Protein AF-A0A1D1VD36-F1 (afdb_monomer_lite)

Structure (mmCIF, N/CA/C/O backbone):
data_AF-A0A1D1VD36-F1
#
_entry.id   AF-A0A1D1VD36-F1
#
loop_
_atom_site.group_PDB
_atom_site.id
_atom_site.type_symbol
_atom_site.label_atom_id
_atom_site.label_alt_id
_atom_site.label_comp_id
_atom_site.label_asym_id
_atom_site.label_entity_id
_atom_site.label_seq_id
_atom_site.pdbx_PDB_ins_code
_atom_site.Cartn_x
_atom_site.Cartn_y
_atom_site.Cartn_z
_atom_site.occupancy
_atom_site.B_iso_or_equiv
_atom_site.auth_seq_id
_atom_site.auth_comp_id
_atom_site.auth_asym_id
_atom_site.auth_atom_id
_atom_site.pdbx_PDB_model_num
ATOM 1 N N . MET A 1 1 ? 6.769 -13.474 -35.229 1.00 83.12 1 MET A N 1
ATOM 2 C CA . MET A 1 1 ? 6.484 -13.041 -33.837 1.00 83.12 1 MET A CA 1
ATOM 3 C C . MET A 1 1 ? 5.792 -11.692 -33.784 1.00 83.12 1 MET A C 1
ATOM 5 O O . MET A 1 1 ? 4.719 -11.641 -33.208 1.00 83.12 1 MET A O 1
ATOM 9 N N . ALA A 1 2 ? 6.340 -10.635 -34.396 1.00 87.75 2 ALA A N 1
ATOM 10 C CA . ALA A 1 2 ? 5.747 -9.293 -34.339 1.00 87.75 2 ALA A CA 1
ATOM 11 C C . ALA A 1 2 ? 4.251 -9.256 -34.720 1.00 87.75 2 ALA A C 1
ATOM 13 O O . ALA A 1 2 ? 3.447 -8.731 -33.960 1.00 87.75 2 ALA A O 1
ATOM 14 N N . PHE A 1 3 ? 3.849 -9.911 -35.817 1.00 90.56 3 PHE A N 1
ATOM 15 C CA . PHE A 1 3 ? 2.436 -9.979 -36.217 1.00 90.56 3 PHE A CA 1
ATOM 16 C C . PHE A 1 3 ? 1.529 -10.724 -35.222 1.00 90.56 3 PHE A C 1
ATOM 18 O O . PHE A 1 3 ? 0.418 -10.272 -34.966 1.00 90.56 3 PHE A O 1
ATOM 25 N N . LEU A 1 4 ? 2.001 -11.809 -34.595 1.00 88.44 4 LEU A N 1
ATOM 26 C CA . LEU A 1 4 ? 1.269 -12.454 -33.492 1.00 88.44 4 LEU A CA 1
ATOM 27 C C . LEU A 1 4 ? 1.137 -11.510 -32.287 1.00 88.44 4 LEU A C 1
ATOM 29 O O . LEU A 1 4 ? 0.105 -11.507 -31.623 1.00 88.44 4 LEU A O 1
ATOM 33 N N . GLY A 1 5 ? 2.155 -10.681 -32.035 1.00 85.94 5 GLY A N 1
ATOM 34 C CA . GLY A 1 5 ? 2.108 -9.613 -31.036 1.00 85.94 5 GLY A CA 1
ATOM 35 C C . GLY A 1 5 ? 1.051 -8.553 -31.354 1.00 85.94 5 GLY A C 1
ATOM 36 O O . GLY A 1 5 ? 0.305 -8.162 -30.465 1.00 85.94 5 GLY A O 1
ATOM 37 N N . LEU A 1 6 ? 0.911 -8.144 -32.619 1.00 88.50 6 LEU A N 1
ATOM 38 C CA . LEU A 1 6 ? -0.148 -7.213 -33.036 1.00 88.50 6 LEU A CA 1
ATOM 39 C C . LEU A 1 6 ? -1.549 -7.803 -32.823 1.00 88.50 6 LEU A C 1
ATOM 41 O O . LEU A 1 6 ? -2.424 -7.125 -32.290 1.00 88.50 6 LEU A O 1
ATOM 45 N N . VAL A 1 7 ? -1.753 -9.076 -33.172 1.00 88.25 7 VAL A N 1
ATOM 46 C CA . VAL A 1 7 ? -3.014 -9.796 -32.906 1.00 88.25 7 VAL A CA 1
ATOM 47 C C . VAL A 1 7 ? -3.297 -9.868 -31.403 1.00 88.25 7 VAL A C 1
ATOM 49 O O . VAL A 1 7 ? -4.419 -9.613 -30.978 1.00 88.25 7 VAL A O 1
ATOM 52 N N . LYS A 1 8 ? -2.273 -10.150 -30.590 1.00 83.69 8 LYS A N 1
ATOM 53 C CA . LYS A 1 8 ? -2.369 -10.197 -29.126 1.00 83.69 8 LYS A CA 1
ATOM 54 C C . LYS A 1 8 ? -2.746 -8.848 -28.511 1.00 83.69 8 LYS A C 1
ATOM 56 O O . LYS A 1 8 ? -3.550 -8.805 -27.586 1.00 83.69 8 LYS A O 1
ATOM 61 N N . VAL A 1 9 ? -2.166 -7.758 -29.013 1.00 81.06 9 VAL A N 1
ATOM 62 C CA . VAL A 1 9 ? -2.482 -6.387 -28.578 1.00 81.06 9 VAL A CA 1
ATOM 63 C C . VAL A 1 9 ? -3.928 -6.025 -28.915 1.00 81.06 9 VAL A C 1
ATOM 65 O O . VAL A 1 9 ? -4.568 -5.312 -28.147 1.00 81.06 9 VAL A O 1
ATOM 68 N N . LEU A 1 10 ? -4.446 -6.523 -30.041 1.00 80.19 10 LEU A N 1
ATOM 69 C CA . LEU A 1 10 ? -5.838 -6.323 -30.440 1.00 80.19 10 LEU A CA 1
ATOM 70 C C . LEU A 1 10 ? -6.831 -7.171 -29.644 1.00 80.19 10 LEU A C 1
ATOM 72 O O . LEU A 1 10 ? -7.952 -6.722 -29.448 1.00 80.19 10 LEU A O 1
ATOM 76 N N . ASN A 1 11 ? -6.450 -8.380 -29.229 1.00 80.44 11 ASN A N 1
ATOM 77 C CA . ASN A 1 11 ? -7.215 -9.194 -28.290 1.00 80.44 11 ASN A CA 1
ATOM 78 C C . ASN A 1 11 ? -6.295 -10.221 -27.617 1.00 80.44 11 ASN A C 1
ATOM 80 O O . ASN A 1 11 ? -5.774 -11.142 -28.259 1.00 80.44 11 ASN A O 1
ATOM 84 N N . SER A 1 12 ? -6.147 -10.103 -26.296 1.00 76.75 12 SER A N 1
ATOM 85 C CA . SER A 1 12 ? -5.223 -10.944 -25.537 1.00 76.75 12 SER A CA 1
ATOM 86 C C . SER A 1 12 ? -5.651 -12.414 -25.472 1.00 76.75 12 SER A C 1
ATOM 88 O O . SER A 1 12 ? -4.808 -13.274 -25.263 1.00 76.75 12 SER A O 1
ATOM 90 N N . SER A 1 13 ? -6.928 -12.739 -25.679 1.00 76.06 13 SER A N 1
ATOM 91 C CA . SER A 1 13 ? -7.439 -14.112 -25.541 1.00 76.06 13 SER A CA 1
ATOM 92 C C . SER A 1 13 ? -7.162 -15.020 -26.747 1.00 76.06 13 SER A C 1
ATOM 94 O O . SER A 1 13 ? -7.275 -16.238 -26.633 1.00 76.06 13 SER A O 1
ATOM 96 N N . LEU A 1 14 ? -6.795 -14.450 -27.900 1.00 80.50 14 LEU A N 1
ATOM 97 C CA . LEU A 1 14 ? -6.684 -15.199 -29.159 1.00 80.50 14 LEU A CA 1
ATOM 98 C C . LEU A 1 14 ? -5.332 -15.885 -29.362 1.00 80.50 14 LEU A C 1
ATOM 100 O O . LEU A 1 14 ? -5.224 -16.812 -30.162 1.00 80.50 14 LEU A O 1
ATOM 104 N N . VAL A 1 15 ? -4.285 -15.411 -28.689 1.00 84.38 15 VAL A N 1
ATOM 105 C CA . VAL A 1 15 ? -2.913 -15.865 -28.934 1.00 84.38 15 VAL A CA 1
ATOM 106 C C . VAL A 1 15 ? -2.192 -16.061 -27.615 1.00 84.38 15 VAL A C 1
ATOM 108 O O . VAL A 1 15 ? -2.121 -15.145 -26.806 1.00 84.38 15 VAL A O 1
ATOM 111 N N . ASN A 1 16 ? -1.565 -17.218 -27.431 1.00 80.62 16 ASN A N 1
ATOM 112 C CA . ASN A 1 16 ? -0.569 -17.415 -26.386 1.00 80.62 16 ASN A CA 1
ATOM 113 C C . ASN A 1 16 ? 0.827 -17.431 -27.024 1.00 80.62 16 ASN A C 1
ATOM 115 O O . ASN A 1 16 ? 1.220 -18.420 -27.645 1.00 80.62 16 ASN A O 1
ATOM 119 N N . LEU A 1 17 ? 1.588 -16.341 -26.873 1.00 83.19 17 LEU A N 1
ATOM 120 C CA . LEU A 1 17 ? 2.895 -16.186 -27.525 1.00 83.19 17 LEU A CA 1
ATOM 121 C C . LEU A 1 17 ? 3.925 -17.236 -27.071 1.00 83.19 17 LEU A C 1
ATOM 123 O O . LEU A 1 17 ? 4.882 -17.494 -27.802 1.00 83.19 17 LEU A O 1
ATOM 127 N N . TYR A 1 18 ? 3.725 -17.877 -25.912 1.00 75.94 18 TYR A N 1
ATOM 128 C CA . TYR A 1 18 ? 4.602 -18.942 -25.419 1.00 75.94 18 TYR A CA 1
ATOM 129 C C . TYR A 1 18 ? 4.510 -20.208 -26.249 1.00 75.94 18 TYR A C 1
ATOM 131 O O . TYR A 1 18 ? 5.534 -20.829 -26.529 1.00 75.94 18 TYR A O 1
ATOM 139 N N . GLN A 1 19 ? 3.297 -20.580 -26.649 1.00 79.94 19 GLN A N 1
ATOM 140 C CA . GLN A 1 19 ? 3.062 -21.796 -27.423 1.00 79.94 19 GLN A CA 1
ATOM 141 C C . GLN A 1 19 ? 3.668 -21.674 -28.823 1.00 79.94 19 GLN A C 1
ATOM 143 O O . GLN A 1 19 ? 4.241 -22.624 -29.338 1.00 79.94 19 GLN A O 1
ATOM 148 N N . PHE A 1 20 ? 3.658 -20.467 -29.392 1.00 81.19 20 PHE A N 1
ATOM 149 C CA . PHE A 1 20 ? 4.226 -20.190 -30.711 1.00 81.19 20 PHE A CA 1
ATOM 150 C C . PHE A 1 20 ? 5.737 -19.925 -30.697 1.00 81.19 20 PHE A C 1
ATOM 152 O O . PHE A 1 20 ? 6.295 -19.503 -31.706 1.00 81.19 20 PHE A O 1
ATOM 159 N N . ARG A 1 21 ? 6.434 -20.130 -29.573 1.00 74.94 21 ARG A N 1
ATOM 160 C CA . ARG A 1 21 ? 7.874 -19.848 -29.482 1.00 74.94 21 ARG A CA 1
ATOM 161 C C . ARG A 1 21 ? 8.724 -20.846 -30.269 1.00 74.94 21 ARG A C 1
ATOM 163 O O . ARG A 1 21 ? 9.713 -20.435 -30.873 1.00 74.94 21 ARG A O 1
ATOM 170 N N . GLU A 1 22 ? 8.350 -22.121 -30.228 1.00 79.88 22 GLU A N 1
ATOM 171 C CA . GLU A 1 22 ? 9.073 -23.229 -30.876 1.00 79.88 22 GLU A CA 1
ATOM 172 C C . GLU A 1 22 ? 8.583 -23.496 -32.308 1.00 79.88 22 GLU A C 1
ATOM 174 O O . GLU A 1 22 ? 9.171 -24.294 -33.033 1.00 79.88 22 GLU A O 1
ATOM 179 N N . GLU A 1 23 ? 7.542 -22.780 -32.734 1.00 85.50 23 GLU A N 1
ATOM 180 C CA . GLU A 1 23 ? 6.944 -22.904 -34.058 1.00 85.50 23 GLU A CA 1
ATOM 181 C C . GLU A 1 23 ? 7.761 -22.193 -35.146 1.00 85.50 23 GLU A C 1
ATOM 183 O O . GLU A 1 23 ? 8.427 -21.172 -34.917 1.00 85.50 23 GLU A O 1
ATOM 188 N N . SER A 1 24 ? 7.667 -22.712 -36.373 1.00 87.50 24 SER A N 1
ATOM 189 C CA . SER A 1 24 ? 8.357 -22.148 -37.539 1.00 87.50 24 SER A CA 1
ATOM 190 C C . SER A 1 24 ? 7.870 -20.732 -37.887 1.00 87.50 24 SER A C 1
ATOM 192 O O . SER A 1 24 ? 6.770 -20.310 -37.524 1.00 87.50 24 SER A O 1
ATOM 194 N N . THR A 1 25 ? 8.696 -19.944 -38.582 1.00 84.00 25 THR A N 1
ATOM 195 C CA . THR A 1 25 ? 8.336 -18.570 -38.982 1.00 84.00 25 THR A CA 1
ATOM 196 C C . THR A 1 25 ? 7.085 -18.537 -39.862 1.00 84.00 25 THR A C 1
ATOM 198 O O . THR A 1 25 ? 6.172 -17.779 -39.533 1.00 84.00 25 THR A O 1
ATOM 201 N N . SER A 1 26 ? 6.991 -19.419 -40.857 1.00 86.00 26 SER A N 1
ATOM 202 C CA . SER A 1 26 ? 5.823 -19.595 -41.723 1.00 86.00 26 SER A CA 1
ATOM 203 C C . SER A 1 26 ? 4.546 -19.863 -40.921 1.00 86.00 26 SER A C 1
ATOM 205 O O . SER A 1 26 ? 3.595 -19.089 -41.019 1.00 86.00 26 SER A O 1
ATOM 207 N N . VAL A 1 27 ? 4.562 -20.843 -40.005 1.00 88.06 27 VAL A N 1
ATOM 208 C CA . VAL A 1 27 ? 3.401 -21.174 -39.152 1.00 88.06 27 VAL A CA 1
ATOM 209 C C . VAL A 1 27 ? 2.968 -19.980 -38.298 1.00 88.06 27 VAL A C 1
ATOM 211 O O . VAL A 1 27 ? 1.774 -19.716 -38.140 1.00 88.06 27 VAL A O 1
ATOM 214 N N . ARG A 1 28 ? 3.924 -19.213 -37.760 1.00 91.12 28 ARG A N 1
ATOM 215 C CA . ARG A 1 28 ? 3.630 -18.015 -36.958 1.00 91.12 28 ARG A CA 1
ATOM 216 C C . ARG A 1 28 ? 3.015 -16.891 -37.788 1.00 91.12 28 ARG A C 1
ATOM 218 O O . ARG A 1 28 ? 2.142 -16.191 -37.278 1.00 91.12 28 ARG A O 1
ATOM 225 N N . LEU A 1 29 ? 3.483 -16.689 -39.019 1.00 92.25 29 LEU A N 1
ATOM 226 C CA . LEU A 1 29 ? 2.956 -15.672 -39.932 1.00 92.25 29 LEU A CA 1
ATOM 227 C C . LEU A 1 29 ? 1.559 -16.047 -40.424 1.00 92.25 29 LEU A C 1
ATOM 229 O O . LEU A 1 29 ? 0.637 -15.248 -40.285 1.00 92.25 29 LEU A O 1
ATOM 233 N N . GLU A 1 30 ? 1.380 -17.282 -40.889 1.00 91.19 30 GLU A N 1
ATOM 234 C CA . GLU A 1 30 ? 0.093 -17.793 -41.360 1.00 91.19 30 GLU A CA 1
ATOM 235 C C . GLU A 1 30 ? -0.964 -17.734 -40.252 1.00 91.19 30 GLU A C 1
ATOM 237 O O . GLU A 1 30 ? -2.073 -17.239 -40.455 1.00 91.19 30 GLU A O 1
ATOM 242 N N . THR A 1 31 ? -0.594 -18.147 -39.035 1.00 90.19 31 THR A N 1
ATOM 243 C CA . THR A 1 31 ? -1.489 -18.070 -37.876 1.00 90.19 31 THR A CA 1
ATOM 244 C C . THR A 1 31 ? -1.847 -16.625 -37.535 1.00 90.19 31 THR A C 1
ATOM 246 O O . THR A 1 31 ? -3.015 -16.341 -37.273 1.00 90.19 31 THR A O 1
ATOM 249 N N . ALA A 1 32 ? -0.885 -15.696 -37.564 1.00 91.44 32 ALA A N 1
ATOM 250 C CA . ALA A 1 32 ? -1.162 -14.286 -37.296 1.00 91.44 32 ALA A CA 1
ATOM 251 C C . ALA A 1 32 ? -2.123 -13.684 -38.328 1.00 91.44 32 ALA A C 1
ATOM 253 O O . ALA A 1 32 ? -3.078 -13.008 -37.9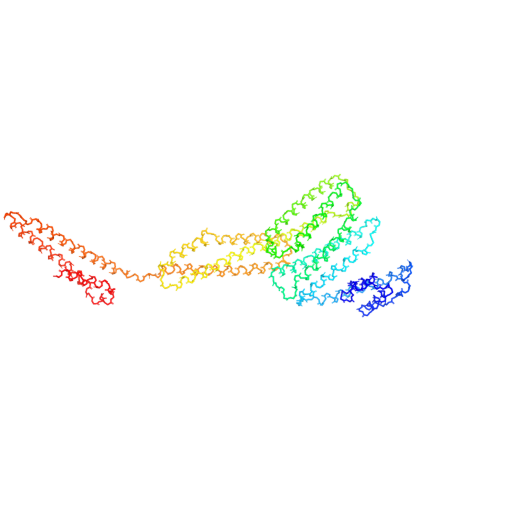53 1.00 91.44 32 ALA A O 1
ATOM 254 N N . PHE A 1 33 ? -1.892 -13.949 -39.614 1.00 93.94 33 PHE A N 1
ATOM 255 C CA . PHE A 1 33 ? -2.699 -13.401 -40.703 1.00 93.94 33 PHE A CA 1
ATOM 256 C C . PHE A 1 33 ? -4.107 -13.988 -40.720 1.00 93.94 33 PHE A C 1
ATOM 258 O O . PHE A 1 33 ? -5.078 -13.247 -40.874 1.00 93.94 33 PHE A O 1
ATOM 265 N N . ARG A 1 34 ? -4.236 -15.294 -40.462 1.00 92.88 34 ARG A N 1
ATOM 266 C CA . ARG A 1 34 ? -5.534 -15.953 -40.302 1.00 92.88 34 ARG A CA 1
ATOM 267 C C . ARG A 1 34 ? -6.323 -15.357 -39.138 1.00 92.88 34 ARG A C 1
ATOM 269 O O . ARG A 1 34 ? -7.462 -14.951 -39.322 1.00 92.88 34 ARG A O 1
ATOM 276 N N . LEU A 1 35 ? -5.711 -15.241 -37.957 1.00 90.75 35 LEU A N 1
ATOM 277 C CA . LEU A 1 35 ? -6.386 -14.673 -36.785 1.00 90.75 35 LEU A CA 1
ATOM 278 C C . LEU A 1 35 ? -6.790 -13.210 -37.005 1.00 90.75 35 LEU A C 1
ATOM 280 O O . LEU A 1 35 ? -7.879 -12.808 -36.597 1.00 90.75 35 LEU A O 1
ATOM 284 N N . ALA A 1 36 ? -5.943 -12.426 -37.677 1.00 90.12 36 ALA A N 1
ATOM 285 C CA . ALA A 1 36 ? -6.249 -11.041 -38.006 1.00 90.12 36 ALA A CA 1
ATOM 286 C C . ALA A 1 36 ? -7.447 -10.913 -38.960 1.00 90.12 36 ALA A C 1
ATOM 288 O O . ALA A 1 36 ? -8.312 -10.054 -38.767 1.00 90.12 36 ALA A O 1
ATOM 289 N N . ASN A 1 37 ? -7.536 -11.801 -39.946 1.00 90.94 37 ASN A N 1
ATOM 290 C CA . ASN A 1 37 ? -8.663 -11.860 -40.865 1.00 90.94 37 ASN A CA 1
ATOM 291 C C . ASN A 1 37 ? -9.953 -12.293 -40.161 1.00 90.94 37 ASN A C 1
ATOM 293 O O . ASN A 1 37 ? -10.968 -11.606 -40.256 1.00 90.94 37 ASN A O 1
ATOM 297 N N . ASP A 1 38 ? -9.898 -13.390 -39.409 1.00 89.06 38 ASP A N 1
ATOM 298 C CA . ASP A 1 38 ? -11.087 -14.042 -38.862 1.00 89.06 38 ASP A CA 1
ATOM 299 C C . ASP A 1 38 ? -11.719 -13.246 -37.712 1.00 89.06 38 ASP A C 1
ATOM 301 O O . ASP A 1 38 ? -12.944 -13.176 -37.603 1.00 89.06 38 ASP A O 1
ATOM 305 N N . HIS A 1 39 ? -10.901 -12.610 -36.866 1.00 84.88 39 HIS A N 1
ATOM 306 C CA . HIS A 1 39 ? -11.385 -11.922 -35.664 1.00 84.88 39 HIS A CA 1
ATOM 307 C C . HIS A 1 39 ? -11.452 -10.401 -35.796 1.00 84.88 39 HIS A C 1
ATOM 309 O O . HIS A 1 39 ? -12.266 -9.767 -35.123 1.00 84.88 39 HIS A O 1
ATOM 315 N N . PHE A 1 40 ? -10.624 -9.802 -36.652 1.00 84.44 40 PHE A N 1
ATOM 316 C CA . PHE A 1 40 ? -10.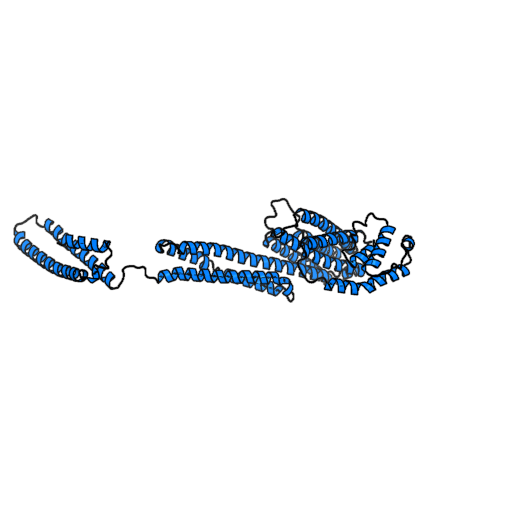545 -8.343 -36.791 1.00 84.44 40 PHE A CA 1
ATOM 317 C C . PHE A 1 40 ? -10.979 -7.849 -38.176 1.00 84.44 40 PHE A C 1
ATOM 319 O O . PHE A 1 40 ? -11.152 -6.641 -38.374 1.00 84.44 40 PHE A O 1
ATOM 326 N N . GLY A 1 41 ? -11.211 -8.766 -39.123 1.00 83.88 41 GLY A N 1
ATOM 327 C CA . GLY A 1 41 ? -11.558 -8.436 -40.502 1.00 83.88 41 GLY A CA 1
ATOM 328 C C . GLY A 1 41 ? -10.415 -7.753 -41.252 1.00 83.88 41 GLY A C 1
ATOM 329 O O . GLY A 1 41 ? -10.686 -6.949 -42.141 1.00 83.88 41 GLY A O 1
ATOM 330 N N . ILE A 1 42 ? -9.161 -8.006 -40.857 1.00 89.12 42 ILE A N 1
ATOM 331 C CA . ILE A 1 42 ? -7.967 -7.480 -41.528 1.00 89.12 42 ILE A CA 1
ATOM 332 C C . ILE A 1 42 ? -7.536 -8.512 -42.584 1.00 89.12 42 ILE A C 1
ATOM 334 O O . ILE A 1 42 ? -6.983 -9.550 -42.213 1.00 89.12 42 ILE A O 1
ATOM 338 N N . PRO A 1 43 ? -7.782 -8.272 -43.884 1.00 88.12 43 PRO A N 1
ATOM 339 C CA . PRO A 1 43 ? -7.502 -9.257 -44.925 1.00 88.12 43 PRO A CA 1
ATOM 340 C C . PRO A 1 43 ? -5.992 -9.493 -45.057 1.00 88.12 43 PRO A C 1
ATOM 342 O O . PRO A 1 43 ? -5.239 -8.528 -44.977 1.00 88.12 43 PRO A O 1
ATOM 345 N N . PRO A 1 44 ? -5.518 -10.728 -45.291 1.00 88.75 44 PRO A N 1
ATOM 346 C CA . PRO A 1 44 ? -4.094 -11.014 -45.447 1.00 88.75 44 PRO A CA 1
ATOM 347 C C . PRO A 1 44 ? -3.566 -10.394 -46.751 1.00 88.75 44 PRO A C 1
ATOM 349 O O . PRO A 1 44 ? -3.814 -10.914 -47.835 1.00 88.75 44 PRO A O 1
ATOM 352 N N . LEU A 1 45 ? -2.867 -9.257 -46.655 1.00 88.69 45 LEU A N 1
ATOM 353 C CA . LEU A 1 45 ? -2.301 -8.548 -47.817 1.00 88.69 45 LEU A CA 1
ATOM 354 C C . LEU A 1 45 ? -0.874 -8.994 -48.165 1.00 88.69 45 LEU A C 1
ATOM 356 O O . LEU A 1 45 ? -0.342 -8.575 -49.189 1.00 88.69 45 LEU A O 1
ATOM 360 N N . LEU A 1 46 ? -0.254 -9.799 -47.301 1.00 90.12 46 LEU A N 1
ATOM 361 C CA . LEU A 1 46 ? 1.115 -10.286 -47.443 1.00 90.12 46 LEU A CA 1
ATOM 362 C C . LEU A 1 46 ? 1.112 -11.807 -47.558 1.00 90.12 46 LEU A C 1
ATOM 364 O O . LEU A 1 46 ? 0.427 -12.477 -46.782 1.00 90.12 46 LEU A O 1
ATOM 368 N N . ASP A 1 47 ? 1.915 -12.341 -48.477 1.00 87.44 47 ASP A N 1
ATOM 369 C CA . ASP A 1 47 ? 2.243 -13.763 -48.483 1.00 87.44 47 ASP A CA 1
ATOM 370 C C . ASP A 1 47 ? 3.335 -14.043 -47.441 1.00 87.44 47 ASP A C 1
ATOM 372 O O . ASP A 1 47 ? 4.269 -13.264 -47.240 1.00 87.44 47 ASP A O 1
ATOM 376 N N . THR A 1 48 ? 3.221 -15.182 -46.765 1.00 87.00 48 THR A N 1
ATOM 377 C CA . THR A 1 48 ? 4.233 -15.675 -45.830 1.00 87.00 48 THR A CA 1
ATOM 378 C C . THR A 1 48 ? 5.585 -15.888 -46.512 1.00 87.00 48 THR A C 1
ATOM 380 O O . THR A 1 48 ? 6.609 -15.560 -45.917 1.00 87.00 48 THR A O 1
ATOM 383 N N . ALA A 1 49 ? 5.597 -16.348 -47.768 1.00 83.50 49 ALA A N 1
ATOM 384 C CA . ALA A 1 49 ? 6.827 -16.598 -48.520 1.00 83.50 49 ALA A CA 1
ATOM 385 C C . ALA A 1 49 ? 7.606 -15.305 -48.830 1.00 83.50 49 ALA A C 1
ATOM 387 O O . ALA A 1 49 ? 8.836 -15.299 -48.781 1.00 83.50 49 ALA A O 1
ATOM 388 N N . ASP A 1 50 ? 6.899 -14.193 -49.057 1.00 83.56 50 ASP A N 1
ATOM 389 C CA . ASP A 1 50 ? 7.489 -12.875 -49.338 1.00 83.56 50 ASP A CA 1
ATOM 390 C C . ASP A 1 50 ? 8.117 -12.222 -48.093 1.00 83.56 50 ASP A C 1
ATOM 392 O O . ASP A 1 50 ? 8.841 -11.228 -48.190 1.00 83.56 50 ASP A O 1
ATOM 396 N N . LEU A 1 51 ? 7.849 -12.781 -46.909 1.00 85.12 51 LEU A N 1
ATOM 397 C CA . LEU A 1 51 ? 8.369 -12.322 -45.621 1.00 85.12 51 LEU A CA 1
ATOM 398 C C . LEU A 1 51 ? 9.486 -13.210 -45.065 1.00 85.12 51 LEU A C 1
ATOM 400 O O . LEU A 1 51 ? 10.194 -12.791 -44.150 1.00 85.12 51 LEU A O 1
ATOM 404 N N . GLU A 1 52 ? 9.673 -14.410 -45.617 1.00 82.69 52 GLU A N 1
ATOM 405 C CA . GLU A 1 52 ? 10.753 -15.342 -45.261 1.00 82.69 52 GLU A CA 1
ATOM 406 C C . GLU A 1 52 ? 12.038 -15.111 -46.077 1.00 82.69 52 GLU A C 1
ATOM 408 O O . GLU A 1 52 ? 12.855 -16.011 -46.266 1.00 82.69 52 GLU A O 1
ATOM 413 N N . VAL A 1 53 ? 12.242 -13.882 -46.550 1.00 87.06 53 VAL A N 1
ATOM 414 C CA . VAL A 1 53 ? 13.460 -13.444 -47.240 1.00 87.06 53 VAL A CA 1
ATOM 415 C C . VAL A 1 53 ? 14.312 -12.565 -46.323 1.00 87.06 53 VAL A C 1
ATOM 417 O O . VAL A 1 53 ? 13.815 -11.952 -45.383 1.00 87.06 53 VAL A O 1
ATOM 420 N N . GLU A 1 54 ? 15.614 -12.467 -46.605 1.00 82.00 54 GLU A N 1
ATOM 421 C CA . GLU A 1 54 ? 16.567 -11.704 -45.779 1.00 82.00 54 GLU A CA 1
ATOM 422 C C . GLU A 1 54 ? 16.183 -10.219 -45.633 1.00 82.00 54 GLU A C 1
ATOM 424 O O . GLU A 1 54 ? 16.459 -9.594 -44.608 1.00 82.00 54 GLU A O 1
ATOM 429 N N . ARG A 1 55 ? 15.523 -9.654 -46.652 1.00 84.06 55 ARG A N 1
ATOM 430 C CA . ARG A 1 55 ? 15.014 -8.278 -46.663 1.00 84.06 55 ARG A CA 1
ATOM 431 C C . ARG A 1 55 ? 13.632 -8.209 -47.315 1.00 84.06 55 ARG A C 1
ATOM 433 O O . ARG A 1 55 ? 13.562 -8.091 -48.539 1.00 84.06 55 ARG A O 1
ATOM 440 N N . PRO A 1 56 ? 12.549 -8.298 -46.530 1.00 88.62 56 PRO A N 1
ATOM 441 C CA . PRO A 1 56 ? 11.198 -8.160 -47.059 1.00 88.62 56 PRO A CA 1
ATOM 442 C C . PRO A 1 56 ? 10.894 -6.708 -47.459 1.00 88.62 56 PRO A C 1
ATOM 444 O O . PRO A 1 56 ? 11.540 -5.774 -46.978 1.00 88.62 56 PRO A O 1
ATOM 447 N N . ASP A 1 57 ? 9.908 -6.511 -48.340 1.00 90.94 57 ASP A N 1
ATOM 448 C CA . ASP A 1 57 ? 9.541 -5.175 -48.824 1.00 90.94 57 ASP A CA 1
ATOM 449 C C . ASP A 1 57 ? 8.902 -4.321 -47.716 1.00 90.94 57 ASP A C 1
ATOM 451 O O . ASP A 1 57 ? 7.805 -4.594 -47.221 1.00 90.94 57 ASP A O 1
ATOM 455 N N . GLU A 1 58 ? 9.595 -3.244 -47.348 1.00 90.62 58 GLU A N 1
ATOM 456 C CA . GLU A 1 58 ? 9.205 -2.343 -46.263 1.00 90.62 58 GLU A CA 1
ATOM 457 C C . GLU A 1 58 ? 7.860 -1.658 -46.534 1.00 90.62 58 GLU A C 1
ATOM 459 O O . GLU A 1 58 ? 7.045 -1.504 -45.622 1.00 90.62 58 GLU A O 1
ATOM 464 N N . ARG A 1 59 ? 7.582 -1.288 -47.793 1.00 87.75 59 ARG A N 1
ATOM 465 C CA . ARG A 1 59 ? 6.319 -0.626 -48.158 1.00 87.75 59 ARG A CA 1
ATOM 466 C C . ARG A 1 59 ? 5.133 -1.561 -47.983 1.00 87.75 59 ARG A C 1
ATOM 468 O O . ARG A 1 59 ? 4.114 -1.140 -47.440 1.00 87.75 59 ARG A O 1
ATOM 475 N N . SER A 1 60 ? 5.272 -2.814 -48.400 1.00 89.38 60 SER A N 1
ATOM 476 C CA . SER A 1 60 ? 4.239 -3.836 -48.242 1.00 89.38 60 SER A CA 1
ATOM 477 C C . SER A 1 60 ? 3.959 -4.121 -46.762 1.00 89.38 60 SER A C 1
ATOM 479 O O . SER A 1 60 ? 2.798 -4.119 -46.348 1.00 89.38 60 SER A O 1
ATOM 481 N N . ILE A 1 61 ? 5.003 -4.253 -45.932 1.00 91.56 61 ILE A N 1
ATOM 482 C CA . ILE A 1 61 ? 4.850 -4.409 -44.474 1.00 91.56 61 ILE A CA 1
ATOM 483 C C . ILE A 1 61 ? 4.156 -3.189 -43.857 1.00 91.56 61 ILE A C 1
ATOM 485 O O . ILE A 1 61 ? 3.206 -3.348 -43.090 1.00 91.56 61 ILE A O 1
ATOM 489 N N . MET A 1 62 ? 4.589 -1.975 -44.205 1.00 89.31 62 MET A N 1
ATOM 490 C CA . MET A 1 62 ? 4.011 -0.728 -43.697 1.00 89.31 62 MET A CA 1
ATOM 491 C C . MET A 1 62 ? 2.519 -0.614 -44.029 1.00 89.31 62 MET A C 1
ATOM 493 O O . MET A 1 62 ? 1.719 -0.287 -43.152 1.00 89.31 62 MET A O 1
ATOM 497 N N . ILE A 1 63 ? 2.132 -0.912 -45.274 1.00 89.75 63 ILE A N 1
ATOM 498 C CA . ILE A 1 63 ? 0.726 -0.900 -45.702 1.00 89.75 63 ILE A CA 1
ATOM 499 C C . ILE A 1 63 ? -0.076 -1.894 -44.869 1.00 89.75 63 ILE A C 1
ATOM 501 O O . ILE A 1 63 ? -1.132 -1.544 -44.343 1.00 89.75 63 ILE A O 1
ATOM 505 N N . TYR A 1 64 ? 0.437 -3.106 -44.678 1.00 93.31 64 TYR A N 1
ATOM 506 C CA . TYR A 1 64 ? -0.288 -4.109 -43.915 1.00 93.31 64 TYR A CA 1
ATOM 507 C C . TYR A 1 64 ? -0.433 -3.738 -42.432 1.00 93.31 64 TYR A C 1
ATOM 509 O O . TYR A 1 64 ? -1.525 -3.835 -41.876 1.00 93.31 64 TYR A O 1
ATOM 517 N N . VAL A 1 65 ? 0.621 -3.217 -41.797 1.00 92.62 65 VAL A N 1
ATOM 518 C CA . VAL A 1 65 ? 0.560 -2.725 -40.408 1.00 92.62 65 VAL A CA 1
ATOM 519 C C . VAL A 1 65 ? -0.395 -1.532 -40.276 1.00 92.62 65 VAL A C 1
ATOM 521 O O . VAL A 1 65 ? -1.070 -1.394 -39.254 1.00 92.62 65 VAL A O 1
ATOM 524 N N . SER A 1 66 ? -0.530 -0.696 -41.309 1.00 88.50 66 SER A N 1
ATOM 525 C CA . SER A 1 66 ? -1.469 0.431 -41.281 1.00 88.50 66 SER A CA 1
ATOM 526 C C . SER A 1 66 ? -2.935 -0.006 -41.154 1.00 88.50 66 SER A C 1
ATOM 528 O O . SER A 1 66 ? -3.715 0.667 -40.477 1.00 88.50 66 SER A O 1
ATOM 530 N N . GLU A 1 67 ? -3.303 -1.171 -41.697 1.00 87.81 67 GLU A N 1
ATOM 531 C CA . GLU A 1 67 ? -4.650 -1.735 -41.540 1.00 87.81 67 GLU A CA 1
ATOM 532 C C . GLU A 1 67 ? -4.918 -2.198 -40.098 1.00 87.81 67 GLU A C 1
ATOM 534 O O . GLU A 1 67 ? -6.014 -1.978 -39.574 1.00 87.81 67 GLU A O 1
ATOM 539 N N . PHE A 1 68 ? -3.903 -2.725 -39.397 1.00 88.25 68 PHE A N 1
ATOM 540 C CA . PHE A 1 68 ? -4.002 -2.997 -37.954 1.00 88.25 68 PHE A CA 1
ATOM 541 C C . PHE A 1 68 ? -4.273 -1.714 -37.165 1.00 88.25 68 PHE A C 1
ATOM 543 O O . PHE A 1 68 ? -5.181 -1.676 -36.334 1.00 88.25 68 PHE A O 1
ATOM 550 N N . ILE A 1 69 ? -3.530 -0.643 -37.457 1.00 86.44 69 ILE A N 1
ATOM 551 C CA . ILE A 1 69 ? -3.684 0.655 -36.783 1.00 86.44 69 ILE A CA 1
ATOM 552 C C . ILE A 1 69 ? -5.068 1.250 -37.056 1.00 86.44 69 ILE A C 1
ATOM 554 O O . ILE A 1 69 ? -5.721 1.751 -36.143 1.00 86.44 69 ILE A O 1
ATOM 558 N N . ARG A 1 70 ? -5.553 1.161 -38.297 1.00 85.19 70 ARG A N 1
ATOM 559 C CA . ARG A 1 70 ? -6.872 1.669 -38.686 1.00 85.19 70 ARG A CA 1
ATOM 560 C C . ARG A 1 70 ? -8.004 0.974 -37.933 1.00 85.19 70 ARG A C 1
ATOM 562 O O . ARG A 1 70 ? -8.996 1.614 -37.583 1.00 85.19 70 ARG A O 1
ATOM 569 N N . ARG A 1 71 ? -7.877 -0.335 -37.698 1.00 81.62 71 ARG A N 1
ATOM 570 C CA . ARG A 1 71 ? -8.913 -1.137 -37.033 1.00 81.62 71 ARG A CA 1
ATOM 571 C C . ARG A 1 71 ? -8.853 -1.061 -35.505 1.00 81.62 71 ARG A C 1
ATOM 573 O O . ARG A 1 71 ? -9.878 -1.278 -34.856 1.00 81.62 71 ARG A O 1
ATOM 580 N N . TYR A 1 72 ? -7.698 -0.697 -34.948 1.00 79.44 72 TYR A N 1
ATOM 581 C CA . TYR A 1 72 ? -7.417 -0.655 -33.510 1.00 79.44 72 TYR A CA 1
ATOM 582 C C . TYR A 1 72 ? -8.442 0.132 -32.661 1.00 79.44 72 TYR A C 1
ATOM 584 O O . TYR A 1 72 ? -8.923 -0.429 -31.673 1.00 79.44 72 TYR A O 1
ATOM 592 N N . PRO A 1 73 ? -8.864 1.369 -33.012 1.00 75.25 73 PRO A N 1
ATOM 593 C CA . PRO A 1 73 ? -9.797 2.139 -32.179 1.00 75.25 73 PRO A CA 1
ATOM 594 C C . PRO A 1 73 ? -11.166 1.463 -32.037 1.00 75.25 73 PRO A C 1
ATOM 596 O O . PRO A 1 73 ? -11.690 1.339 -30.935 1.00 75.25 73 PRO A O 1
ATOM 599 N N . ALA A 1 74 ? -11.705 0.942 -33.143 1.00 70.94 74 ALA A N 1
ATOM 600 C CA . ALA A 1 74 ? -13.012 0.287 -33.166 1.00 70.94 74 ALA A CA 1
ATOM 601 C C . ALA A 1 74 ? -13.034 -1.023 -32.356 1.00 70.94 74 ALA A C 1
ATOM 603 O O . ALA A 1 74 ? -14.067 -1.386 -31.798 1.00 70.94 74 ALA A O 1
ATOM 604 N N . ILE A 1 75 ? -11.902 -1.729 -32.286 1.00 68.75 75 ILE A N 1
ATOM 605 C CA . ILE A 1 75 ? -11.760 -2.959 -31.496 1.00 68.75 75 ILE A CA 1
ATOM 606 C C . ILE A 1 75 ? -11.685 -2.618 -30.000 1.00 68.75 75 ILE A C 1
ATOM 608 O O . ILE A 1 75 ? -12.418 -3.201 -29.203 1.00 68.75 75 ILE A O 1
ATOM 612 N N . ARG A 1 76 ? -10.916 -1.590 -29.618 1.00 68.25 76 ARG A N 1
ATOM 613 C CA . ARG A 1 76 ? -10.834 -1.126 -28.219 1.00 68.25 76 ARG A CA 1
ATOM 614 C C . ARG A 1 76 ? -12.137 -0.539 -27.682 1.00 68.25 76 ARG A C 1
ATOM 616 O O . ARG A 1 76 ? -12.447 -0.691 -26.500 1.00 68.25 76 ARG A O 1
ATOM 623 N N . GLU A 1 77 ? -12.923 0.121 -28.525 1.00 59.81 77 GLU A N 1
ATOM 624 C CA . GLU A 1 77 ? -14.260 0.603 -28.157 1.00 59.81 77 GLU A CA 1
ATOM 625 C C . GLU A 1 77 ? -15.256 -0.549 -27.936 1.00 59.81 77 GLU A C 1
ATOM 627 O O . GLU A 1 77 ? -16.148 -0.444 -27.096 1.00 59.81 77 GLU A O 1
ATOM 632 N N . ALA A 1 78 ? -15.092 -1.673 -28.642 1.00 59.41 78 ALA A N 1
ATOM 633 C CA . ALA A 1 78 ? -15.901 -2.871 -28.431 1.00 59.41 78 ALA A CA 1
ATOM 634 C C . ALA A 1 78 ? -15.491 -3.623 -27.152 1.00 59.41 78 ALA A C 1
ATOM 636 O O . ALA A 1 78 ? -16.360 -4.043 -26.391 1.00 59.41 78 ALA A O 1
ATOM 637 N N . GLU A 1 79 ? -14.189 -3.733 -26.868 1.00 55.47 79 GLU A N 1
ATOM 638 C CA . GLU A 1 79 ? -13.683 -4.352 -25.634 1.00 55.47 79 GLU A CA 1
ATOM 639 C C . GLU A 1 79 ? -14.024 -3.534 -24.381 1.00 55.47 79 GLU A C 1
ATOM 641 O O . GLU A 1 79 ? -14.391 -4.103 -23.353 1.00 55.47 79 GLU A O 1
ATOM 646 N N . SER A 1 80 ? -13.978 -2.201 -24.466 1.00 49.09 80 SER A N 1
ATOM 647 C CA . SER A 1 80 ? -14.326 -1.324 -23.338 1.00 49.09 80 SER A CA 1
ATOM 648 C C . SER A 1 80 ? -15.822 -1.340 -22.995 1.00 49.09 80 SER A C 1
ATOM 650 O O . SER A 1 80 ? -16.173 -1.169 -21.832 1.00 49.09 80 SER A O 1
ATOM 652 N N . ARG A 1 81 ? -16.715 -1.639 -23.952 1.00 46.00 81 ARG A N 1
ATOM 653 C CA . ARG A 1 81 ? -18.166 -1.800 -23.705 1.00 46.00 81 ARG A CA 1
ATOM 654 C C . ARG A 1 81 ? -18.557 -3.131 -23.056 1.00 46.00 81 ARG A C 1
ATOM 656 O O . ARG A 1 81 ? -19.659 -3.234 -22.527 1.00 46.00 81 ARG A O 1
ATOM 663 N N . VAL A 1 82 ? -17.684 -4.138 -23.093 1.00 49.84 82 VAL A N 1
ATOM 664 C CA . VAL A 1 82 ? -17.897 -5.447 -22.441 1.00 49.84 82 VAL A CA 1
ATOM 665 C C . VAL A 1 82 ? -17.294 -5.471 -21.022 1.00 49.84 82 VAL A C 1
ATOM 667 O O . VAL A 1 82 ? -17.557 -6.387 -20.247 1.00 49.84 82 VAL A O 1
ATOM 670 N N . GLN A 1 83 ? -16.536 -4.438 -20.639 1.00 44.34 83 GLN A N 1
ATOM 671 C CA . GLN A 1 83 ? -15.877 -4.308 -19.337 1.00 44.34 83 GLN A CA 1
ATOM 672 C C . GLN A 1 83 ? -16.661 -3.391 -18.378 1.00 44.34 83 GLN A C 1
ATOM 674 O O . GLN A 1 83 ? -16.181 -2.337 -17.978 1.00 44.34 83 GLN A O 1
ATOM 679 N N . GLU A 1 84 ? -17.858 -3.815 -17.965 1.00 33.69 84 GLU A N 1
ATOM 680 C CA . GLU A 1 84 ? -18.509 -3.330 -16.734 1.00 33.69 84 GLU A CA 1
ATOM 681 C C . GLU A 1 84 ? -18.530 -4.472 -15.689 1.00 33.69 84 GLU A C 1
ATOM 683 O O . GLU A 1 84 ? -18.646 -5.652 -16.044 1.00 33.69 84 GLU A O 1
ATOM 688 N N . PRO A 1 85 ? -18.339 -4.163 -14.394 1.00 44.97 85 PRO A N 1
ATOM 689 C CA . PRO A 1 85 ? -17.728 -5.051 -13.413 1.00 44.97 85 PRO A CA 1
ATOM 690 C C . PRO A 1 85 ? -18.756 -5.995 -12.785 1.00 44.97 85 PRO A C 1
ATOM 692 O O . PRO A 1 85 ? -19.319 -5.728 -11.726 1.00 44.97 85 PRO A O 1
ATOM 695 N N . SER A 1 86 ? -18.965 -7.154 -13.400 1.00 36.94 86 SER A N 1
ATOM 696 C CA . SER A 1 86 ? -19.656 -8.269 -12.749 1.00 36.94 86 SER A CA 1
ATOM 697 C C . SER A 1 86 ? -18.671 -9.414 -12.528 1.00 36.94 86 SER A C 1
ATOM 699 O O . SER A 1 86 ? -18.310 -10.131 -13.449 1.00 36.94 86 SER A O 1
ATOM 701 N N . GLN A 1 87 ? -18.172 -9.506 -11.288 1.00 44.56 87 GLN A N 1
ATOM 702 C CA . GLN A 1 87 ? -17.406 -10.629 -10.729 1.00 44.56 87 GLN A CA 1
ATOM 703 C C . GLN A 1 87 ? -16.475 -11.337 -11.724 1.00 44.56 87 GLN A C 1
ATOM 705 O O . GLN A 1 87 ? -16.698 -12.481 -12.121 1.00 44.56 87 GLN A O 1
ATOM 710 N N . VAL A 1 88 ? -15.366 -10.688 -12.080 1.00 53.47 88 VAL A N 1
ATOM 711 C CA . VAL A 1 88 ? -14.226 -11.454 -12.579 1.00 53.47 88 VAL A CA 1
ATOM 712 C C . VAL A 1 88 ? -13.835 -12.425 -11.461 1.00 53.47 88 VAL A C 1
ATOM 714 O O . VAL A 1 88 ? -13.445 -11.985 -10.382 1.00 53.47 88 VAL A O 1
ATOM 717 N N . SER A 1 89 ? -13.942 -13.732 -11.712 1.00 69.69 89 SER A N 1
ATOM 718 C CA . SER A 1 89 ? -13.352 -14.748 -10.835 1.00 69.69 89 SER A CA 1
ATOM 719 C C . SER A 1 89 ? -11.897 -14.364 -10.554 1.00 69.69 89 SER A C 1
ATOM 721 O O . SER A 1 89 ? -11.148 -14.091 -11.489 1.00 69.69 89 SER A O 1
ATOM 723 N N . GLU A 1 90 ? -11.489 -14.320 -9.287 1.00 72.06 90 GLU A N 1
ATOM 724 C CA . GLU A 1 90 ? -10.127 -13.955 -8.862 1.00 72.06 90 GLU A CA 1
ATOM 725 C C . GLU A 1 90 ? -9.049 -14.740 -9.630 1.00 72.06 90 GLU A C 1
ATOM 727 O O . GLU A 1 90 ? -7.993 -14.200 -9.954 1.00 72.06 90 GLU A O 1
ATOM 732 N N . MET A 1 91 ? -9.371 -15.982 -10.013 1.00 76.06 91 MET A N 1
ATOM 733 C CA . MET A 1 91 ? -8.559 -16.824 -10.890 1.00 76.06 91 MET A CA 1
ATOM 734 C C . MET A 1 91 ? -8.322 -16.180 -12.262 1.00 76.06 91 MET A C 1
ATOM 736 O O . MET A 1 91 ? -7.188 -16.072 -12.700 1.00 76.06 91 MET A O 1
ATOM 740 N N . ALA A 1 92 ? -9.359 -15.654 -12.915 1.00 79.75 92 ALA A N 1
ATOM 741 C CA . ALA A 1 92 ? -9.216 -15.001 -14.213 1.00 79.75 92 ALA A CA 1
ATOM 742 C C . ALA A 1 92 ? -8.431 -13.679 -14.124 1.00 79.75 92 ALA A C 1
ATOM 744 O O . ALA A 1 92 ? -7.775 -13.289 -15.087 1.00 79.75 92 ALA A O 1
ATOM 745 N N . ALA A 1 93 ? -8.486 -12.970 -12.989 1.00 81.12 93 ALA A N 1
ATOM 746 C CA . ALA A 1 93 ? -7.619 -11.812 -12.758 1.00 81.12 93 ALA A CA 1
ATOM 747 C C . ALA A 1 93 ? -6.149 -12.235 -12.609 1.00 81.12 93 ALA A C 1
ATOM 749 O O . ALA A 1 93 ? -5.272 -11.629 -13.224 1.00 81.12 93 ALA A O 1
ATOM 750 N N . PHE A 1 94 ? -5.898 -13.301 -11.845 1.00 85.19 94 PHE A N 1
ATOM 751 C CA . PHE A 1 94 ? -4.572 -13.887 -11.684 1.00 85.19 94 PHE A CA 1
ATOM 752 C C . PHE A 1 94 ? -4.006 -14.410 -13.013 1.00 85.19 94 PHE A C 1
ATOM 754 O O . PHE A 1 94 ? -2.870 -14.090 -13.352 1.00 85.19 94 PHE A O 1
ATOM 761 N N . ASP A 1 95 ? -4.800 -15.135 -13.801 1.00 84.31 95 ASP A N 1
ATOM 762 C CA . ASP A 1 95 ? -4.383 -15.693 -15.089 1.00 84.31 95 ASP A CA 1
ATOM 763 C C . ASP A 1 95 ? -4.011 -14.597 -16.088 1.00 84.31 95 ASP A C 1
ATOM 765 O O . ASP A 1 95 ? -2.961 -14.678 -16.722 1.00 84.31 95 ASP A O 1
ATOM 769 N N . ARG A 1 96 ? -4.805 -13.519 -16.171 1.00 86.12 96 ARG A N 1
ATOM 770 C CA . ARG A 1 96 ? -4.471 -12.358 -17.016 1.00 86.12 96 ARG A CA 1
ATOM 771 C C . ARG A 1 96 ? -3.163 -11.698 -16.602 1.00 86.12 96 ARG A C 1
ATOM 773 O O . ARG A 1 96 ? -2.379 -11.295 -17.457 1.00 86.12 96 ARG A O 1
ATOM 780 N N . LEU A 1 97 ? -2.929 -11.568 -15.298 1.00 87.69 97 LEU A N 1
ATOM 781 C CA . LEU A 1 97 ? -1.689 -10.999 -14.786 1.00 87.69 97 LEU A CA 1
ATOM 782 C C . LEU A 1 97 ? -0.499 -11.919 -15.096 1.00 87.69 97 LEU A C 1
ATOM 784 O O . LEU A 1 97 ? 0.545 -11.442 -15.538 1.00 87.69 97 LEU A O 1
ATOM 788 N N . LYS A 1 98 ? -0.664 -13.233 -14.904 1.00 86.69 98 LYS A N 1
ATOM 789 C CA . LYS A 1 98 ? 0.351 -14.250 -15.209 1.00 86.69 98 LYS A CA 1
ATOM 790 C C . LYS A 1 98 ? 0.722 -14.222 -16.684 1.00 86.69 98 LYS A C 1
ATOM 792 O O . LYS A 1 98 ? 1.908 -14.182 -16.997 1.00 86.69 98 LYS A O 1
ATOM 797 N N . GLU A 1 99 ? -0.280 -14.194 -17.556 1.00 87.44 99 GLU A N 1
ATOM 798 C CA . GLU A 1 99 ? -0.129 -14.098 -19.005 1.00 87.44 99 GLU A CA 1
ATOM 799 C C . GLU A 1 99 ? 0.581 -12.801 -19.415 1.00 87.44 99 GLU A C 1
ATOM 801 O O . GLU A 1 99 ? 1.529 -12.837 -20.195 1.00 87.44 99 GLU A O 1
ATOM 806 N N . TRP A 1 100 ? 0.221 -11.666 -18.812 1.00 89.38 100 TRP A N 1
ATOM 807 C CA . TRP A 1 100 ? 0.910 -10.399 -19.054 1.00 89.38 100 TRP A CA 1
ATOM 808 C C . TRP A 1 100 ? 2.392 -10.447 -18.647 1.00 89.38 100 TRP A C 1
ATOM 810 O O . TRP A 1 100 ? 3.262 -10.092 -19.445 1.00 89.38 100 TRP A O 1
ATOM 820 N N . CYS A 1 101 ? 2.711 -10.923 -17.434 1.00 87.75 101 CYS A N 1
ATOM 821 C CA . CYS A 1 101 ? 4.101 -11.065 -16.980 1.00 87.75 101 CYS A CA 1
ATOM 822 C C . CYS A 1 101 ? 4.896 -11.952 -17.933 1.00 87.75 101 CYS A C 1
ATOM 824 O O . CYS A 1 101 ? 6.046 -11.671 -18.273 1.00 87.75 101 CYS A O 1
ATOM 826 N N . GLN A 1 102 ? 4.255 -13.032 -18.357 1.00 87.69 102 GLN A N 1
ATOM 827 C CA . GLN A 1 102 ? 4.777 -13.952 -19.329 1.00 87.69 102 GLN A CA 1
ATOM 828 C C . GLN A 1 102 ? 5.099 -13.216 -20.646 1.00 87.69 102 GLN A C 1
ATOM 830 O O . GLN A 1 102 ? 6.262 -13.190 -21.067 1.00 87.69 102 GLN A O 1
ATOM 835 N N . ASP A 1 103 ? 4.127 -12.601 -21.302 1.00 85.12 103 ASP A N 1
ATOM 836 C CA . ASP A 1 103 ? 4.331 -11.989 -22.618 1.00 85.12 103 ASP A CA 1
ATOM 837 C C . ASP A 1 103 ? 5.398 -10.893 -22.589 1.00 85.12 103 ASP A C 1
ATOM 839 O O . ASP A 1 103 ? 6.271 -10.839 -23.462 1.00 85.12 103 ASP A O 1
ATOM 843 N N . ILE A 1 104 ? 5.407 -10.075 -21.535 1.00 86.06 104 ILE A N 1
ATOM 844 C CA . ILE A 1 104 ? 6.402 -9.017 -21.380 1.00 86.06 104 ILE A CA 1
ATOM 845 C C . ILE A 1 104 ? 7.806 -9.585 -21.182 1.00 86.06 104 ILE A C 1
ATOM 847 O O . ILE A 1 104 ? 8.731 -9.108 -21.830 1.00 86.06 104 ILE A O 1
ATOM 851 N N . VAL A 1 105 ? 8.003 -10.626 -20.365 1.00 87.06 105 VAL A N 1
ATOM 852 C CA . VAL A 1 105 ? 9.331 -11.255 -20.214 1.00 87.06 105 VAL A CA 1
ATOM 853 C C . VAL A 1 105 ? 9.893 -11.705 -21.565 1.00 87.06 105 VAL A C 1
ATOM 855 O O . VAL A 1 105 ? 11.097 -11.585 -21.797 1.00 87.06 105 VAL A O 1
ATOM 858 N N . VAL A 1 106 ? 9.046 -12.219 -22.461 1.00 85.56 106 VAL A N 1
ATOM 859 C CA . VAL A 1 106 ? 9.462 -12.602 -23.818 1.00 85.56 106 VAL A CA 1
ATOM 860 C C . VAL A 1 106 ? 9.755 -11.366 -24.658 1.00 85.56 106 VAL A C 1
ATOM 862 O O . VAL A 1 106 ? 10.820 -11.302 -25.267 1.00 85.56 106 VAL A O 1
ATOM 865 N N . SER A 1 107 ? 8.866 -10.371 -24.644 1.00 83.69 107 SER A N 1
ATOM 866 C CA . SER A 1 107 ? 9.046 -9.113 -25.374 1.00 83.69 107 SER A CA 1
ATOM 867 C C . SER A 1 107 ? 10.366 -8.431 -25.009 1.00 83.69 107 SER A C 1
ATOM 869 O O . SER A 1 107 ? 11.176 -8.152 -25.888 1.00 83.69 107 SER A O 1
ATOM 871 N N . LEU A 1 108 ? 10.648 -8.269 -23.710 1.00 83.44 108 LEU A N 1
ATOM 872 C CA . LEU A 1 108 ? 11.888 -7.673 -23.202 1.00 83.44 108 LEU A CA 1
ATOM 873 C C . LEU A 1 108 ? 13.141 -8.431 -23.651 1.00 83.44 108 LEU A C 1
ATOM 875 O O . LEU A 1 108 ? 14.170 -7.820 -23.909 1.00 83.44 108 LEU A O 1
ATOM 879 N N . ARG A 1 109 ? 13.068 -9.761 -23.762 1.00 80.00 109 ARG A N 1
ATOM 880 C CA . ARG A 1 109 ? 14.194 -10.590 -24.224 1.00 80.00 109 ARG A CA 1
ATOM 881 C C . ARG A 1 109 ? 14.389 -10.560 -25.734 1.00 80.00 109 ARG A C 1
ATOM 883 O O . ARG A 1 109 ? 15.489 -10.834 -26.200 1.00 80.00 109 ARG A O 1
ATOM 890 N N . CYS A 1 110 ? 13.320 -10.321 -26.485 1.00 77.75 110 CYS A N 1
ATOM 891 C CA . CYS A 1 110 ? 13.344 -10.280 -27.942 1.00 77.75 110 CYS A CA 1
ATOM 892 C C . CYS A 1 110 ? 13.600 -8.876 -28.495 1.00 77.75 110 CYS A C 1
ATOM 894 O O . CYS A 1 110 ? 13.879 -8.755 -29.686 1.00 77.75 110 CYS A O 1
ATOM 896 N N . MET A 1 111 ? 13.511 -7.833 -27.667 1.00 77.00 111 MET A N 1
ATOM 897 C CA . MET A 1 111 ? 13.867 -6.482 -28.077 1.00 77.00 111 MET A CA 1
ATOM 898 C C . MET A 1 111 ? 15.359 -6.390 -28.393 1.00 77.00 111 MET A C 1
ATOM 900 O O . MET A 1 111 ? 16.220 -6.718 -27.578 1.00 77.00 111 MET A O 1
ATOM 904 N N . THR A 1 112 ? 15.659 -5.926 -29.602 1.00 74.44 112 THR A N 1
ATOM 905 C CA . THR A 1 112 ? 17.011 -5.566 -30.015 1.00 74.44 112 THR A CA 1
ATOM 906 C C . THR A 1 112 ? 17.314 -4.165 -29.513 1.00 74.44 112 THR A C 1
ATOM 908 O O . THR A 1 112 ? 16.675 -3.205 -29.948 1.00 74.44 112 THR A O 1
ATOM 911 N N . ALA A 1 113 ? 18.282 -4.050 -28.607 1.00 75.19 113 ALA A N 1
ATOM 912 C CA . ALA A 1 113 ? 18.738 -2.755 -28.131 1.00 75.19 113 ALA A CA 1
ATOM 913 C C . ALA A 1 113 ? 19.342 -1.952 -29.304 1.00 75.19 113 ALA A C 1
ATOM 915 O O . ALA A 1 113 ? 20.155 -2.506 -30.054 1.00 75.19 113 ALA A O 1
ATOM 916 N N . PRO A 1 114 ? 18.951 -0.679 -29.495 1.00 78.94 114 PRO A N 1
ATOM 917 C CA . PRO A 1 114 ? 19.586 0.184 -30.489 1.00 78.94 114 PRO A CA 1
ATOM 918 C C . PRO A 1 114 ? 21.058 0.433 -30.122 1.00 78.94 114 PRO A C 1
ATOM 920 O O . PRO A 1 114 ? 21.445 0.247 -28.976 1.00 78.94 114 PRO A O 1
ATOM 923 N N . GLU A 1 115 ? 21.894 0.901 -31.053 1.00 74.69 115 GLU A N 1
ATOM 924 C CA . GLU A 1 115 ? 23.301 1.235 -30.737 1.00 74.69 115 GLU A CA 1
ATOM 925 C C . GLU A 1 115 ? 23.425 2.353 -29.687 1.00 74.69 115 GLU A C 1
ATOM 927 O O . GLU A 1 115 ? 24.396 2.399 -28.930 1.00 74.69 115 GLU A O 1
ATOM 932 N N . ARG A 1 116 ? 22.433 3.252 -29.630 1.00 74.50 116 ARG A N 1
ATOM 933 C CA . ARG A 1 116 ? 22.277 4.274 -28.590 1.00 74.50 116 ARG A CA 1
ATOM 934 C C . ARG A 1 116 ? 20.805 4.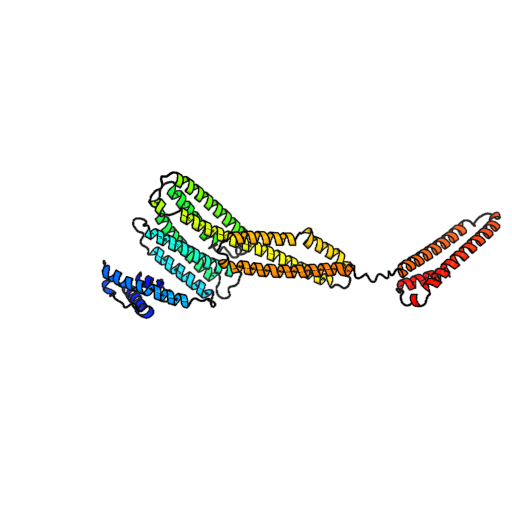421 -28.189 1.00 74.50 116 ARG A C 1
ATOM 936 O O . ARG A 1 116 ? 19.944 4.308 -29.064 1.00 74.50 116 ARG A O 1
ATOM 943 N N . PRO A 1 117 ? 20.500 4.711 -26.911 1.00 76.44 117 PRO A N 1
ATOM 944 C CA . PRO A 1 117 ? 19.146 5.016 -26.463 1.00 76.44 117 PRO A CA 1
ATOM 945 C C . PRO A 1 117 ? 18.581 6.217 -27.227 1.00 76.44 117 PRO A C 1
ATOM 947 O O . PRO A 1 117 ? 19.167 7.296 -27.230 1.00 76.44 117 PRO A O 1
ATOM 950 N N . THR A 1 118 ? 17.442 6.028 -27.887 1.00 79.50 118 THR A N 1
ATOM 951 C CA . THR A 1 118 ? 16.696 7.109 -28.544 1.00 79.50 118 THR A CA 1
ATOM 952 C C . THR A 1 118 ? 15.578 7.609 -27.629 1.00 79.50 118 THR A C 1
ATOM 954 O O . THR A 1 118 ? 15.172 6.914 -26.698 1.00 79.50 118 THR A O 1
ATOM 957 N N . LEU A 1 119 ? 15.026 8.795 -27.916 1.00 77.56 119 LEU A N 1
ATOM 958 C CA . LEU A 1 119 ? 13.867 9.321 -27.183 1.00 77.56 119 LEU A CA 1
ATOM 959 C C . LEU A 1 119 ? 12.678 8.341 -27.206 1.00 77.56 119 LEU A C 1
ATOM 961 O O . LEU A 1 119 ? 12.070 8.103 -26.170 1.00 77.56 119 LEU A O 1
ATOM 965 N N . ALA A 1 120 ? 12.402 7.718 -28.358 1.00 79.12 120 ALA A N 1
ATOM 966 C CA . ALA A 1 120 ? 11.334 6.725 -28.495 1.00 79.12 120 ALA A CA 1
ATOM 967 C C . ALA A 1 120 ? 11.567 5.499 -27.596 1.00 79.12 120 ALA A C 1
ATOM 969 O O . ALA A 1 120 ? 10.659 5.059 -26.896 1.00 79.12 120 ALA A O 1
ATOM 970 N N . TYR A 1 121 ? 12.806 5.001 -27.538 1.00 81.62 121 TYR A N 1
ATOM 971 C CA . TYR A 1 121 ? 13.170 3.875 -26.675 1.00 81.62 121 TYR A CA 1
ATOM 972 C C . TYR A 1 121 ? 12.994 4.202 -25.180 1.00 81.62 121 TYR A C 1
ATOM 974 O O . TYR A 1 121 ? 12.665 3.335 -24.371 1.00 81.62 121 TYR A O 1
ATOM 982 N N . PHE A 1 122 ? 13.176 5.471 -24.806 1.00 76.88 122 PHE A N 1
ATOM 983 C CA . PHE A 1 122 ? 12.918 5.953 -23.453 1.00 76.88 122 PHE A CA 1
ATOM 984 C C . PHE A 1 122 ? 11.415 6.096 -23.149 1.00 76.88 122 PHE A C 1
ATOM 986 O O . PHE A 1 122 ? 10.967 5.681 -22.082 1.00 76.88 122 PHE A O 1
ATOM 993 N N . GLU A 1 123 ? 10.616 6.623 -24.079 1.00 80.25 123 GLU A N 1
ATOM 994 C CA . GLU A 1 123 ? 9.152 6.718 -23.933 1.00 80.25 123 GLU A CA 1
ATOM 995 C C . GLU A 1 123 ? 8.489 5.334 -23.816 1.00 80.25 123 GLU A C 1
ATOM 997 O O . GLU A 1 123 ? 7.569 5.142 -23.012 1.00 80.25 123 GLU A O 1
ATOM 1002 N N . GLU A 1 124 ? 9.002 4.341 -24.547 1.00 83.44 124 GLU A N 1
ATOM 1003 C CA . GLU A 1 124 ? 8.612 2.935 -24.405 1.00 83.44 124 GLU A CA 1
ATOM 1004 C C . GLU A 1 124 ? 8.921 2.402 -23.000 1.00 83.44 124 GLU A C 1
ATOM 1006 O O . GLU A 1 124 ? 8.057 1.786 -22.367 1.00 83.44 124 GLU A O 1
ATOM 1011 N N . TYR A 1 125 ? 10.114 2.691 -22.470 1.00 83.38 125 TYR A N 1
ATOM 1012 C CA . TYR A 1 125 ? 10.486 2.305 -21.109 1.00 83.38 125 TYR A CA 1
ATOM 1013 C C . TYR A 1 125 ? 9.598 2.976 -20.051 1.00 83.38 125 TYR A C 1
ATOM 1015 O O . TYR A 1 125 ? 9.152 2.313 -19.114 1.00 83.38 125 TYR A O 1
ATOM 1023 N N . GLN A 1 126 ? 9.290 4.268 -20.200 1.00 78.12 126 GLN A N 1
ATOM 1024 C CA . GLN A 1 126 ? 8.395 4.982 -19.281 1.00 78.12 126 GLN A CA 1
ATOM 1025 C C . GLN A 1 126 ? 6.980 4.395 -19.293 1.00 78.12 126 GLN A C 1
ATOM 1027 O O . GLN A 1 126 ? 6.396 4.162 -18.232 1.00 78.12 126 GLN A O 1
ATOM 1032 N N . SER A 1 127 ? 6.451 4.103 -20.482 1.00 83.56 127 SER A N 1
ATOM 1033 C CA . SER A 1 127 ? 5.146 3.456 -20.646 1.00 83.56 127 SER A CA 1
ATOM 1034 C C . SER A 1 127 ? 5.132 2.073 -19.989 1.00 83.56 127 SER A C 1
ATOM 1036 O O . SER A 1 127 ? 4.199 1.728 -19.261 1.00 83.56 127 SER A O 1
ATOM 1038 N N . PHE A 1 128 ? 6.208 1.303 -20.168 1.00 86.12 128 PHE A N 1
ATOM 1039 C CA . PHE A 1 128 ? 6.395 0.023 -19.496 1.00 86.12 128 PHE A CA 1
ATOM 1040 C C . PHE A 1 128 ? 6.468 0.164 -17.967 1.00 86.12 128 PHE A C 1
ATOM 1042 O O . PHE A 1 128 ? 5.827 -0.618 -17.269 1.00 86.12 128 PHE A O 1
ATOM 1049 N N . GLN A 1 129 ? 7.182 1.156 -17.422 1.00 80.44 129 GLN A N 1
ATOM 1050 C CA . GLN A 1 129 ? 7.241 1.392 -15.971 1.00 80.44 129 GLN A CA 1
ATOM 1051 C C . GLN A 1 129 ? 5.862 1.701 -15.381 1.00 80.44 129 GLN A C 1
ATOM 1053 O O . GLN A 1 129 ? 5.505 1.154 -14.337 1.00 80.44 129 GLN A O 1
ATOM 1058 N N . GLN A 1 130 ? 5.067 2.547 -16.040 1.00 79.69 130 GLN A N 1
ATOM 1059 C CA . GLN A 1 130 ? 3.704 2.848 -15.592 1.00 79.69 130 GLN A CA 1
ATOM 1060 C C . GLN A 1 130 ? 2.831 1.588 -15.581 1.00 79.69 130 GLN A C 1
ATOM 1062 O O . GLN A 1 130 ? 2.127 1.322 -14.602 1.00 79.69 130 GLN A O 1
ATOM 1067 N N . GLU A 1 131 ? 2.931 0.773 -16.632 1.00 83.75 131 GLU A N 1
ATOM 1068 C CA . GLU A 1 131 ? 2.213 -0.494 -16.716 1.00 83.75 131 GLU A CA 1
ATOM 1069 C C . GLU A 1 131 ? 2.666 -1.482 -15.635 1.00 83.75 131 GLU A C 1
ATOM 1071 O O . GLU A 1 131 ? 1.832 -2.078 -14.952 1.00 83.75 131 GLU A O 1
ATOM 1076 N N . LEU A 1 132 ? 3.976 -1.614 -15.417 1.00 84.06 132 LEU A N 1
ATOM 1077 C CA . LEU A 1 132 ? 4.553 -2.462 -14.378 1.00 84.06 132 LEU A CA 1
ATOM 1078 C C . LEU A 1 132 ? 4.042 -2.065 -12.991 1.00 84.06 132 LEU A C 1
ATOM 1080 O O . LEU A 1 132 ? 3.638 -2.938 -12.226 1.00 84.06 132 LEU A O 1
ATOM 1084 N N . ARG A 1 133 ? 3.998 -0.764 -12.679 1.00 78.81 133 ARG A N 1
ATOM 1085 C CA . ARG A 1 133 ? 3.451 -0.252 -11.411 1.00 78.81 133 ARG A CA 1
ATOM 1086 C C . ARG A 1 133 ? 1.978 -0.613 -11.257 1.00 78.81 133 ARG A C 1
ATOM 1088 O O . ARG A 1 133 ? 1.589 -1.136 -10.214 1.00 78.81 133 ARG A O 1
ATOM 1095 N N . ARG A 1 134 ? 1.169 -0.413 -12.302 1.00 80.69 134 ARG A N 1
ATOM 1096 C CA . ARG A 1 134 ? -0.257 -0.780 -12.304 1.00 80.69 134 ARG A CA 1
ATOM 1097 C C . ARG A 1 134 ? -0.458 -2.271 -12.025 1.00 80.69 134 ARG A C 1
ATOM 1099 O O . ARG A 1 134 ? -1.241 -2.638 -11.151 1.00 80.69 134 ARG A O 1
ATOM 1106 N N . ARG A 1 135 ? 0.285 -3.130 -12.721 1.00 84.88 135 ARG A N 1
ATOM 1107 C CA . ARG A 1 135 ? 0.214 -4.590 -12.566 1.00 84.88 135 ARG A CA 1
ATOM 1108 C C . ARG A 1 135 ? 0.757 -5.067 -11.225 1.00 84.88 135 ARG A C 1
ATOM 1110 O O . ARG A 1 135 ? 0.209 -5.999 -10.644 1.00 84.88 135 ARG A O 1
ATOM 1117 N N . ALA A 1 136 ? 1.774 -4.403 -10.684 1.00 81.44 136 ALA A N 1
ATOM 1118 C CA . ALA A 1 136 ? 2.289 -4.713 -9.357 1.00 81.44 136 ALA A CA 1
ATOM 1119 C C . ALA A 1 136 ? 1.252 -4.420 -8.262 1.00 81.44 136 ALA A C 1
ATOM 1121 O O . ALA A 1 136 ? 1.157 -5.171 -7.294 1.00 81.44 136 ALA A O 1
ATOM 1122 N N . LEU A 1 137 ? 0.431 -3.373 -8.426 1.00 78.56 137 LEU A N 1
ATOM 1123 C CA . LEU A 1 137 ? -0.690 -3.091 -7.523 1.00 78.56 137 LEU A CA 1
ATOM 1124 C C . LEU A 1 137 ? -1.783 -4.162 -7.608 1.00 78.56 137 LEU A C 1
ATOM 1126 O O . LEU A 1 137 ? -2.306 -4.577 -6.575 1.00 78.56 137 LEU A O 1
ATOM 1130 N N . GLU A 1 138 ? -2.114 -4.633 -8.813 1.00 80.50 138 GLU A N 1
ATOM 1131 C CA . GLU A 1 138 ? -3.027 -5.771 -8.992 1.00 80.50 138 GLU A CA 1
ATOM 1132 C C . GLU A 1 138 ? -2.485 -7.020 -8.288 1.00 80.50 138 GLU A C 1
ATOM 1134 O O . GLU A 1 138 ? -3.214 -7.673 -7.540 1.00 80.50 138 GLU A O 1
ATOM 1139 N N . TYR A 1 139 ? -1.190 -7.308 -8.452 1.00 83.00 139 TYR A N 1
ATOM 1140 C CA . TYR A 1 139 ? -0.555 -8.447 -7.800 1.00 83.00 139 TYR A CA 1
ATOM 1141 C C . TYR A 1 139 ? -0.545 -8.330 -6.275 1.00 83.00 139 TYR A C 1
ATOM 1143 O O . TYR A 1 139 ? -0.893 -9.283 -5.579 1.00 83.00 139 TYR A O 1
ATOM 1151 N N . LYS A 1 140 ? -0.208 -7.146 -5.750 1.00 77.75 140 LYS A N 1
ATOM 1152 C CA . LYS A 1 140 ? -0.232 -6.861 -4.312 1.00 77.75 140 LYS A CA 1
ATOM 1153 C C . LYS A 1 140 ? -1.629 -7.079 -3.736 1.00 77.75 140 LYS A C 1
ATOM 1155 O O . LYS A 1 140 ? -1.754 -7.760 -2.730 1.00 77.75 140 LYS A O 1
ATOM 1160 N N . ARG A 1 141 ? -2.680 -6.572 -4.392 1.00 78.19 141 ARG A N 1
ATOM 1161 C CA . ARG A 1 141 ? -4.072 -6.790 -3.957 1.00 78.19 141 ARG A CA 1
ATOM 1162 C C . ARG A 1 141 ? -4.412 -8.276 -3.876 1.00 78.19 141 ARG A C 1
ATOM 1164 O O . ARG A 1 141 ? -5.031 -8.701 -2.908 1.00 78.19 141 ARG A O 1
ATOM 1171 N N . LEU A 1 142 ? -3.991 -9.066 -4.867 1.00 79.31 142 LEU A N 1
ATOM 1172 C CA . LEU A 1 142 ? -4.154 -10.519 -4.822 1.00 79.31 142 LEU A CA 1
ATOM 1173 C C . LEU A 1 142 ? -3.382 -11.116 -3.632 1.00 79.31 142 LEU A C 1
ATOM 1175 O O . LEU A 1 142 ? -3.952 -11.903 -2.890 1.00 79.31 142 LEU A O 1
ATOM 1179 N N . LYS A 1 143 ? -2.133 -10.708 -3.379 1.00 76.81 143 LYS A N 1
ATOM 1180 C CA . LYS A 1 143 ? -1.374 -11.162 -2.199 1.00 76.81 143 LYS A CA 1
ATOM 1181 C C . LYS A 1 143 ? -2.024 -10.765 -0.867 1.00 76.81 143 LYS A C 1
ATOM 1183 O O . LYS A 1 143 ? -2.117 -11.608 0.017 1.00 76.81 143 LYS A O 1
ATOM 1188 N N . ASP A 1 144 ? -2.528 -9.543 -0.727 1.00 74.00 144 ASP A N 1
ATOM 1189 C CA . ASP A 1 144 ? -3.217 -9.089 0.488 1.00 74.00 144 ASP A CA 1
ATOM 1190 C C . ASP A 1 144 ? -4.482 -9.942 0.747 1.00 74.00 144 ASP A C 1
ATOM 1192 O O . ASP A 1 144 ? -4.749 -10.349 1.877 1.00 74.00 144 ASP A O 1
ATOM 1196 N N . MET A 1 145 ? -5.221 -10.322 -0.305 1.00 71.69 145 MET A N 1
ATOM 1197 C CA . MET A 1 145 ? -6.352 -11.259 -0.189 1.00 71.69 145 MET A CA 1
ATOM 1198 C C . MET A 1 145 ? -5.929 -12.671 0.244 1.00 71.69 145 MET A C 1
ATOM 1200 O O . MET A 1 145 ? -6.680 -13.334 0.968 1.00 71.69 145 MET A O 1
ATOM 1204 N N . LEU A 1 146 ? -4.733 -13.126 -0.152 1.00 73.19 146 LEU A N 1
ATOM 1205 C CA . LEU A 1 146 ? -4.151 -14.383 0.330 1.00 73.19 146 LEU A CA 1
ATOM 1206 C C . LEU A 1 146 ? -3.824 -14.291 1.821 1.00 73.19 146 LEU A C 1
ATOM 1208 O O . LEU A 1 146 ? -4.193 -15.190 2.573 1.00 73.19 146 LEU A O 1
ATOM 1212 N N . GLU A 1 147 ? -3.175 -13.204 2.249 1.00 69.88 147 GLU A N 1
ATOM 1213 C CA . GLU A 1 147 ? -2.830 -12.961 3.658 1.00 69.88 147 GLU A CA 1
ATOM 1214 C C . GLU A 1 147 ? -4.077 -12.923 4.554 1.00 69.88 147 GLU A C 1
ATOM 1216 O O . GLU A 1 147 ? -4.057 -13.389 5.695 1.00 69.88 147 GLU A O 1
ATOM 1221 N N . GLU A 1 148 ? -5.180 -12.394 4.032 1.00 67.88 148 GLU A N 1
ATOM 1222 C CA . GLU A 1 148 ? -6.472 -12.342 4.715 1.00 67.88 148 GLU A CA 1
ATOM 1223 C C . GLU A 1 148 ? -7.252 -13.667 4.655 1.00 67.88 148 GLU A C 1
ATOM 1225 O O . GLU A 1 148 ? -8.297 -13.791 5.297 1.00 67.88 148 GLU A O 1
ATOM 1230 N N . GLY A 1 149 ? -6.754 -14.665 3.917 1.00 66.31 149 GLY A N 1
ATOM 1231 C CA . GLY A 1 149 ? -7.381 -15.979 3.774 1.00 66.31 149 GLY A CA 1
ATOM 1232 C C . GLY A 1 149 ? -8.693 -15.951 2.989 1.00 66.31 149 GLY A C 1
ATOM 1233 O O . GLY A 1 149 ? -9.561 -16.791 3.224 1.00 66.31 149 GLY A O 1
ATOM 1234 N N . ARG A 1 150 ? -8.869 -14.975 2.087 1.00 66.62 150 ARG A N 1
ATOM 1235 C CA . ARG A 1 150 ? -10.116 -14.782 1.328 1.00 66.62 150 ARG A CA 1
ATOM 1236 C C . ARG A 1 150 ? -10.254 -15.698 0.109 1.00 66.62 150 ARG A C 1
ATOM 1238 O O . ARG A 1 150 ? -11.362 -15.846 -0.398 1.00 66.62 150 ARG A O 1
ATOM 1245 N N . PHE A 1 151 ? -9.174 -16.342 -0.337 1.00 68.38 151 PHE A N 1
ATOM 1246 C CA . PHE A 1 151 ? -9.220 -17.222 -1.504 1.00 68.38 151 PHE A CA 1
ATOM 1247 C C . PHE A 1 151 ? -9.836 -18.587 -1.212 1.00 68.38 151 PHE A C 1
ATOM 1249 O O . PHE A 1 151 ? -9.463 -19.278 -0.266 1.00 68.38 151 PHE A O 1
ATOM 1256 N N . VAL A 1 152 ? -10.717 -19.014 -2.116 1.00 60.56 152 VAL A N 1
ATOM 1257 C CA . VAL A 1 152 ? -11.274 -20.376 -2.141 1.00 60.56 152 VAL A CA 1
ATOM 1258 C C . VAL A 1 152 ? -10.579 -21.248 -3.199 1.00 60.56 152 VAL A C 1
ATOM 1260 O O . VAL A 1 152 ? -10.525 -22.468 -3.054 1.00 60.56 152 VAL A O 1
ATOM 1263 N N . THR A 1 153 ? -10.022 -20.644 -4.257 1.00 65.44 153 THR A N 1
ATOM 1264 C CA . THR A 1 153 ? -9.489 -21.352 -5.441 1.00 65.44 153 THR A CA 1
ATOM 1265 C C . THR A 1 153 ? -7.976 -21.214 -5.626 1.00 65.44 153 THR A C 1
ATOM 1267 O O . THR A 1 153 ? -7.310 -22.203 -5.932 1.00 65.44 153 THR A O 1
ATOM 1270 N N . LEU A 1 154 ? -7.419 -20.014 -5.439 1.00 73.31 154 LEU A N 1
ATOM 1271 C CA . LEU A 1 154 ? -5.983 -19.761 -5.567 1.00 73.31 154 LEU A CA 1
ATOM 1272 C C . LEU A 1 154 ? -5.232 -20.285 -4.337 1.00 73.31 154 LEU A C 1
ATOM 1274 O O . LEU A 1 154 ? -5.553 -19.950 -3.199 1.00 73.31 154 LEU A O 1
ATOM 1278 N N . LYS A 1 155 ? -4.213 -21.109 -4.585 1.00 75.00 155 LYS A N 1
ATOM 1279 C CA . LYS A 1 155 ? -3.326 -21.680 -3.557 1.00 75.00 155 LYS A CA 1
ATOM 1280 C C . LYS A 1 155 ? -1.964 -20.997 -3.565 1.00 75.00 155 LYS A C 1
ATOM 1282 O O . LYS A 1 155 ? -1.563 -20.461 -4.594 1.00 75.00 155 LYS A O 1
ATOM 1287 N N . GLU A 1 156 ? -1.218 -21.133 -2.470 1.00 74.69 156 GLU A N 1
ATOM 1288 C CA . GLU A 1 156 ? 0.163 -20.637 -2.326 1.00 74.69 156 GLU A CA 1
ATOM 1289 C C . GLU A 1 156 ? 1.084 -21.032 -3.495 1.00 74.69 156 GLU A C 1
ATOM 1291 O O . GLU A 1 156 ? 1.910 -20.232 -3.921 1.00 74.69 156 GLU A O 1
ATOM 1296 N N . GLU A 1 157 ? 0.899 -22.224 -4.070 1.00 77.50 157 GLU A N 1
ATOM 1297 C CA . GLU A 1 157 ? 1.653 -22.718 -5.235 1.00 77.50 157 GLU A CA 1
ATOM 1298 C C . GLU A 1 157 ? 1.552 -21.779 -6.452 1.00 77.50 157 GLU A C 1
ATOM 1300 O O . GLU A 1 157 ? 2.546 -21.515 -7.124 1.00 77.50 157 GLU A O 1
ATOM 1305 N N . HIS A 1 158 ? 0.375 -21.194 -6.694 1.00 80.12 158 HIS A N 1
ATOM 1306 C CA . HIS A 1 158 ? 0.170 -20.260 -7.804 1.00 80.12 158 HIS A CA 1
ATOM 1307 C C . HIS A 1 158 ? 0.982 -18.977 -7.584 1.00 80.12 158 HIS A C 1
ATOM 1309 O O . HIS A 1 158 ? 1.616 -18.466 -8.507 1.00 80.12 158 HIS A O 1
ATOM 1315 N N . PHE A 1 159 ? 1.021 -18.482 -6.346 1.00 80.69 159 PHE A N 1
ATOM 1316 C CA . PHE A 1 159 ? 1.793 -17.293 -5.985 1.00 80.69 159 PHE A CA 1
ATOM 1317 C C . PHE A 1 159 ? 3.304 -17.551 -6.007 1.00 80.69 159 PHE A C 1
ATOM 1319 O O . PHE A 1 159 ? 4.051 -16.669 -6.412 1.00 80.69 159 PHE A O 1
ATOM 1326 N N . GLN A 1 160 ? 3.762 -18.764 -5.678 1.00 80.88 160 GLN A N 1
ATOM 1327 C CA . GLN A 1 160 ? 5.167 -19.159 -5.852 1.00 80.88 160 GLN A CA 1
ATOM 1328 C C . GLN A 1 160 ? 5.591 -19.120 -7.325 1.00 80.88 160 GLN A C 1
ATOM 1330 O O . GLN A 1 160 ? 6.630 -18.549 -7.661 1.00 80.88 160 GLN A O 1
ATOM 1335 N N . GLU A 1 161 ? 4.783 -19.696 -8.221 1.00 82.00 161 GLU A N 1
ATOM 1336 C CA . GLU A 1 161 ? 5.046 -19.631 -9.663 1.00 82.00 161 GLU A CA 1
ATOM 1337 C C . GLU A 1 161 ? 5.083 -18.187 -10.165 1.00 82.00 161 GLU A C 1
ATOM 1339 O O . GLU A 1 161 ? 5.953 -17.816 -10.961 1.00 82.00 161 GLU A O 1
ATOM 1344 N N . MET A 1 162 ? 4.145 -17.372 -9.689 1.00 85.00 162 MET A N 1
ATOM 1345 C CA . MET A 1 162 ? 4.051 -15.973 -10.066 1.00 85.00 162 MET A CA 1
ATOM 1346 C C . MET A 1 162 ? 5.232 -15.154 -9.547 1.00 85.00 162 MET A C 1
ATOM 1348 O O . MET A 1 162 ? 5.784 -14.363 -10.303 1.00 85.00 162 MET A O 1
ATOM 1352 N N . ASP A 1 163 ? 5.692 -15.398 -8.321 1.00 82.62 163 ASP A N 1
ATOM 1353 C CA . ASP A 1 163 ? 6.885 -14.757 -7.764 1.00 82.62 163 ASP A CA 1
ATOM 1354 C C . ASP A 1 163 ? 8.123 -15.068 -8.611 1.00 82.62 163 ASP A C 1
ATOM 1356 O O . ASP A 1 163 ? 8.872 -14.158 -8.963 1.00 82.62 163 ASP A O 1
ATOM 1360 N N . ILE A 1 164 ? 8.295 -16.323 -9.044 1.00 83.38 164 ILE A N 1
ATOM 1361 C CA . ILE A 1 164 ? 9.392 -16.712 -9.944 1.00 83.38 164 ILE A CA 1
ATOM 1362 C C . ILE A 1 164 ? 9.296 -15.974 -11.288 1.00 83.38 164 ILE A C 1
ATOM 1364 O O . ILE A 1 164 ? 10.315 -15.520 -11.824 1.00 83.38 164 ILE A O 1
ATOM 1368 N N . LEU A 1 165 ? 8.095 -15.884 -11.871 1.00 85.31 165 LEU A N 1
ATOM 1369 C CA . LEU A 1 165 ? 7.865 -15.152 -13.120 1.00 85.31 165 LEU A CA 1
ATOM 1370 C C . LEU A 1 165 ? 8.142 -13.659 -12.949 1.00 85.31 165 LEU A C 1
ATOM 1372 O O . LEU A 1 165 ? 8.816 -13.060 -13.788 1.00 85.31 165 LEU A O 1
ATOM 1376 N N . TRP A 1 166 ? 7.707 -13.081 -11.838 1.00 87.31 166 TRP A N 1
ATOM 1377 C CA . TRP A 1 166 ? 7.918 -11.681 -11.533 1.00 87.31 166 TRP A CA 1
ATOM 1378 C C . TRP A 1 166 ? 9.399 -11.367 -11.303 1.00 87.31 166 TRP A C 1
ATOM 1380 O O . TRP A 1 166 ? 9.908 -10.386 -11.838 1.00 87.31 166 TRP A O 1
ATOM 1390 N N . THR A 1 167 ? 10.156 -12.233 -10.620 1.00 84.62 167 THR A N 1
ATOM 1391 C CA . THR A 1 167 ? 11.614 -12.058 -10.506 1.00 84.62 167 THR A CA 1
ATOM 1392 C C . THR A 1 167 ? 12.290 -12.092 -11.881 1.00 84.62 167 THR A C 1
ATOM 1394 O O . THR A 1 167 ? 13.223 -11.333 -12.138 1.00 84.62 167 THR A O 1
ATOM 1397 N N . LYS A 1 168 ? 11.834 -12.953 -12.804 1.00 86.19 168 LYS A N 1
ATOM 1398 C CA . LYS A 1 168 ? 12.355 -12.970 -14.185 1.00 86.19 168 LYS A CA 1
ATOM 1399 C C . LYS A 1 168 ? 12.038 -11.666 -14.925 1.00 86.19 168 LYS A C 1
ATOM 1401 O O . LYS A 1 168 ? 12.897 -11.196 -15.669 1.00 86.19 168 LYS A O 1
ATOM 1406 N N . LEU A 1 169 ? 10.846 -11.104 -14.716 1.00 88.25 169 LEU A N 1
ATOM 1407 C CA . LEU A 1 169 ? 10.431 -9.810 -15.261 1.00 88.25 169 LEU A CA 1
ATOM 1408 C C . LEU A 1 169 ? 11.310 -8.674 -14.735 1.00 88.25 169 LEU A C 1
ATOM 1410 O O . LEU A 1 169 ? 11.832 -7.906 -15.537 1.00 88.25 169 LEU A O 1
ATOM 1414 N N . LEU A 1 170 ? 11.545 -8.613 -13.422 1.00 85.69 170 LEU A N 1
ATOM 1415 C CA . LEU A 1 170 ? 12.410 -7.595 -12.821 1.00 85.69 170 LEU A CA 1
ATOM 1416 C C . LEU A 1 170 ? 13.853 -7.694 -13.312 1.00 85.69 170 LEU A C 1
ATOM 1418 O O . LEU A 1 170 ? 14.442 -6.678 -13.652 1.00 85.69 170 LEU A O 1
ATOM 1422 N N . ARG A 1 171 ? 14.406 -8.902 -13.469 1.00 84.50 171 ARG A N 1
ATOM 1423 C CA . ARG A 1 171 ? 15.744 -9.058 -14.072 1.00 84.50 171 ARG A CA 1
ATOM 1424 C C . ARG A 1 171 ? 15.798 -8.558 -15.515 1.00 84.50 171 ARG A C 1
ATOM 1426 O O . ARG A 1 171 ? 16.787 -7.955 -15.918 1.00 84.50 171 ARG A O 1
ATOM 1433 N N . ALA A 1 172 ? 14.755 -8.822 -16.303 1.00 85.25 172 ALA A N 1
ATOM 1434 C CA . ALA A 1 172 ? 14.674 -8.328 -17.675 1.00 85.25 172 ALA A CA 1
ATOM 1435 C C . ALA A 1 172 ? 14.535 -6.794 -17.712 1.00 85.25 172 ALA A C 1
ATOM 1437 O O . ALA A 1 172 ? 15.219 -6.150 -18.505 1.00 85.25 172 ALA A O 1
ATOM 1438 N N . LYS A 1 173 ? 13.737 -6.206 -16.805 1.00 86.25 173 LYS A N 1
ATOM 1439 C CA . LYS A 1 173 ? 13.684 -4.753 -16.576 1.00 86.25 173 LYS A CA 1
ATOM 1440 C C . LYS A 1 173 ? 15.076 -4.210 -16.248 1.00 86.25 173 LYS A C 1
ATOM 1442 O O . LYS A 1 173 ? 15.510 -3.281 -16.916 1.00 86.25 173 LYS A O 1
ATOM 1447 N N . ALA A 1 174 ? 15.760 -4.771 -15.251 1.00 83.00 174 ALA A N 1
ATOM 1448 C CA . ALA A 1 174 ? 17.065 -4.293 -14.796 1.00 83.00 174 ALA A CA 1
ATOM 1449 C C . ALA A 1 174 ? 18.097 -4.303 -15.934 1.00 83.00 174 ALA A C 1
ATOM 1451 O O . ALA A 1 174 ? 18.881 -3.371 -16.079 1.00 83.00 174 ALA A O 1
ATOM 1452 N N . SER A 1 175 ? 18.043 -5.304 -16.820 1.00 84.56 175 SER A N 1
ATOM 1453 C CA . SER A 1 175 ? 18.874 -5.325 -18.028 1.00 84.56 175 SER A CA 1
ATOM 1454 C C . SER A 1 175 ? 18.556 -4.174 -18.992 1.00 84.56 175 SER A C 1
ATOM 1456 O O . SER A 1 175 ? 19.482 -3.581 -19.542 1.00 84.56 175 SER A O 1
ATOM 1458 N N . TRP A 1 176 ? 17.275 -3.854 -19.213 1.00 85.88 176 TRP A N 1
ATOM 1459 C CA . TRP A 1 176 ? 16.872 -2.713 -20.045 1.00 85.88 176 TRP A CA 1
ATOM 1460 C C . TRP A 1 176 ? 17.316 -1.393 -19.403 1.00 85.88 176 TRP A C 1
ATOM 1462 O O . TRP A 1 176 ? 17.928 -0.553 -20.058 1.00 85.88 176 TRP A O 1
ATOM 1472 N N . HIS A 1 177 ? 17.089 -1.240 -18.103 1.00 82.81 177 HIS A N 1
ATOM 1473 C CA . HIS A 1 177 ? 17.443 -0.039 -17.359 1.00 82.81 177 HIS A CA 1
ATOM 1474 C C . HIS A 1 177 ? 18.960 0.192 -17.306 1.00 82.81 177 HIS A C 1
ATOM 1476 O O . HIS A 1 177 ? 19.434 1.288 -17.598 1.00 82.81 177 HIS A O 1
ATOM 1482 N N . SER A 1 178 ? 19.743 -0.863 -17.064 1.00 81.75 178 SER A N 1
ATOM 1483 C CA . SER A 1 178 ? 21.207 -0.807 -17.106 1.00 81.75 178 SER A CA 1
ATOM 1484 C C . SER A 1 178 ? 21.734 -0.396 -18.483 1.00 81.75 178 SER A C 1
ATOM 1486 O O . SER A 1 178 ? 22.696 0.369 -18.558 1.00 81.75 178 SER A O 1
ATOM 1488 N N . PHE A 1 179 ? 21.096 -0.859 -19.563 1.00 83.38 179 PHE A N 1
ATOM 1489 C CA . PHE A 1 179 ? 21.431 -0.434 -20.920 1.00 83.38 179 PHE A CA 1
ATOM 1490 C C . PHE A 1 179 ? 21.088 1.041 -21.165 1.00 83.38 179 PHE A C 1
ATOM 1492 O O . PHE A 1 179 ? 21.886 1.757 -21.759 1.00 83.38 179 PHE A O 1
ATOM 1499 N N . LEU A 1 180 ? 19.943 1.529 -20.675 1.00 80.50 180 LEU A N 1
ATOM 1500 C CA . LEU A 1 180 ? 19.589 2.947 -20.791 1.00 80.50 180 LEU A CA 1
ATOM 1501 C C . LEU A 1 180 ? 20.677 3.839 -20.171 1.00 80.50 180 LEU A C 1
ATOM 1503 O O . LEU A 1 180 ? 21.065 4.827 -20.784 1.00 80.50 180 LEU A O 1
ATOM 1507 N N . PHE A 1 181 ? 21.229 3.458 -19.018 1.00 77.31 181 PHE A N 1
ATOM 1508 C CA . PHE A 1 181 ? 22.250 4.253 -18.328 1.00 77.31 181 PHE A CA 1
ATOM 1509 C C . PHE A 1 181 ? 23.699 3.942 -18.714 1.00 77.31 181 PHE A C 1
ATOM 1511 O O . PHE A 1 181 ? 24.614 4.538 -18.140 1.00 77.31 181 PHE A O 1
ATOM 1518 N N . SER A 1 182 ? 23.956 3.028 -19.657 1.00 77.75 182 SER A N 1
ATOM 1519 C CA . SER A 1 182 ? 25.330 2.615 -19.988 1.00 77.75 182 SER A CA 1
ATOM 1520 C C . SER A 1 182 ? 26.188 3.751 -20.544 1.00 77.75 182 SER A C 1
ATOM 1522 O O . SER A 1 182 ? 27.415 3.681 -20.476 1.00 77.75 182 SER A O 1
ATOM 1524 N N . ASN A 1 183 ? 25.546 4.788 -21.084 1.00 77.19 183 ASN A N 1
ATOM 1525 C CA . ASN A 1 183 ? 26.207 5.929 -21.711 1.00 77.19 183 ASN A CA 1
ATOM 1526 C C . ASN A 1 183 ? 26.593 7.029 -20.712 1.00 77.19 183 ASN A C 1
ATOM 1528 O O . ASN A 1 183 ? 27.396 7.898 -21.046 1.00 77.19 183 ASN A O 1
ATOM 1532 N N . LEU A 1 184 ? 26.071 6.977 -19.483 1.00 80.44 184 LEU A N 1
ATOM 1533 C CA . LEU A 1 184 ? 26.329 7.983 -18.456 1.00 80.44 184 LEU A CA 1
ATOM 1534 C C . LEU A 1 184 ? 27.675 7.756 -17.759 1.00 80.44 184 LEU A C 1
ATOM 1536 O O . LEU A 1 184 ? 28.111 6.620 -17.536 1.00 80.44 184 LEU A O 1
ATOM 1540 N N . GLN A 1 185 ? 28.325 8.848 -17.353 1.00 79.00 185 GLN A N 1
ATOM 1541 C CA . GLN A 1 185 ? 29.628 8.821 -16.682 1.00 79.00 185 GLN A CA 1
ATOM 1542 C C . GLN A 1 185 ? 29.628 9.670 -15.403 1.00 79.00 185 GLN A C 1
ATOM 1544 O O . GLN A 1 185 ? 28.775 10.525 -15.198 1.00 79.00 185 GLN A O 1
ATOM 1549 N N . GLY A 1 186 ? 30.589 9.417 -14.508 1.00 82.88 186 GLY A N 1
ATOM 1550 C CA . GLY A 1 186 ? 30.786 10.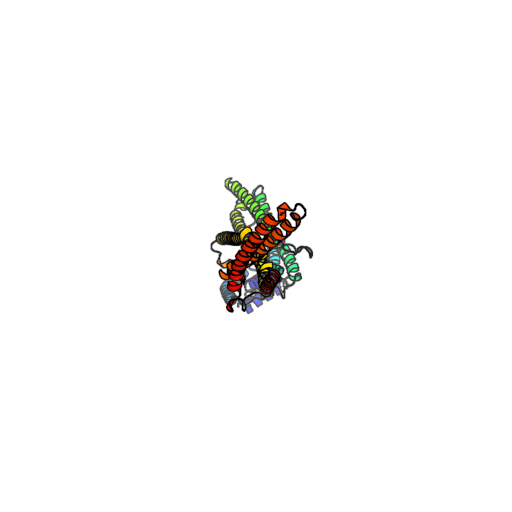230 -13.304 1.00 82.88 186 GLY A CA 1
ATOM 1551 C C . GLY A 1 186 ? 29.572 10.269 -12.361 1.00 82.88 186 GLY A C 1
ATOM 1552 O O . GLY A 1 186 ? 29.032 9.226 -11.987 1.00 82.88 186 GLY A O 1
ATOM 1553 N N . GLN A 1 187 ? 29.180 11.482 -11.958 1.00 80.88 187 GLN A N 1
ATOM 1554 C CA . GLN A 1 187 ? 28.074 11.757 -11.027 1.00 80.88 187 GLN A CA 1
ATOM 1555 C C . GLN A 1 187 ? 26.706 11.335 -11.593 1.00 80.88 187 GLN A C 1
ATOM 1557 O O . GLN A 1 187 ? 25.895 10.766 -10.865 1.00 80.88 187 GLN A O 1
ATOM 1562 N N . GLU A 1 188 ? 26.478 11.500 -12.900 1.00 81.31 188 GLU A N 1
ATOM 1563 C CA . GLU A 1 188 ? 25.227 11.116 -13.576 1.00 81.31 188 GLU A CA 1
ATOM 1564 C C . GLU A 1 188 ? 24.925 9.624 -13.408 1.00 81.31 188 GLU A C 1
ATOM 1566 O O . GLU A 1 188 ? 23.814 9.224 -13.048 1.00 81.31 188 GLU A O 1
ATOM 1571 N N . ARG A 1 189 ? 25.949 8.782 -13.597 1.00 82.56 189 ARG A N 1
ATOM 1572 C CA . ARG A 1 189 ? 25.834 7.333 -13.405 1.00 82.56 189 ARG A CA 1
ATOM 1573 C C . ARG A 1 189 ? 25.563 6.973 -11.941 1.00 82.56 189 ARG A C 1
ATOM 1575 O O . ARG A 1 189 ? 24.803 6.041 -11.672 1.00 82.56 189 ARG A O 1
ATOM 1582 N N . LEU A 1 190 ? 26.169 7.694 -10.994 1.00 84.50 190 LEU A N 1
ATOM 1583 C CA . LEU A 1 190 ? 25.950 7.474 -9.562 1.00 84.50 190 LEU A CA 1
ATOM 1584 C C . LEU A 1 190 ? 24.493 7.757 -9.170 1.00 84.50 190 LEU A C 1
ATOM 1586 O O . LEU A 1 190 ? 23.871 6.913 -8.528 1.00 84.50 190 LEU A O 1
ATOM 1590 N N . ILE A 1 191 ? 23.931 8.889 -9.602 1.00 83.50 191 ILE A N 1
ATOM 1591 C CA . ILE A 1 191 ? 22.525 9.240 -9.349 1.00 83.50 191 ILE A CA 1
ATOM 1592 C C . ILE A 1 191 ? 21.590 8.173 -9.938 1.00 83.50 191 ILE A C 1
ATOM 1594 O O . ILE A 1 191 ? 20.724 7.658 -9.230 1.00 83.50 191 ILE A O 1
ATOM 1598 N N . CYS A 1 192 ? 21.808 7.770 -11.195 1.00 81.44 192 CYS A N 1
ATOM 1599 C CA . CYS A 1 192 ? 20.968 6.771 -11.865 1.00 81.44 192 CYS A CA 1
ATOM 1600 C C . CYS A 1 192 ? 21.038 5.395 -11.198 1.00 81.44 192 CYS A C 1
ATOM 1602 O O . CYS A 1 192 ? 20.009 4.777 -10.959 1.00 81.44 192 CYS A O 1
ATOM 1604 N N . SER A 1 193 ? 22.239 4.926 -10.851 1.00 83.38 193 SER A N 1
ATOM 1605 C CA . SER A 1 193 ? 22.416 3.638 -10.163 1.00 83.38 193 SER A CA 1
ATOM 1606 C C . SER A 1 193 ? 21.770 3.600 -8.778 1.00 83.38 193 SER A C 1
ATOM 1608 O O . SER A 1 193 ? 21.212 2.575 -8.395 1.00 83.38 193 SER A O 1
ATOM 1610 N N . ARG A 1 194 ? 21.801 4.710 -8.027 1.00 86.44 194 ARG A N 1
ATOM 1611 C CA . ARG A 1 194 ? 21.092 4.792 -6.744 1.00 86.44 194 ARG A CA 1
ATOM 1612 C C . ARG A 1 194 ? 19.583 4.815 -6.931 1.00 86.44 194 ARG A C 1
ATOM 1614 O O . ARG A 1 194 ? 18.879 4.191 -6.143 1.00 86.44 194 ARG A O 1
ATOM 1621 N N . PHE A 1 195 ? 19.096 5.502 -7.960 1.00 84.50 195 PHE A N 1
ATOM 1622 C CA . PHE A 1 195 ? 17.676 5.484 -8.293 1.00 84.50 195 PHE A CA 1
ATOM 1623 C C . PHE A 1 195 ? 17.208 4.090 -8.720 1.00 84.50 195 PHE A C 1
ATOM 1625 O O . PHE A 1 195 ? 16.167 3.636 -8.258 1.00 84.50 195 PHE A O 1
ATOM 1632 N N . ASP A 1 196 ? 18.002 3.386 -9.526 1.00 80.75 196 ASP A N 1
ATOM 1633 C CA . ASP A 1 196 ? 17.738 2.006 -9.939 1.00 80.75 196 ASP A CA 1
ATOM 1634 C C . ASP A 1 196 ? 17.665 1.062 -8.734 1.00 80.75 196 ASP A C 1
ATOM 1636 O O . ASP A 1 196 ? 16.665 0.379 -8.532 1.00 80.75 196 ASP A O 1
ATOM 1640 N N . ALA A 1 197 ? 18.661 1.125 -7.845 1.00 83.50 197 ALA A N 1
ATOM 1641 C CA . ALA A 1 197 ? 18.664 0.347 -6.609 1.00 83.50 197 ALA A CA 1
ATOM 1642 C C . ALA A 1 197 ? 17.450 0.655 -5.714 1.00 83.50 197 ALA A C 1
ATOM 1644 O O . ALA A 1 197 ? 16.901 -0.244 -5.075 1.00 83.50 197 ALA A O 1
ATOM 1645 N N . LEU A 1 198 ? 17.017 1.920 -5.668 1.00 85.31 198 LEU A N 1
ATOM 1646 C CA . LEU A 1 198 ? 15.809 2.313 -4.953 1.00 85.31 198 LEU A CA 1
ATOM 1647 C C . LEU A 1 198 ? 14.568 1.705 -5.607 1.00 85.31 198 LEU A C 1
ATOM 1649 O O . LEU A 1 198 ? 13.745 1.133 -4.897 1.00 85.31 198 LEU A O 1
ATOM 1653 N N . GLU A 1 199 ? 14.422 1.797 -6.930 1.00 79.31 199 GLU A N 1
ATOM 1654 C CA . GLU A 1 199 ? 13.289 1.196 -7.634 1.00 79.31 199 GLU A CA 1
ATOM 1655 C C . GLU A 1 199 ? 13.239 -0.322 -7.435 1.00 79.31 199 GLU A C 1
ATOM 1657 O O . GLU A 1 199 ? 12.173 -0.852 -7.124 1.00 79.31 199 GLU A O 1
ATOM 1662 N N . ASP A 1 200 ? 14.367 -1.020 -7.545 1.00 78.38 200 ASP A N 1
ATOM 1663 C CA . ASP A 1 200 ? 14.451 -2.459 -7.283 1.00 78.38 200 ASP A CA 1
ATOM 1664 C C . ASP A 1 200 ? 14.024 -2.792 -5.848 1.00 78.38 200 ASP A C 1
ATOM 1666 O O . ASP A 1 200 ? 13.197 -3.684 -5.633 1.00 78.38 200 ASP A O 1
ATOM 1670 N N . ALA A 1 201 ? 14.472 -2.003 -4.867 1.00 79.69 201 ALA A N 1
ATOM 1671 C CA . ALA A 1 201 ? 14.069 -2.161 -3.474 1.00 79.69 201 ALA A CA 1
ATOM 1672 C C . ALA A 1 201 ? 12.555 -1.966 -3.256 1.00 79.69 201 ALA A C 1
ATOM 1674 O O . ALA A 1 201 ? 11.974 -2.628 -2.389 1.00 79.69 201 ALA A O 1
ATOM 1675 N N . ILE A 1 202 ? 11.894 -1.098 -4.034 1.00 77.31 202 ILE A N 1
ATOM 1676 C CA . ILE A 1 202 ? 10.431 -0.946 -3.998 1.00 77.31 202 ILE A CA 1
ATOM 1677 C C . ILE A 1 202 ? 9.758 -2.251 -4.431 1.00 77.31 202 ILE A C 1
ATOM 1679 O O . ILE A 1 202 ? 8.852 -2.738 -3.750 1.00 77.31 202 ILE A O 1
ATOM 1683 N N . TYR A 1 203 ? 10.185 -2.836 -5.549 1.00 73.12 203 TYR A N 1
ATOM 1684 C CA . TYR A 1 203 ? 9.539 -4.037 -6.071 1.00 73.12 203 TYR A CA 1
ATOM 1685 C C . TYR A 1 203 ? 9.843 -5.274 -5.218 1.00 73.12 203 TYR A C 1
ATOM 1687 O O . TYR A 1 203 ? 8.912 -5.997 -4.861 1.00 73.12 203 TYR A O 1
ATOM 1695 N N . GLU A 1 204 ? 11.102 -5.495 -4.839 1.00 69.81 204 GLU A N 1
ATOM 1696 C CA . GLU A 1 204 ? 11.524 -6.687 -4.093 1.00 69.81 204 GLU A CA 1
ATOM 1697 C C . GLU A 1 204 ? 11.012 -6.709 -2.649 1.00 69.81 204 GLU A C 1
ATOM 1699 O O . GLU A 1 204 ? 10.594 -7.754 -2.155 1.00 69.81 204 GLU A O 1
ATOM 1704 N N . HIS A 1 205 ? 11.007 -5.571 -1.950 1.00 65.06 205 HIS A N 1
ATOM 1705 C CA . HIS A 1 205 ? 10.704 -5.568 -0.515 1.00 65.06 205 HIS A CA 1
ATOM 1706 C C . HIS A 1 205 ? 9.265 -5.183 -0.174 1.00 65.06 205 HIS A C 1
ATOM 1708 O O . HIS A 1 205 ? 8.776 -5.581 0.884 1.00 65.06 205 HIS A O 1
ATOM 1714 N N . LEU A 1 206 ? 8.584 -4.407 -1.024 1.00 63.31 206 LEU A N 1
ATOM 1715 C CA . LEU A 1 206 ? 7.238 -3.906 -0.718 1.00 63.31 206 LEU A CA 1
ATOM 1716 C C . LEU A 1 206 ? 6.136 -4.590 -1.525 1.00 63.31 206 LEU A C 1
ATOM 1718 O O . LEU A 1 206 ? 5.037 -4.777 -1.003 1.00 63.31 206 LEU A O 1
ATOM 1722 N N . LEU A 1 207 ? 6.407 -4.942 -2.784 1.00 64.31 207 LEU A N 1
ATOM 1723 C CA . LEU A 1 207 ? 5.403 -5.500 -3.698 1.00 64.31 207 LEU A CA 1
ATOM 1724 C C . LEU A 1 207 ? 5.526 -7.023 -3.837 1.00 64.31 207 LEU A C 1
ATOM 1726 O O . LEU A 1 207 ? 4.531 -7.704 -4.083 1.00 64.31 207 LEU A O 1
ATOM 1730 N N . LEU A 1 208 ? 6.726 -7.568 -3.628 1.00 61.62 208 LEU A N 1
ATOM 1731 C CA . LEU A 1 208 ? 7.036 -8.986 -3.804 1.00 61.62 208 LEU A CA 1
ATOM 1732 C C . LEU A 1 208 ? 7.836 -9.552 -2.630 1.00 61.62 208 LEU A C 1
ATOM 1734 O O . LEU A 1 208 ? 8.912 -10.103 -2.860 1.00 61.62 208 LEU A O 1
ATOM 1738 N N . PRO A 1 209 ? 7.351 -9.464 -1.381 1.00 57.41 209 PRO A N 1
ATOM 1739 C CA . PRO A 1 209 ? 8.049 -10.132 -0.295 1.00 57.41 209 PRO A CA 1
ATOM 1740 C C . PRO A 1 209 ? 8.262 -11.602 -0.684 1.00 57.41 209 PRO A C 1
ATOM 1742 O O . PRO A 1 209 ? 7.293 -12.330 -0.929 1.00 57.41 209 PRO A O 1
ATOM 1745 N N . SER A 1 210 ? 9.533 -11.995 -0.834 1.00 47.47 210 SER A N 1
ATOM 1746 C CA . SER A 1 210 ? 9.944 -13.366 -1.127 1.00 47.47 210 SER A CA 1
ATOM 1747 C C . SER A 1 210 ? 9.314 -14.244 -0.071 1.00 47.47 210 SER A C 1
ATOM 1749 O O . SER A 1 210 ? 9.527 -13.944 1.095 1.00 47.47 210 SER A O 1
ATOM 1751 N N . LEU A 1 211 ? 8.568 -15.285 -0.442 1.00 46.66 211 LEU A N 1
ATOM 1752 C CA . LEU A 1 211 ? 7.981 -16.240 0.501 1.00 46.66 211 LEU A CA 1
ATOM 1753 C C . LEU A 1 211 ? 9.106 -16.912 1.313 1.00 46.66 211 LEU A C 1
ATOM 1755 O O . LEU A 1 211 ? 9.773 -17.796 0.768 1.00 46.66 211 LEU A O 1
ATOM 1759 N N . PRO A 1 212 ? 9.369 -16.555 2.586 1.00 42.22 212 PRO A N 1
ATOM 1760 C CA . PRO A 1 212 ? 10.266 -17.330 3.415 1.00 42.22 212 PRO A CA 1
ATOM 1761 C C . PRO A 1 212 ? 9.436 -18.368 4.171 1.00 42.22 212 PRO A C 1
ATOM 1763 O O . PRO A 1 212 ? 8.235 -18.211 4.385 1.00 42.22 212 PRO A O 1
ATOM 1766 N N . ASP A 1 213 ? 10.129 -19.423 4.571 1.00 38.12 213 ASP A N 1
ATOM 1767 C CA . ASP A 1 213 ? 9.668 -20.615 5.272 1.00 38.12 213 ASP A CA 1
ATOM 1768 C C . ASP A 1 213 ? 8.470 -20.411 6.224 1.00 38.12 213 ASP A C 1
ATOM 1770 O O . ASP A 1 213 ? 8.370 -19.370 6.878 1.00 38.12 213 ASP A O 1
ATOM 1774 N N . ARG A 1 214 ? 7.615 -21.447 6.328 1.00 37.34 214 ARG A N 1
ATOM 1775 C CA . ARG A 1 214 ? 6.259 -21.581 6.944 1.00 37.34 214 ARG A CA 1
ATOM 1776 C C . ARG A 1 214 ? 5.943 -20.837 8.264 1.00 37.34 214 ARG A C 1
ATOM 1778 O O . ARG A 1 214 ? 4.831 -20.939 8.776 1.00 37.34 214 ARG A O 1
ATOM 1785 N N . GLN A 1 215 ? 6.887 -20.120 8.858 1.00 38.12 215 GLN A N 1
ATOM 1786 C CA . GLN A 1 215 ? 6.784 -19.405 10.125 1.00 38.12 215 GLN A CA 1
ATOM 1787 C C . GLN A 1 215 ? 6.767 -17.869 9.997 1.00 38.12 215 GLN A C 1
ATOM 1789 O O . GLN A 1 215 ? 6.313 -17.218 10.940 1.00 38.12 215 GLN A O 1
ATOM 1794 N N . SER A 1 216 ? 7.199 -17.276 8.872 1.00 37.81 216 SER A N 1
ATOM 1795 C CA . SER A 1 216 ? 7.286 -15.807 8.714 1.00 37.81 216 SER A CA 1
ATOM 1796 C C . SER A 1 216 ? 6.021 -15.144 8.149 1.00 37.81 216 SER A C 1
ATOM 1798 O O . SER A 1 216 ? 5.842 -13.940 8.319 1.00 37.81 216 SER A O 1
ATOM 1800 N N . PHE A 1 217 ? 5.073 -15.919 7.608 1.00 41.09 217 PHE A N 1
ATOM 1801 C CA . PHE A 1 217 ? 3.730 -15.427 7.250 1.00 41.09 217 PHE A CA 1
ATOM 1802 C C . PHE A 1 217 ? 2.871 -15.011 8.452 1.00 41.09 217 PHE A C 1
ATOM 1804 O O . PHE A 1 217 ? 1.710 -14.621 8.311 1.00 41.09 217 PHE A O 1
ATOM 1811 N N . ARG A 1 218 ? 3.430 -15.013 9.666 1.00 44.88 218 ARG A N 1
ATOM 1812 C CA . ARG A 1 218 ? 2.846 -14.247 10.761 1.00 44.88 218 ARG A CA 1
ATOM 1813 C C . ARG A 1 218 ? 3.119 -12.766 10.536 1.00 44.88 218 ARG A C 1
ATOM 1815 O O . ARG A 1 218 ? 4.080 -12.247 11.080 1.00 44.88 218 ARG A O 1
ATOM 1822 N N . ARG A 1 219 ? 2.215 -12.101 9.807 1.00 47.25 219 ARG A N 1
ATOM 1823 C CA . ARG A 1 219 ? 2.051 -10.638 9.773 1.00 47.25 219 ARG A CA 1
ATOM 1824 C C . ARG A 1 219 ? 3.389 -9.899 9.627 1.00 47.25 219 ARG A C 1
ATOM 1826 O O . ARG A 1 219 ? 3.982 -9.502 10.628 1.00 47.25 219 ARG A O 1
ATOM 1833 N N . GLY A 1 220 ? 3.796 -9.582 8.400 1.00 53.34 220 GLY A N 1
ATOM 1834 C CA . GLY A 1 220 ? 4.641 -8.403 8.206 1.00 53.34 220 GLY A CA 1
ATOM 1835 C C . GLY A 1 220 ? 3.862 -7.205 8.747 1.00 53.34 220 GLY A C 1
ATOM 1836 O O . GLY A 1 220 ? 2.940 -6.733 8.085 1.00 53.34 220 GLY A O 1
ATOM 1837 N N . GLY A 1 221 ? 4.113 -6.822 10.005 1.00 69.06 221 GLY A N 1
ATOM 1838 C CA . GLY A 1 221 ? 3.318 -5.825 10.713 1.00 69.06 221 GLY A CA 1
ATOM 1839 C C . GLY A 1 221 ? 3.206 -4.585 9.842 1.00 69.06 221 GLY A C 1
ATOM 1840 O O . GLY A 1 221 ? 4.201 -4.160 9.264 1.00 69.06 221 GLY A O 1
ATOM 1841 N N . ILE A 1 222 ? 2.007 -4.018 9.708 1.00 71.88 222 ILE A N 1
ATOM 1842 C CA . ILE A 1 222 ? 1.792 -2.819 8.880 1.00 71.88 222 ILE A CA 1
ATOM 1843 C C . ILE A 1 222 ? 2.795 -1.715 9.279 1.00 71.88 222 ILE A C 1
ATOM 1845 O O . ILE A 1 222 ? 3.281 -0.972 8.441 1.00 71.88 222 ILE A O 1
ATOM 1849 N N . GLU A 1 223 ? 3.209 -1.698 10.546 1.00 76.38 223 GLU A N 1
ATOM 1850 C CA . GLU A 1 223 ? 4.293 -0.880 11.101 1.00 76.38 223 GLU A CA 1
ATOM 1851 C C . GLU A 1 223 ? 5.666 -1.118 10.445 1.00 76.38 223 GLU A C 1
ATOM 1853 O O . GLU A 1 223 ? 6.357 -0.156 10.132 1.00 76.38 223 GLU A O 1
ATOM 1858 N N . VAL A 1 224 ? 6.049 -2.371 10.178 1.00 77.50 224 VAL A N 1
ATOM 1859 C CA . VAL A 1 224 ? 7.279 -2.721 9.440 1.00 77.50 224 VAL A CA 1
ATOM 1860 C C . VAL A 1 224 ? 7.188 -2.231 7.997 1.00 77.50 224 VAL A C 1
ATOM 1862 O O . VAL A 1 224 ? 8.144 -1.648 7.489 1.00 77.50 224 VAL A O 1
ATOM 1865 N N . LYS A 1 225 ? 6.026 -2.414 7.348 1.00 76.50 225 LYS A N 1
ATOM 1866 C CA . LYS A 1 225 ? 5.787 -1.894 5.991 1.00 76.50 225 LYS A CA 1
ATOM 1867 C C . LYS A 1 225 ? 5.943 -0.364 5.982 1.00 76.50 225 LYS A C 1
ATOM 1869 O O . LYS A 1 225 ? 6.686 0.163 5.160 1.00 76.50 225 LYS A O 1
ATOM 1874 N N . ILE A 1 226 ? 5.318 0.341 6.930 1.00 79.25 226 ILE A N 1
ATOM 1875 C CA . ILE A 1 226 ? 5.414 1.803 7.095 1.00 79.25 226 ILE A CA 1
ATOM 1876 C C . ILE A 1 226 ? 6.860 2.256 7.314 1.00 79.25 226 ILE A C 1
ATOM 1878 O O . ILE A 1 226 ? 7.309 3.158 6.610 1.00 79.25 226 ILE A O 1
ATOM 1882 N N . ALA A 1 227 ? 7.597 1.619 8.228 1.00 79.38 227 ALA A N 1
ATOM 1883 C CA . ALA A 1 227 ? 8.997 1.951 8.489 1.00 79.38 227 ALA A CA 1
ATOM 1884 C C . ALA A 1 227 ? 9.852 1.814 7.219 1.00 79.38 227 ALA A C 1
ATOM 1886 O O . ALA A 1 227 ? 10.667 2.684 6.919 1.00 79.38 227 ALA A O 1
ATOM 1887 N N . ARG A 1 228 ? 9.605 0.772 6.415 1.00 81.31 228 ARG A N 1
ATOM 1888 C CA . ARG A 1 228 ? 10.307 0.577 5.143 1.00 81.31 228 ARG A CA 1
ATOM 1889 C C . ARG A 1 228 ? 9.969 1.654 4.110 1.00 81.31 228 ARG A C 1
ATOM 1891 O O . ARG A 1 228 ? 10.860 2.127 3.413 1.00 81.31 228 ARG A O 1
ATOM 1898 N N . TYR A 1 229 ? 8.708 2.078 4.014 1.00 82.00 229 TYR A N 1
ATOM 1899 C CA . TYR A 1 229 ? 8.335 3.216 3.165 1.00 82.00 229 TYR A CA 1
ATOM 1900 C C . TYR A 1 229 ? 9.014 4.520 3.610 1.00 82.00 229 TYR A C 1
ATOM 1902 O O . TYR A 1 229 ? 9.381 5.327 2.761 1.00 82.00 229 TYR A O 1
ATOM 1910 N N . GLU A 1 230 ? 9.175 4.751 4.916 1.00 83.00 230 GLU A N 1
ATOM 1911 C CA . GLU A 1 230 ? 9.865 5.940 5.436 1.00 83.00 230 GLU A CA 1
ATOM 1912 C C . GLU A 1 230 ? 11.357 5.931 5.103 1.00 83.00 230 GLU A C 1
ATOM 1914 O O . GLU A 1 230 ? 11.882 6.950 4.654 1.00 83.00 230 GLU A O 1
ATOM 1919 N N . GLU A 1 231 ? 12.011 4.776 5.229 1.00 86.19 231 GLU A N 1
ATOM 1920 C CA . GLU A 1 231 ? 13.398 4.576 4.800 1.00 86.19 231 GLU A CA 1
ATOM 1921 C C . GLU A 1 231 ? 13.560 4.882 3.302 1.00 86.19 231 GLU A C 1
ATOM 1923 O O . GLU A 1 231 ? 14.382 5.715 2.924 1.00 86.19 231 GLU A O 1
ATOM 1928 N N . LEU A 1 232 ? 12.707 4.314 2.445 1.00 85.56 232 LEU A N 1
ATOM 1929 C CA . LEU A 1 232 ? 12.764 4.560 0.999 1.00 85.56 232 LEU A CA 1
ATOM 1930 C C . LEU A 1 232 ? 12.451 6.015 0.632 1.00 85.56 232 LEU A C 1
ATOM 1932 O O . LEU A 1 232 ? 13.076 6.566 -0.269 1.00 85.56 232 LEU A O 1
ATOM 1936 N N . LYS A 1 233 ? 11.529 6.678 1.342 1.00 85.56 233 LYS A N 1
ATOM 1937 C CA . LYS A 1 233 ? 11.290 8.122 1.179 1.00 85.56 233 LYS A CA 1
ATOM 1938 C C . LYS A 1 233 ? 12.517 8.944 1.562 1.00 85.56 233 LYS A C 1
ATOM 1940 O O . LYS A 1 233 ? 12.780 9.956 0.920 1.00 85.56 233 LYS A O 1
ATOM 1945 N N . SER A 1 234 ? 13.243 8.546 2.606 1.00 87.12 234 SER A N 1
ATOM 1946 C CA . SER A 1 234 ? 14.463 9.242 3.022 1.00 87.12 234 SER A CA 1
ATOM 1947 C C . SER A 1 234 ? 15.571 9.114 1.974 1.00 87.12 234 SER A C 1
ATOM 1949 O O . SER A 1 234 ? 16.171 10.121 1.605 1.00 87.12 234 SER A O 1
ATOM 1951 N N . GLU A 1 235 ? 15.741 7.922 1.399 1.00 87.50 235 GLU A N 1
ATOM 1952 C CA . GLU A 1 235 ? 16.653 7.690 0.278 1.00 87.50 235 GLU A CA 1
ATOM 1953 C C . GLU A 1 235 ? 16.236 8.490 -0.960 1.00 87.50 235 GLU A C 1
ATOM 1955 O O . GLU A 1 235 ? 17.068 9.131 -1.596 1.00 87.50 235 GLU A O 1
ATOM 1960 N N . LEU A 1 236 ? 14.937 8.537 -1.273 1.00 87.31 236 LEU A N 1
ATOM 1961 C CA . LEU A 1 236 ? 14.436 9.297 -2.416 1.00 87.31 236 LEU A CA 1
ATOM 1962 C C . LEU A 1 236 ? 14.671 10.807 -2.261 1.00 87.31 236 LEU A C 1
ATOM 1964 O O . LEU A 1 236 ? 15.036 11.460 -3.235 1.00 87.31 236 LEU A O 1
ATOM 1968 N N . ARG A 1 237 ? 14.521 11.352 -1.043 1.00 88.00 237 ARG A N 1
ATOM 1969 C CA . ARG A 1 237 ? 14.894 12.746 -0.737 1.00 88.00 237 ARG A CA 1
ATOM 1970 C C . ARG A 1 237 ? 16.381 12.974 -0.942 1.00 88.00 237 ARG A C 1
ATOM 1972 O O . ARG A 1 237 ? 16.744 13.910 -1.635 1.00 88.00 237 ARG A O 1
ATOM 1979 N N . PHE A 1 238 ? 17.221 12.087 -0.413 1.00 88.00 238 PHE A N 1
ATOM 1980 C CA . PHE A 1 238 ? 18.667 12.206 -0.569 1.00 88.00 238 PHE A CA 1
ATOM 1981 C C . PHE A 1 238 ? 19.081 12.238 -2.048 1.00 88.00 238 PHE A C 1
ATOM 1983 O O . PHE A 1 238 ? 19.905 13.057 -2.448 1.00 88.00 238 PHE A O 1
ATOM 1990 N N . ILE A 1 239 ? 18.501 11.369 -2.881 1.00 86.31 239 ILE A N 1
ATOM 1991 C CA . ILE A 1 239 ? 18.801 11.365 -4.316 1.00 86.31 239 ILE A CA 1
ATOM 1992 C C . ILE A 1 239 ? 18.235 12.619 -5.006 1.00 86.31 239 ILE A C 1
ATOM 1994 O O . ILE A 1 239 ? 18.895 13.167 -5.885 1.00 86.31 239 ILE A O 1
ATOM 1998 N N . SER A 1 240 ? 17.059 13.101 -4.591 1.00 87.38 240 SER A N 1
ATOM 1999 C CA . SER A 1 240 ? 16.483 14.358 -5.085 1.00 87.38 240 SER A CA 1
ATOM 2000 C C . SER A 1 240 ? 17.371 15.565 -4.773 1.00 87.38 240 SER A C 1
ATOM 2002 O O . SER A 1 240 ? 17.545 16.416 -5.640 1.00 87.38 240 SER A O 1
ATOM 2004 N N . ASP A 1 241 ? 17.942 15.633 -3.570 1.00 87.06 241 ASP A N 1
ATOM 2005 C CA . ASP A 1 241 ? 18.847 16.713 -3.165 1.00 87.06 241 ASP A CA 1
ATOM 2006 C C . ASP A 1 241 ? 20.130 16.678 -4.010 1.00 87.06 241 ASP A C 1
ATOM 2008 O O . ASP A 1 241 ? 20.523 17.692 -4.582 1.00 87.06 241 ASP A O 1
ATOM 2012 N N . MET A 1 242 ? 20.718 15.488 -4.206 1.00 84.75 242 MET A N 1
ATOM 2013 C CA . MET A 1 242 ? 21.862 15.320 -5.115 1.00 84.75 242 MET A CA 1
ATOM 2014 C C . MET A 1 242 ? 21.544 15.754 -6.550 1.00 84.75 242 MET A C 1
ATOM 2016 O O . MET A 1 242 ? 22.387 16.365 -7.203 1.00 84.75 242 MET A O 1
ATOM 2020 N N . LEU A 1 243 ? 20.356 15.412 -7.061 1.00 83.25 243 LEU A N 1
ATOM 2021 C CA . LEU A 1 243 ? 19.937 15.799 -8.406 1.00 83.25 243 LEU A CA 1
ATOM 2022 C C . LEU A 1 243 ? 19.792 17.319 -8.515 1.00 83.25 243 LEU A C 1
ATOM 2024 O O . LEU A 1 243 ? 20.262 17.898 -9.488 1.00 83.25 243 LEU A O 1
ATOM 2028 N N . HIS A 1 244 ? 19.192 17.961 -7.511 1.00 83.75 244 HIS A N 1
ATOM 2029 C CA . HIS A 1 244 ? 19.018 19.409 -7.479 1.00 83.75 244 HIS A CA 1
ATOM 2030 C C . HIS A 1 244 ? 20.361 20.151 -7.464 1.00 83.75 244 HIS A C 1
ATOM 2032 O O . HIS A 1 244 ? 20.570 21.063 -8.267 1.00 83.75 244 HIS A O 1
ATOM 2038 N N . ASP A 1 245 ? 21.289 19.716 -6.609 1.00 81.12 245 ASP A N 1
ATOM 2039 C CA . ASP A 1 245 ? 22.640 20.279 -6.524 1.00 81.12 245 ASP A CA 1
ATOM 2040 C C . ASP A 1 245 ? 23.410 20.112 -7.844 1.00 81.12 245 ASP A C 1
ATOM 2042 O O . ASP A 1 245 ? 24.182 20.987 -8.240 1.00 81.12 245 ASP A O 1
ATOM 2046 N N . TYR A 1 246 ? 23.184 18.998 -8.546 1.00 77.56 246 TYR A N 1
ATOM 2047 C CA . TYR A 1 246 ? 23.836 18.695 -9.817 1.00 77.56 246 TYR A CA 1
ATOM 2048 C C . TYR A 1 246 ? 23.234 19.468 -11.003 1.00 77.56 246 TYR A C 1
ATOM 2050 O O . TYR A 1 246 ? 23.971 19.966 -11.851 1.00 77.56 246 TYR A O 1
ATOM 2058 N N . GLU A 1 247 ? 21.909 19.633 -11.054 1.00 74.50 247 GLU A N 1
ATOM 2059 C CA . GLU A 1 247 ? 21.220 20.419 -12.089 1.00 74.50 247 GLU A CA 1
ATOM 2060 C C . GLU A 1 247 ? 21.570 21.917 -12.014 1.00 74.50 247 GLU A C 1
ATOM 2062 O O . GLU A 1 247 ? 21.672 22.580 -13.048 1.00 74.50 247 GLU A O 1
ATOM 2067 N N . LEU A 1 248 ? 21.821 22.447 -10.810 1.00 76.00 248 LEU A N 1
ATOM 2068 C CA . LEU A 1 248 ? 22.277 23.827 -10.593 1.00 76.00 248 LEU A CA 1
ATOM 2069 C C . LEU A 1 248 ? 23.702 24.097 -11.107 1.00 76.00 248 LEU A C 1
ATOM 2071 O O . LEU A 1 248 ? 24.066 25.256 -11.297 1.00 76.00 248 LEU A O 1
ATOM 2075 N N . ALA A 1 249 ? 24.506 23.056 -11.338 1.00 72.31 249 ALA A N 1
ATOM 2076 C CA . ALA A 1 249 ? 25.893 23.178 -11.787 1.00 72.31 249 ALA A CA 1
ATOM 2077 C C . ALA A 1 249 ? 26.052 23.343 -13.320 1.00 72.31 249 ALA A C 1
ATOM 2079 O O . ALA A 1 249 ? 27.179 23.385 -13.802 1.00 72.31 249 ALA A O 1
ATOM 2080 N N . GLU A 1 250 ? 24.950 23.444 -14.080 1.00 61.75 250 GLU A N 1
ATOM 2081 C CA . GLU A 1 250 ? 24.844 23.668 -15.545 1.00 61.75 250 GLU A CA 1
ATOM 2082 C C . GLU A 1 250 ? 25.532 22.649 -16.491 1.00 61.75 250 GLU A C 1
ATOM 2084 O O . GLU A 1 250 ? 25.193 22.598 -17.676 1.00 61.75 250 GLU A O 1
ATOM 2089 N N . GLU A 1 251 ? 26.412 21.766 -16.014 1.00 66.69 251 GLU A N 1
ATOM 2090 C CA . GLU A 1 251 ? 27.113 20.756 -16.826 1.00 66.69 251 GLU A CA 1
ATOM 2091 C C . GLU A 1 251 ? 26.399 19.387 -16.830 1.00 66.69 251 GLU A C 1
ATOM 2093 O O . GLU A 1 251 ? 26.926 18.397 -16.325 1.00 66.69 251 GLU A O 1
ATOM 2098 N N . THR A 1 252 ? 25.193 19.306 -17.409 1.00 74.00 252 THR A N 1
ATOM 2099 C CA . THR A 1 252 ? 24.500 18.015 -17.627 1.00 74.00 252 THR A CA 1
ATOM 2100 C C . THR A 1 252 ? 24.576 17.564 -19.084 1.00 74.00 252 THR A C 1
ATOM 2102 O O . THR A 1 252 ? 24.302 18.340 -20.009 1.00 74.00 252 THR A O 1
ATOM 2105 N N . SER A 1 253 ? 24.922 16.293 -19.293 1.00 77.38 253 SER A N 1
ATOM 2106 C CA . SER A 1 253 ? 24.957 15.658 -20.611 1.00 77.38 253 SER A CA 1
ATOM 2107 C C . SER A 1 253 ? 23.566 15.637 -21.254 1.00 77.38 253 SER A C 1
ATOM 2109 O O . SER A 1 253 ? 22.548 15.469 -20.579 1.00 77.38 253 SER A O 1
ATOM 2111 N N . ASP A 1 254 ? 23.495 15.752 -22.581 1.00 74.75 254 ASP A N 1
ATOM 2112 C CA . ASP A 1 254 ? 22.224 15.597 -23.300 1.00 74.75 254 ASP A CA 1
ATOM 2113 C C . ASP A 1 254 ? 21.659 14.174 -23.149 1.00 74.75 254 ASP A C 1
ATOM 2115 O O . ASP A 1 254 ? 20.442 14.008 -23.047 1.00 74.75 254 ASP A O 1
ATOM 2119 N N . ASP A 1 255 ? 22.532 13.168 -23.007 1.00 72.06 255 ASP A N 1
ATOM 2120 C CA . ASP A 1 255 ? 22.139 11.795 -22.667 1.00 72.06 255 ASP A CA 1
ATOM 2121 C C . ASP A 1 255 ? 21.464 11.745 -21.283 1.00 72.06 255 ASP A C 1
ATOM 2123 O O . ASP A 1 255 ? 20.451 11.071 -21.109 1.00 72.06 255 ASP A O 1
ATOM 2127 N N . PHE A 1 256 ? 21.947 12.528 -20.311 1.00 75.25 256 PHE A N 1
ATOM 2128 C CA . PHE A 1 256 ? 21.348 12.630 -18.976 1.00 75.25 256 PHE A CA 1
ATOM 2129 C C . PHE A 1 256 ? 19.969 13.299 -19.002 1.00 75.25 256 PHE A C 1
ATOM 2131 O O . PHE A 1 256 ? 19.023 12.815 -18.378 1.00 75.25 256 PHE A O 1
ATOM 2138 N N . LYS A 1 257 ? 19.811 14.372 -19.785 1.00 76.06 257 LYS A N 1
ATOM 2139 C CA . LYS A 1 257 ? 18.526 15.077 -19.943 1.00 76.06 257 LYS A CA 1
ATOM 2140 C C . LYS A 1 257 ? 17.454 14.198 -20.587 1.00 76.06 257 LYS A C 1
ATOM 2142 O O . LYS A 1 257 ? 16.280 14.298 -20.216 1.00 76.06 257 LYS A O 1
ATOM 2147 N N . LEU A 1 258 ? 17.837 13.312 -21.511 1.00 73.62 258 LEU A N 1
ATOM 2148 C CA . LEU A 1 258 ? 16.918 12.351 -22.132 1.00 73.62 258 LEU A CA 1
ATOM 2149 C C . LEU A 1 258 ? 16.281 11.403 -21.108 1.00 73.62 258 LEU A C 1
ATOM 2151 O O . LEU A 1 258 ? 15.135 11.003 -21.301 1.00 73.62 258 LEU A O 1
ATOM 2155 N N . HIS A 1 259 ? 16.957 11.119 -19.990 1.00 71.06 259 HIS A N 1
ATOM 2156 C CA . HIS A 1 259 ? 16.409 10.282 -18.921 1.00 71.06 259 HIS A CA 1
ATOM 2157 C C . HIS A 1 259 ? 15.313 10.952 -18.089 1.00 71.06 259 HIS A C 1
ATOM 2159 O O . HIS A 1 259 ? 14.695 10.274 -17.269 1.00 71.06 259 HIS A O 1
ATOM 2165 N N . ARG A 1 260 ? 15.069 12.265 -18.256 1.00 74.38 260 ARG A N 1
ATOM 2166 C CA . ARG A 1 260 ? 14.029 13.038 -17.546 1.00 74.38 260 ARG A CA 1
ATOM 2167 C C . ARG A 1 260 ? 13.896 12.649 -16.068 1.00 74.38 260 ARG A C 1
ATOM 2169 O O . ARG A 1 260 ? 12.779 12.499 -15.562 1.00 74.38 260 ARG A O 1
ATOM 2176 N N . LEU A 1 261 ? 15.026 12.454 -15.388 1.00 76.56 261 LEU A N 1
ATOM 2177 C CA . LEU A 1 261 ? 15.067 11.833 -14.065 1.00 76.56 261 LEU A CA 1
ATOM 2178 C C . LEU A 1 261 ? 14.168 12.555 -13.073 1.00 76.56 261 LEU A C 1
ATOM 2180 O O . LEU A 1 261 ? 13.415 11.894 -12.375 1.00 76.56 261 LEU A O 1
ATOM 2184 N N . SER A 1 262 ? 14.149 13.887 -13.086 1.00 76.81 262 SER A N 1
ATOM 2185 C CA . SER A 1 262 ? 13.252 14.698 -12.252 1.00 76.81 262 SER A CA 1
ATOM 2186 C C . SER A 1 262 ? 11.775 14.260 -12.346 1.00 76.81 262 SER A C 1
ATOM 2188 O O . SER A 1 262 ? 11.104 14.075 -11.330 1.00 76.81 262 SER A O 1
ATOM 2190 N N . SER A 1 263 ? 11.280 13.956 -13.554 1.00 78.81 263 SER A N 1
ATOM 2191 C CA . SER A 1 263 ? 9.917 13.432 -13.748 1.00 78.81 263 SER A CA 1
ATOM 2192 C C . SER A 1 263 ? 9.743 12.003 -13.217 1.00 78.81 263 SER A C 1
ATOM 2194 O O . SER A 1 263 ? 8.707 11.677 -12.634 1.00 78.81 263 SER A O 1
ATOM 2196 N N . ALA A 1 264 ? 10.764 11.154 -13.368 1.00 78.00 264 ALA A N 1
ATOM 2197 C CA . ALA A 1 264 ? 10.760 9.800 -12.825 1.00 78.00 264 ALA A CA 1
ATOM 2198 C C . ALA A 1 264 ? 10.779 9.817 -11.286 1.00 78.00 264 ALA A C 1
ATOM 2200 O O . ALA A 1 264 ? 10.009 9.085 -10.666 1.00 78.00 264 ALA A O 1
ATOM 2201 N N . PHE A 1 265 ? 11.572 10.705 -10.675 1.00 81.75 265 PHE A N 1
ATOM 2202 C CA . PHE A 1 265 ? 11.612 10.950 -9.233 1.00 81.75 265 PHE A CA 1
ATOM 2203 C C . PHE A 1 265 ? 10.257 11.385 -8.699 1.00 81.75 265 PHE A C 1
ATOM 2205 O O . PHE A 1 265 ? 9.765 10.768 -7.757 1.00 81.75 265 PHE A O 1
ATOM 2212 N N . ALA A 1 266 ? 9.634 12.393 -9.317 1.00 81.00 266 ALA A N 1
ATOM 2213 C CA . ALA A 1 266 ? 8.310 12.862 -8.920 1.00 81.00 266 ALA A CA 1
ATOM 2214 C C . ALA A 1 266 ? 7.279 11.724 -8.969 1.00 81.00 266 ALA A C 1
ATOM 2216 O O . ALA A 1 266 ? 6.569 11.480 -7.997 1.00 81.00 266 ALA A O 1
ATOM 2217 N N . SER A 1 267 ? 7.276 10.944 -10.052 1.00 82.44 267 SER A N 1
ATOM 2218 C CA . SER A 1 267 ? 6.358 9.815 -10.201 1.00 82.44 267 SER A CA 1
ATOM 2219 C C . SER A 1 267 ? 6.606 8.698 -9.172 1.00 82.44 267 SER A C 1
ATOM 2221 O O . SER A 1 267 ? 5.660 8.136 -8.617 1.00 82.44 267 SER A O 1
ATOM 2223 N N . THR A 1 268 ? 7.867 8.359 -8.885 1.00 82.38 268 THR A N 1
ATOM 2224 C CA . THR A 1 268 ? 8.218 7.366 -7.852 1.00 82.38 268 THR A CA 1
ATOM 2225 C C . THR A 1 268 ? 7.897 7.878 -6.446 1.00 82.38 268 THR A C 1
ATOM 2227 O O . THR A 1 268 ? 7.453 7.106 -5.593 1.00 82.38 268 THR A O 1
ATOM 2230 N N . TRP A 1 269 ? 8.071 9.180 -6.208 1.00 85.06 269 TRP A N 1
ATOM 2231 C CA . TRP A 1 269 ? 7.717 9.847 -4.959 1.00 85.06 269 TRP A CA 1
ATOM 2232 C C . TRP A 1 269 ? 6.220 9.769 -4.700 1.00 85.06 269 TRP A C 1
ATOM 2234 O O . TRP A 1 269 ? 5.817 9.306 -3.635 1.00 85.06 269 TRP A O 1
ATOM 2244 N N . GLU A 1 270 ? 5.406 10.175 -5.673 1.00 84.62 270 GLU A N 1
ATOM 2245 C CA . GLU A 1 270 ? 3.946 10.107 -5.598 1.00 84.62 270 GLU A CA 1
ATOM 2246 C C . GLU A 1 270 ? 3.485 8.680 -5.305 1.00 84.62 270 GLU A C 1
ATOM 2248 O O . GLU A 1 270 ? 2.748 8.460 -4.344 1.00 84.62 270 GLU A O 1
ATOM 2253 N N . PHE A 1 271 ? 4.018 7.700 -6.042 1.00 83.12 271 PHE A N 1
ATOM 2254 C CA . PHE A 1 271 ? 3.719 6.288 -5.821 1.00 83.12 271 PHE A CA 1
ATOM 2255 C C . PHE A 1 271 ? 4.027 5.842 -4.381 1.00 83.12 271 PHE A C 1
ATOM 2257 O O . PHE A 1 271 ? 3.158 5.305 -3.691 1.00 83.12 271 PHE A O 1
ATOM 2264 N N . LEU A 1 272 ? 5.249 6.077 -3.889 1.00 82.69 272 LEU A N 1
ATOM 2265 C CA . LEU A 1 272 ? 5.638 5.710 -2.522 1.00 82.69 272 LEU A CA 1
ATOM 2266 C C . LEU A 1 272 ? 4.833 6.461 -1.465 1.00 82.69 272 LEU A C 1
ATOM 2268 O O . LEU A 1 272 ? 4.519 5.913 -0.404 1.00 82.69 272 LEU A O 1
ATOM 2272 N N . HIS A 1 273 ? 4.528 7.728 -1.727 1.00 84.50 273 HIS A N 1
ATOM 2273 C CA . HIS A 1 273 ? 3.774 8.569 -0.821 1.00 84.50 273 HIS A CA 1
ATOM 2274 C C . HIS A 1 273 ? 2.347 8.062 -0.650 1.00 84.50 273 HIS A C 1
ATOM 2276 O O . HIS A 1 273 ? 1.928 7.830 0.486 1.00 84.50 273 HIS A O 1
ATOM 2282 N N . GLU A 1 274 ? 1.661 7.806 -1.759 1.00 83.69 274 GLU A N 1
ATOM 2283 C CA . GLU A 1 274 ? 0.309 7.262 -1.788 1.00 83.69 274 GLU A CA 1
ATOM 2284 C C . GLU A 1 274 ? 0.242 5.894 -1.092 1.00 83.69 274 GLU A C 1
ATOM 2286 O O . GLU A 1 274 ? -0.635 5.655 -0.260 1.00 83.69 274 GLU A O 1
ATOM 2291 N N . ARG A 1 275 ? 1.214 5.003 -1.344 1.00 81.56 275 ARG A N 1
ATOM 2292 C CA . ARG A 1 275 ? 1.251 3.677 -0.701 1.00 81.56 275 ARG A CA 1
ATOM 2293 C C . ARG A 1 275 ? 1.527 3.741 0.797 1.00 81.56 275 ARG A C 1
ATOM 2295 O O . ARG A 1 275 ? 0.905 3.009 1.565 1.00 81.56 275 ARG A O 1
ATOM 2302 N N . TRP A 1 276 ? 2.427 4.619 1.232 1.00 86.00 276 TRP A N 1
ATOM 2303 C CA . TRP A 1 276 ? 2.658 4.844 2.659 1.00 86.00 276 TRP A CA 1
ATOM 2304 C C . TRP A 1 276 ? 1.398 5.363 3.354 1.00 86.00 276 TRP A C 1
ATOM 2306 O O . TRP A 1 276 ? 1.065 4.880 4.435 1.00 86.00 276 TRP A O 1
ATOM 2316 N N . LEU A 1 277 ? 0.686 6.317 2.738 1.00 85.62 277 LEU A N 1
ATOM 2317 C CA . LEU A 1 277 ? -0.573 6.830 3.279 1.00 85.62 277 LEU A CA 1
ATOM 2318 C C . LEU A 1 277 ? -1.615 5.713 3.397 1.00 85.62 277 LEU A C 1
ATOM 2320 O O . LEU A 1 277 ? -2.288 5.610 4.420 1.00 85.62 277 LEU A O 1
ATOM 2324 N N . GLU A 1 278 ? -1.714 4.844 2.389 1.00 84.25 278 GLU A N 1
ATOM 2325 C CA . GLU A 1 278 ? -2.663 3.728 2.370 1.00 84.25 278 GLU A CA 1
ATOM 2326 C C . GLU A 1 278 ? -2.396 2.746 3.520 1.00 84.25 278 GLU A C 1
ATOM 2328 O O . GLU A 1 278 ? -3.305 2.430 4.292 1.00 84.25 278 GLU A O 1
ATOM 2333 N N . GLU A 1 279 ? -1.145 2.311 3.695 1.00 83.75 279 GLU A N 1
ATOM 2334 C CA . GLU A 1 279 ? -0.764 1.426 4.804 1.00 83.75 279 GLU A CA 1
ATOM 2335 C C . GLU A 1 279 ? -0.935 2.102 6.169 1.00 83.75 279 GLU A C 1
ATOM 2337 O O . GLU A 1 279 ? -1.401 1.477 7.124 1.00 83.75 279 GLU A O 1
ATOM 2342 N N . LYS A 1 280 ? -0.626 3.398 6.277 1.00 86.19 280 LYS A N 1
ATOM 2343 C CA . LYS A 1 280 ? -0.835 4.163 7.510 1.00 86.19 280 LYS A CA 1
ATOM 2344 C C . LYS A 1 280 ? -2.316 4.249 7.877 1.00 86.19 280 LYS A C 1
ATOM 2346 O O . LYS A 1 280 ? -2.665 4.004 9.032 1.00 86.19 280 LYS A O 1
ATOM 2351 N N . CYS A 1 281 ? -3.188 4.514 6.907 1.00 89.31 281 CYS A N 1
ATOM 2352 C CA . CYS A 1 281 ? -4.636 4.473 7.094 1.00 89.31 281 CYS A CA 1
ATOM 2353 C C . CYS A 1 281 ? -5.098 3.090 7.570 1.00 89.31 281 CYS A C 1
ATOM 2355 O O . CYS A 1 281 ? -5.781 3.003 8.590 1.00 89.31 281 CYS A O 1
ATOM 2357 N N . ARG A 1 282 ? -4.661 2.006 6.913 1.00 85.44 282 ARG A N 1
ATOM 2358 C CA . ARG A 1 282 ? -4.974 0.630 7.345 1.00 85.44 282 ARG A CA 1
ATOM 2359 C C . ARG A 1 282 ? -4.524 0.348 8.778 1.00 85.44 282 ARG A C 1
ATOM 2361 O O . ARG A 1 282 ? -5.272 -0.258 9.542 1.00 85.44 282 ARG A O 1
ATOM 2368 N N . LEU A 1 283 ? -3.328 0.794 9.177 1.00 85.25 283 LEU A N 1
ATOM 2369 C CA . LEU A 1 283 ? -2.845 0.632 10.553 1.00 85.25 283 LEU A CA 1
ATOM 2370 C C . LEU A 1 283 ? -3.751 1.352 11.559 1.00 85.25 283 LEU A C 1
ATOM 2372 O O . LEU A 1 283 ? -4.081 0.782 12.599 1.00 85.25 283 LEU A O 1
ATOM 2376 N N . LEU A 1 284 ? -4.146 2.591 11.260 1.00 87.50 284 LEU A N 1
ATOM 2377 C CA . LEU A 1 284 ? -5.020 3.381 12.128 1.00 87.50 284 LEU A CA 1
ATOM 2378 C C . LEU A 1 284 ? -6.387 2.709 12.297 1.00 87.50 284 LEU A C 1
ATOM 2380 O O . LEU A 1 284 ? -6.822 2.510 13.433 1.00 87.50 284 LEU A O 1
ATOM 2384 N N . LEU A 1 285 ? -7.009 2.271 11.197 1.00 88.75 285 LEU A N 1
ATOM 2385 C CA . LEU A 1 285 ? -8.277 1.533 11.227 1.00 88.75 285 LEU A CA 1
ATOM 2386 C C . LEU A 1 285 ? -8.148 0.210 11.996 1.00 88.75 285 LEU A C 1
ATOM 2388 O O . LEU A 1 285 ? -9.000 -0.124 12.824 1.00 88.75 285 LEU A O 1
ATOM 2392 N N . ARG A 1 286 ? -7.041 -0.523 11.812 1.00 87.56 286 ARG A N 1
ATOM 2393 C CA . ARG A 1 286 ? -6.766 -1.759 12.558 1.00 87.56 286 ARG A CA 1
ATOM 2394 C C . ARG A 1 286 ? -6.671 -1.506 14.060 1.00 87.56 286 ARG A C 1
ATOM 2396 O O . ARG A 1 286 ? -7.298 -2.233 14.828 1.00 87.56 286 ARG A O 1
ATOM 2403 N N . ARG A 1 287 ? -5.945 -0.465 14.480 1.00 86.56 287 ARG A N 1
ATOM 2404 C CA . ARG A 1 287 ? -5.817 -0.072 15.895 1.00 86.56 287 ARG A CA 1
ATOM 2405 C C . ARG A 1 287 ? -7.163 0.338 16.494 1.00 86.56 287 ARG A C 1
ATOM 2407 O O . ARG A 1 287 ? -7.486 -0.086 17.603 1.00 86.56 287 ARG A O 1
ATOM 2414 N N . GLN A 1 288 ? -7.976 1.097 15.755 1.00 89.31 288 GLN A N 1
ATOM 2415 C CA . GLN A 1 288 ? -9.347 1.422 16.166 1.00 89.31 288 GLN A CA 1
ATOM 2416 C C . GLN A 1 288 ? -10.183 0.153 16.374 1.00 89.31 288 GLN A C 1
ATOM 2418 O O . GLN A 1 288 ? -10.842 0.002 17.401 1.00 89.31 288 GLN A O 1
ATOM 2423 N N . MET A 1 289 ? -10.116 -0.795 15.438 1.00 87.88 289 MET A N 1
ATOM 2424 C CA . MET A 1 289 ? -10.854 -2.056 15.521 1.00 87.88 289 MET A CA 1
ATOM 2425 C C . MET A 1 289 ? -10.393 -2.974 16.645 1.00 87.88 289 MET A C 1
ATOM 2427 O O . MET A 1 289 ? -11.225 -3.631 17.270 1.00 87.88 289 MET A O 1
ATOM 2431 N N . GLU A 1 290 ? -9.092 -3.053 16.907 1.00 87.06 290 GLU A N 1
ATOM 2432 C CA . GLU A 1 290 ? -8.550 -3.810 18.038 1.00 87.06 290 GLU A CA 1
ATOM 2433 C C . GLU A 1 290 ? -9.037 -3.232 19.367 1.00 87.06 290 GLU A C 1
ATOM 2435 O O . GLU A 1 290 ? -9.503 -3.985 20.223 1.00 87.06 290 GLU A O 1
ATOM 2440 N N . MET A 1 291 ? -9.040 -1.904 19.499 1.00 88.12 291 MET A N 1
ATOM 2441 C CA . MET A 1 291 ? -9.576 -1.230 20.678 1.00 88.12 291 MET A CA 1
ATOM 2442 C C . MET A 1 291 ? -11.081 -1.478 20.855 1.00 88.12 291 MET A C 1
ATOM 2444 O O . MET A 1 291 ? -11.514 -1.822 21.954 1.00 88.12 291 MET A O 1
ATOM 2448 N N . ILE A 1 292 ? -11.877 -1.371 19.782 1.00 89.75 292 ILE A N 1
ATOM 2449 C CA . ILE A 1 292 ? -13.314 -1.687 19.821 1.00 89.75 292 ILE A CA 1
ATOM 2450 C C . ILE A 1 292 ? -13.536 -3.134 20.270 1.00 89.75 292 ILE A C 1
ATOM 2452 O O . ILE A 1 292 ? -14.354 -3.380 21.152 1.00 89.75 292 ILE A O 1
ATOM 2456 N N . LYS A 1 293 ? -12.807 -4.096 19.690 1.00 89.44 293 LYS A N 1
ATOM 2457 C CA . LYS A 1 293 ? -12.931 -5.516 20.047 1.00 89.44 293 LYS A CA 1
ATOM 2458 C C . LYS A 1 293 ? -12.598 -5.760 21.520 1.00 89.44 293 LYS A C 1
ATOM 2460 O O . LYS A 1 293 ? -13.355 -6.460 22.188 1.00 89.44 293 LYS A O 1
ATOM 2465 N N . ASP A 1 294 ? -11.509 -5.185 22.035 1.00 88.44 294 ASP A N 1
ATOM 2466 C CA . ASP A 1 294 ? -11.145 -5.323 23.452 1.00 88.44 294 ASP A CA 1
ATOM 2467 C C . ASP A 1 294 ? -12.272 -4.801 24.357 1.00 88.44 294 ASP A C 1
ATOM 2469 O O . ASP A 1 294 ? -12.747 -5.505 25.251 1.00 88.44 294 ASP A O 1
ATOM 2473 N N . LEU A 1 295 ? -12.799 -3.614 24.063 1.00 88.50 295 LEU A N 1
ATOM 2474 C CA . LEU A 1 295 ? -13.877 -3.013 24.848 1.00 88.50 295 LEU A CA 1
ATOM 2475 C C . LEU A 1 295 ? -15.203 -3.754 24.735 1.00 88.50 295 LEU A C 1
ATOM 2477 O O . LEU A 1 295 ? -15.893 -3.891 25.738 1.00 88.50 295 LEU A O 1
ATOM 2481 N N . GLU A 1 296 ? -15.564 -4.269 23.563 1.00 90.19 296 GLU A N 1
ATOM 2482 C CA . GLU A 1 296 ? -16.764 -5.090 23.407 1.00 90.19 296 GLU A CA 1
ATOM 2483 C C . GLU A 1 296 ? -16.680 -6.367 24.245 1.00 90.19 296 GLU A C 1
ATOM 2485 O O . GLU A 1 296 ? -17.656 -6.738 24.902 1.00 90.19 296 GLU A O 1
ATOM 2490 N N . THR A 1 297 ? -15.514 -7.025 24.281 1.00 89.94 297 THR A N 1
ATOM 2491 C CA . THR A 1 297 ? -15.334 -8.215 25.126 1.00 89.94 297 THR A CA 1
ATOM 2492 C C . THR A 1 297 ? -15.469 -7.882 26.612 1.00 89.94 297 THR A C 1
ATOM 2494 O O . THR A 1 297 ? -16.095 -8.643 27.355 1.00 89.94 297 THR A O 1
ATOM 2497 N N . ARG A 1 298 ? -14.956 -6.726 27.051 1.00 88.25 298 ARG A N 1
ATOM 2498 C CA . ARG A 1 298 ? -15.125 -6.226 28.425 1.00 88.25 298 ARG A CA 1
ATOM 2499 C C . ARG A 1 298 ? -16.577 -5.861 28.720 1.00 88.25 298 ARG A C 1
ATOM 2501 O O . ARG A 1 298 ? -17.121 -6.327 29.714 1.00 88.25 298 ARG A O 1
ATOM 2508 N N . ALA A 1 299 ? -17.235 -5.118 27.834 1.00 87.38 299 ALA A N 1
ATOM 2509 C CA . ALA A 1 299 ? -18.632 -4.719 27.979 1.00 87.38 299 ALA A CA 1
ATOM 2510 C C . ALA A 1 299 ? -19.569 -5.936 28.052 1.00 87.38 299 ALA A C 1
ATOM 2512 O O . ALA A 1 299 ? -20.483 -5.962 28.877 1.00 87.38 299 ALA A O 1
ATOM 2513 N N . ALA A 1 300 ? -19.316 -6.984 27.262 1.00 88.56 300 ALA A N 1
ATOM 2514 C CA . ALA A 1 300 ? -20.057 -8.243 27.339 1.00 88.56 300 ALA A CA 1
ATOM 2515 C C . ALA A 1 300 ? -19.874 -8.949 28.697 1.00 88.56 300 ALA A C 1
ATOM 2517 O O . ALA A 1 300 ? -20.848 -9.434 29.288 1.00 88.56 300 ALA A O 1
ATOM 2518 N N . ARG A 1 301 ? -18.645 -8.964 29.234 1.00 88.06 301 ARG A N 1
ATOM 2519 C CA . ARG A 1 301 ? -18.363 -9.486 30.584 1.00 88.06 301 ARG A CA 1
ATOM 2520 C C . ARG A 1 301 ? -19.081 -8.670 31.655 1.00 88.06 301 ARG A C 1
ATOM 2522 O O . ARG A 1 301 ? -19.774 -9.250 32.486 1.00 88.06 301 ARG A O 1
ATOM 2529 N N . TRP A 1 302 ? -18.989 -7.343 31.601 1.00 88.12 302 TRP A N 1
ATOM 2530 C CA . TRP A 1 302 ? -19.663 -6.452 32.546 1.00 88.12 302 TRP A CA 1
ATOM 2531 C C . TRP A 1 302 ? -21.180 -6.613 32.512 1.00 88.12 302 TRP A C 1
ATOM 2533 O O . TRP A 1 302 ? -21.814 -6.702 33.562 1.00 88.12 302 TRP A O 1
ATOM 2543 N N . LYS A 1 303 ? -21.766 -6.760 31.321 1.00 86.06 303 LYS A N 1
ATOM 2544 C CA . LYS A 1 303 ? -23.194 -7.046 31.169 1.00 86.06 303 LYS A CA 1
ATOM 2545 C C . LYS A 1 303 ? -23.583 -8.355 31.855 1.00 86.06 303 LYS A C 1
ATOM 2547 O O . LYS A 1 303 ? -24.572 -8.387 32.578 1.00 86.06 303 LYS A O 1
ATOM 2552 N N . THR A 1 304 ? -22.777 -9.403 31.700 1.00 86.06 304 THR A N 1
ATOM 2553 C CA . THR A 1 304 ? -23.008 -10.699 32.360 1.00 86.06 304 THR A CA 1
ATOM 2554 C C . THR A 1 304 ? -22.944 -10.583 33.885 1.00 86.06 304 THR A C 1
ATOM 2556 O O . THR A 1 304 ? -23.792 -11.133 34.582 1.00 86.06 304 THR A O 1
ATOM 2559 N N . ILE A 1 305 ? -21.981 -9.821 34.408 1.00 83.75 305 ILE A N 1
ATOM 2560 C CA . ILE A 1 305 ? -21.833 -9.576 35.849 1.00 83.75 305 ILE A CA 1
ATOM 2561 C C . ILE A 1 305 ? -23.022 -8.766 36.394 1.00 83.75 305 ILE A C 1
ATOM 2563 O O . ILE A 1 305 ? -23.563 -9.104 37.442 1.00 83.75 305 ILE A O 1
ATOM 2567 N N . SER A 1 306 ? -23.490 -7.755 35.656 1.00 79.62 306 SER A N 1
ATOM 2568 C CA . SER A 1 306 ? -24.612 -6.895 36.068 1.00 79.62 306 SER A CA 1
ATOM 2569 C C . SER A 1 306 ? -25.969 -7.611 36.163 1.00 79.62 306 SER A C 1
ATOM 2571 O O . SER A 1 306 ? -26.895 -7.092 36.785 1.00 79.62 306 SER A O 1
ATOM 2573 N N . LEU A 1 307 ? -26.093 -8.802 35.564 1.00 80.19 307 LEU A N 1
ATOM 2574 C CA . LEU A 1 307 ? -27.290 -9.649 35.633 1.00 80.19 307 LEU A CA 1
ATOM 2575 C C . LEU A 1 307 ? -27.343 -10.514 36.905 1.00 80.19 307 LEU A C 1
ATOM 2577 O O . LEU A 1 307 ? -28.343 -11.194 37.133 1.00 80.19 307 LEU A O 1
ATOM 2581 N N . GLN A 1 308 ? -26.292 -10.520 37.731 1.00 78.31 308 GLN A N 1
ATOM 2582 C CA . GLN A 1 308 ? -26.282 -11.289 38.975 1.00 78.31 308 GLN A CA 1
ATOM 2583 C C . GLN A 1 308 ? -27.219 -10.674 40.033 1.00 78.31 308 GLN A C 1
ATOM 2585 O O . GLN A 1 308 ? -27.248 -9.450 40.187 1.00 78.31 308 GLN A O 1
ATOM 2590 N N . PRO A 1 309 ? -27.944 -11.507 40.809 1.00 69.00 309 PRO A N 1
ATOM 2591 C CA . PRO A 1 309 ? -29.027 -11.064 41.690 1.00 69.00 309 PRO A CA 1
ATOM 2592 C C . PRO A 1 309 ? -28.580 -10.246 42.907 1.00 69.00 309 PRO A C 1
ATOM 2594 O O . PRO A 1 309 ? -29.428 -9.610 43.522 1.00 69.00 309 PRO A O 1
ATOM 2597 N N . ASP A 1 310 ? -27.290 -10.253 43.261 1.00 74.00 310 ASP A N 1
ATOM 2598 C CA . ASP A 1 310 ? -26.744 -9.533 44.419 1.00 74.00 310 ASP A CA 1
ATOM 2599 C C . ASP A 1 310 ? -25.862 -8.355 43.969 1.00 74.00 310 ASP A C 1
ATOM 2601 O O . ASP A 1 310 ? -24.676 -8.540 43.674 1.00 74.00 310 ASP A O 1
ATOM 2605 N N . PRO A 1 311 ? -26.413 -7.131 43.902 1.00 69.00 311 PRO A N 1
ATOM 2606 C CA . PRO A 1 311 ? -25.714 -5.977 43.355 1.00 69.00 311 PRO A CA 1
ATOM 2607 C C . PRO A 1 311 ? -24.552 -5.488 44.219 1.00 69.00 311 PRO A C 1
ATOM 2609 O O . PRO A 1 311 ? -23.619 -4.860 43.723 1.00 69.00 311 PRO A O 1
ATOM 2612 N N . SER A 1 312 ? -24.594 -5.772 45.519 1.00 68.44 312 SER A N 1
ATOM 2613 C CA . SER A 1 312 ? -23.609 -5.285 46.486 1.00 68.44 312 SER A CA 1
ATOM 2614 C C . SER A 1 312 ? -22.200 -5.833 46.219 1.00 68.44 312 SER A C 1
ATOM 2616 O O . SER A 1 312 ? -21.211 -5.128 46.413 1.00 68.44 312 SER A O 1
ATOM 2618 N N . LYS A 1 313 ? -22.108 -7.062 45.692 1.00 70.62 313 LYS A N 1
ATOM 2619 C CA . LYS A 1 313 ? -20.846 -7.786 45.473 1.00 70.62 313 LYS A CA 1
ATOM 2620 C C . LYS A 1 313 ? -20.109 -7.392 44.201 1.00 70.62 313 LYS A C 1
ATOM 2622 O O . LYS A 1 313 ? -18.888 -7.525 44.144 1.00 70.62 313 LYS A O 1
ATOM 2627 N N . TRP A 1 314 ? -20.824 -6.932 43.176 1.00 79.19 314 TRP A N 1
ATOM 2628 C CA . TRP A 1 314 ? -20.215 -6.613 41.886 1.00 79.19 314 TRP A CA 1
ATOM 2629 C C . TRP A 1 314 ? -20.159 -5.118 41.573 1.00 79.19 314 TRP A C 1
ATOM 2631 O O . TRP A 1 314 ? -19.303 -4.722 40.789 1.00 79.19 314 TRP A O 1
ATOM 2641 N N . ARG A 1 315 ? -20.994 -4.271 42.192 1.00 77.50 315 ARG A N 1
ATOM 2642 C CA . ARG A 1 315 ? -21.059 -2.828 41.885 1.00 77.50 315 ARG A CA 1
ATOM 2643 C C . ARG A 1 315 ? -19.731 -2.104 42.062 1.00 77.50 315 ARG A C 1
ATOM 2645 O O . ARG A 1 315 ? -19.256 -1.511 41.105 1.00 77.50 315 ARG A O 1
ATOM 2652 N N . ALA A 1 316 ? -19.131 -2.164 43.253 1.00 75.94 316 ALA A N 1
ATOM 2653 C CA . ALA A 1 316 ? -17.889 -1.439 43.541 1.00 75.94 316 ALA A CA 1
ATOM 2654 C C . ALA A 1 316 ? -16.748 -1.885 42.615 1.00 75.94 316 ALA A C 1
ATOM 2656 O O . ALA A 1 316 ? -15.996 -1.066 42.098 1.00 75.94 316 ALA A O 1
ATOM 2657 N N . ARG A 1 317 ? -16.678 -3.191 42.340 1.00 80.62 317 ARG A N 1
ATOM 2658 C CA . ARG A 1 317 ? -15.688 -3.771 41.432 1.00 80.62 317 ARG A CA 1
ATOM 2659 C C . ARG A 1 317 ? -15.905 -3.342 39.980 1.00 80.62 317 ARG A C 1
ATOM 2661 O O . ARG A 1 317 ? -14.944 -3.032 39.291 1.00 80.62 317 ARG A O 1
ATOM 2668 N N . LEU A 1 318 ? -17.148 -3.342 39.510 1.00 83.06 318 LEU A N 1
ATOM 2669 C CA . LEU A 1 318 ? -17.486 -3.041 38.120 1.00 83.06 318 LEU A CA 1
ATOM 2670 C C . LEU A 1 318 ? -17.443 -1.533 37.831 1.00 83.06 318 LEU A C 1
ATOM 2672 O O . LEU A 1 318 ? -17.060 -1.140 36.736 1.00 83.06 318 LEU A O 1
ATOM 2676 N N . ASP A 1 319 ? -17.777 -0.697 38.815 1.00 81.50 319 ASP A N 1
ATOM 2677 C CA . ASP A 1 319 ? -17.605 0.758 38.768 1.00 81.50 319 ASP A CA 1
ATOM 2678 C C . ASP A 1 319 ? -16.116 1.142 38.744 1.00 81.50 319 ASP A C 1
ATOM 2680 O O . ASP A 1 319 ? -15.715 1.982 37.941 1.00 81.50 319 ASP A O 1
ATOM 2684 N N . GLU A 1 320 ? -15.277 0.465 39.538 1.00 82.69 320 GLU A N 1
ATOM 2685 C CA . GLU A 1 320 ? -13.823 0.637 39.475 1.00 82.69 320 GLU A CA 1
ATOM 2686 C C . GLU A 1 320 ? -13.263 0.184 38.121 1.00 82.69 320 GLU A C 1
ATOM 2688 O O . GLU A 1 320 ? -12.614 0.973 37.444 1.00 82.69 320 GLU A O 1
ATOM 2693 N N . GLU A 1 321 ? -13.591 -1.026 37.651 1.00 81.50 321 GLU A N 1
ATOM 2694 C CA . GLU A 1 321 ? -13.143 -1.513 36.337 1.00 81.50 321 GLU A CA 1
ATOM 2695 C C . GLU A 1 321 ? -13.609 -0.604 35.182 1.00 81.50 321 GLU A C 1
ATOM 2697 O O . GLU A 1 321 ? -12.839 -0.348 34.251 1.00 81.50 321 GLU A O 1
ATOM 2702 N N . TYR A 1 322 ? -14.840 -0.081 35.241 1.00 82.69 322 TYR A N 1
ATOM 2703 C CA . TYR A 1 322 ? -15.351 0.885 34.269 1.00 82.69 322 TYR A CA 1
ATOM 2704 C C . TYR A 1 322 ? -14.558 2.195 34.325 1.00 82.69 322 TYR A C 1
ATOM 2706 O O . TYR A 1 322 ? -14.137 2.698 33.281 1.00 82.69 322 TYR A O 1
ATOM 2714 N N . ARG A 1 323 ? -14.294 2.744 35.520 1.00 80.12 323 ARG A N 1
ATOM 2715 C CA . ARG A 1 323 ? -13.466 3.950 35.653 1.00 80.12 323 ARG A CA 1
ATOM 2716 C C . ARG A 1 323 ? -12.053 3.713 35.142 1.00 80.12 323 ARG A C 1
ATOM 2718 O O . ARG A 1 323 ? -11.549 4.511 34.355 1.00 80.12 323 ARG A O 1
ATOM 2725 N N . THR A 1 324 ? -11.404 2.620 35.530 1.00 80.62 324 THR A N 1
ATOM 2726 C CA . THR A 1 324 ? -10.031 2.332 35.104 1.00 80.62 324 THR A CA 1
ATOM 2727 C C . THR A 1 324 ? -9.940 2.216 33.582 1.00 80.62 324 THR A C 1
ATOM 2729 O O . THR A 1 324 ? -9.041 2.788 32.966 1.00 80.62 324 THR A O 1
ATOM 2732 N N . HIS A 1 325 ? -10.877 1.501 32.954 1.00 77.00 325 HIS A N 1
ATOM 2733 C CA . HIS A 1 325 ? -10.769 1.157 31.538 1.00 77.00 325 HIS A CA 1
ATOM 2734 C C . HIS A 1 325 ? -11.466 2.110 30.581 1.00 77.00 325 HIS A C 1
ATOM 2736 O O . HIS A 1 325 ? -11.058 2.143 29.430 1.00 77.00 325 HIS A O 1
ATOM 2742 N N . VAL A 1 326 ? -12.459 2.888 31.010 1.00 77.00 326 VAL A N 1
ATOM 2743 C CA . VAL A 1 326 ? -13.168 3.839 30.137 1.00 77.00 326 VAL A CA 1
ATOM 2744 C C . VAL A 1 326 ? -12.729 5.275 30.415 1.00 77.00 326 VAL A C 1
ATOM 2746 O O . VAL A 1 326 ? -12.402 5.994 29.472 1.00 77.00 326 VAL A O 1
ATOM 2749 N N . THR A 1 327 ? -12.671 5.694 31.687 1.00 73.12 327 THR A N 1
ATOM 2750 C CA . THR A 1 327 ? -12.378 7.095 32.042 1.00 73.12 327 THR A CA 1
ATOM 2751 C C . THR A 1 327 ? -10.888 7.367 32.242 1.00 73.12 327 THR A C 1
ATOM 2753 O O . THR A 1 327 ? -10.358 8.285 31.630 1.00 73.12 327 THR A O 1
ATOM 2756 N N . HIS A 1 328 ? -10.178 6.563 33.038 1.00 68.44 328 HIS A N 1
ATOM 2757 C CA . HIS A 1 328 ? -8.739 6.753 33.287 1.00 68.44 328 HIS A CA 1
ATOM 2758 C C . HIS A 1 328 ? -7.889 6.435 32.064 1.00 68.44 328 HIS A C 1
ATOM 2760 O O . HIS A 1 328 ? -6.865 7.061 31.822 1.00 68.44 328 HIS A O 1
ATOM 2766 N N . GLN A 1 329 ? -8.339 5.467 31.277 1.00 76.00 329 GLN A N 1
ATOM 2767 C CA . GLN A 1 329 ? -7.720 5.095 30.019 1.00 76.00 329 GLN A CA 1
ATOM 2768 C C . GLN A 1 329 ? -8.153 5.982 28.838 1.00 76.00 329 GLN A C 1
ATOM 2770 O O . GLN A 1 329 ? -7.826 5.629 27.706 1.00 76.00 329 GLN A O 1
ATOM 2775 N N . SER A 1 330 ? -8.902 7.071 29.079 1.00 79.50 330 SER A N 1
ATOM 2776 C CA . SER A 1 330 ? -9.291 8.089 28.083 1.00 79.50 330 SER A CA 1
ATOM 2777 C C . SER A 1 330 ? -9.663 7.505 26.715 1.00 79.50 330 SER A C 1
ATOM 2779 O O . SER A 1 330 ? -9.191 7.925 25.661 1.00 79.50 330 SER A O 1
ATOM 2781 N N . VAL A 1 331 ? -10.476 6.446 26.718 1.00 81.75 331 VAL A N 1
ATOM 2782 C CA . VAL A 1 331 ? -10.699 5.629 25.515 1.00 81.75 331 VAL A CA 1
ATOM 2783 C C . VAL A 1 331 ? -11.371 6.435 24.406 1.00 81.75 331 VAL A C 1
ATOM 2785 O O . VAL A 1 331 ? -11.034 6.268 23.236 1.00 81.75 331 VAL A O 1
ATOM 2788 N N . HIS A 1 332 ? -12.284 7.333 24.780 1.00 81.88 332 HIS A N 1
ATOM 2789 C CA . HIS A 1 332 ? -12.921 8.256 23.847 1.00 81.88 332 HIS A CA 1
ATOM 2790 C C . HIS A 1 332 ? -11.897 9.177 23.179 1.00 81.88 332 HIS A C 1
ATOM 2792 O O . HIS A 1 332 ? -11.877 9.248 21.951 1.00 81.88 332 HIS A O 1
ATOM 2798 N N . ASP A 1 333 ? -11.003 9.786 23.960 1.00 82.44 333 ASP A N 1
ATOM 2799 C CA . ASP A 1 333 ? -9.959 10.676 23.442 1.00 82.44 333 ASP A CA 1
ATOM 2800 C C . ASP A 1 333 ? -9.011 9.911 22.513 1.00 82.44 333 ASP A C 1
ATOM 2802 O O . ASP A 1 333 ? -8.734 10.355 21.403 1.00 82.44 333 ASP A O 1
ATOM 2806 N N . ARG A 1 334 ? -8.603 8.691 22.893 1.00 84.75 334 ARG A N 1
ATOM 2807 C CA . ARG A 1 334 ? -7.757 7.835 22.045 1.00 84.75 334 ARG A CA 1
ATOM 2808 C C . ARG A 1 334 ? -8.437 7.443 20.733 1.00 84.75 334 ARG A C 1
ATOM 2810 O O . ARG A 1 334 ? -7.785 7.436 19.690 1.00 84.75 334 ARG A O 1
ATOM 2817 N N . PHE A 1 335 ? -9.733 7.117 20.752 1.00 88.31 335 PHE A N 1
ATOM 2818 C CA . PHE A 1 335 ? -10.483 6.832 19.524 1.00 88.31 335 PHE A CA 1
ATOM 2819 C C . PHE A 1 335 ? -10.580 8.071 18.629 1.00 88.31 335 PHE A C 1
ATOM 2821 O O . PHE A 1 335 ? -10.403 7.977 17.410 1.00 88.31 335 PHE A O 1
ATOM 2828 N N . GLN A 1 336 ? -10.840 9.230 19.233 1.00 87.44 336 GLN A N 1
ATOM 2829 C CA . GLN A 1 336 ? -10.938 10.503 18.534 1.00 87.44 336 GLN A CA 1
ATOM 2830 C C . GLN A 1 336 ? -9.593 10.915 17.928 1.00 87.44 336 GLN A C 1
ATOM 2832 O O . GLN A 1 336 ? -9.559 11.315 16.768 1.00 87.44 336 GLN A O 1
ATOM 2837 N N . ASP A 1 337 ? -8.485 10.729 18.644 1.00 88.25 337 ASP A N 1
ATOM 2838 C CA . ASP A 1 337 ? -7.133 10.976 18.140 1.00 88.25 337 ASP A CA 1
ATOM 2839 C C . ASP A 1 337 ? -6.786 10.069 16.960 1.00 88.25 337 ASP A C 1
ATOM 2841 O O . ASP A 1 337 ? -6.286 10.542 15.941 1.00 88.25 337 ASP A O 1
ATOM 2845 N N . LEU A 1 338 ? -7.097 8.770 17.045 1.00 87.69 338 LEU A N 1
ATOM 2846 C CA . LEU A 1 338 ? -6.914 7.855 15.915 1.00 87.69 338 LEU A CA 1
ATOM 2847 C C . LEU A 1 338 ? -7.766 8.270 14.707 1.00 87.69 338 LEU A C 1
ATOM 2849 O O . LEU A 1 338 ? -7.289 8.209 13.575 1.00 87.69 338 LEU A O 1
ATOM 2853 N N . SER A 1 339 ? -9.001 8.721 14.945 1.00 89.00 339 SER A N 1
ATOM 2854 C CA . SER A 1 339 ? -9.912 9.186 13.889 1.00 89.00 339 SER A CA 1
ATOM 2855 C C . SER A 1 339 ? -9.425 10.482 13.246 1.00 89.00 339 SER A C 1
ATOM 2857 O O . SER A 1 339 ? -9.496 10.630 12.028 1.00 89.00 339 SER A O 1
ATOM 2859 N N . ARG A 1 340 ? -8.880 11.398 14.050 1.00 90.62 340 ARG A N 1
ATOM 2860 C CA . ARG A 1 340 ? -8.270 12.647 13.593 1.00 90.62 340 ARG A CA 1
ATOM 2861 C C . ARG A 1 340 ? -7.045 12.371 12.729 1.00 90.62 340 ARG A C 1
ATOM 2863 O O . ARG A 1 340 ? -7.002 12.839 11.599 1.00 90.62 340 ARG A O 1
ATOM 2870 N N . HIS A 1 341 ? -6.115 11.536 13.196 1.00 87.94 341 HIS A N 1
ATOM 2871 C CA . HIS A 1 341 ? -4.948 11.145 12.400 1.00 87.94 341 HIS A CA 1
ATOM 2872 C C . HIS A 1 341 ? -5.338 10.426 11.101 1.00 87.94 341 HIS A C 1
ATOM 2874 O O . HIS A 1 341 ? -4.669 10.595 10.083 1.00 87.94 341 HIS A O 1
ATOM 2880 N N . PHE A 1 342 ? -6.413 9.632 11.111 1.00 90.00 342 PHE A N 1
ATOM 2881 C CA . PHE A 1 342 ? -6.943 9.012 9.897 1.00 90.00 342 PHE A CA 1
ATOM 2882 C C . PHE A 1 342 ? -7.497 10.063 8.926 1.00 90.00 342 PHE A C 1
ATOM 2884 O O . PHE A 1 342 ? -7.172 10.017 7.742 1.00 90.00 342 PHE A O 1
ATOM 2891 N N . GLY A 1 343 ? -8.255 11.046 9.423 1.00 86.94 343 GLY A N 1
ATOM 2892 C CA . GLY A 1 343 ? -8.736 12.184 8.634 1.00 86.94 343 GLY A CA 1
ATOM 2893 C C . GLY A 1 343 ? -7.596 12.993 8.009 1.00 86.94 343 GLY A C 1
ATOM 2894 O O . GLY A 1 343 ? -7.595 13.209 6.802 1.00 86.94 343 GLY A O 1
ATOM 2895 N N . GLU A 1 344 ? -6.577 13.338 8.799 1.00 88.50 344 GLU A N 1
ATOM 2896 C CA . GLU A 1 344 ? -5.372 14.044 8.337 1.00 88.50 344 GLU A CA 1
ATOM 2897 C C . GLU A 1 344 ? -4.608 13.249 7.259 1.00 88.50 344 GLU A C 1
ATOM 2899 O O . GLU A 1 344 ? -4.051 13.831 6.327 1.00 88.50 344 GLU A O 1
ATOM 2904 N N . CYS A 1 345 ? -4.570 11.913 7.358 1.00 88.00 345 CYS A N 1
ATOM 2905 C CA . CYS A 1 345 ? -3.982 11.066 6.315 1.00 88.00 345 CYS A CA 1
ATOM 2906 C C . CYS A 1 345 ? -4.859 11.026 5.055 1.00 88.00 345 CYS A C 1
ATOM 2908 O O . CYS A 1 345 ? -4.329 11.061 3.949 1.00 88.00 345 CYS A O 1
ATOM 2910 N N . LEU A 1 346 ? -6.189 10.991 5.200 1.00 86.25 346 LEU A N 1
ATOM 2911 C CA . LEU A 1 346 ? -7.125 11.015 4.073 1.00 86.25 346 LEU A CA 1
ATOM 2912 C C . LEU A 1 346 ? -7.106 12.336 3.292 1.00 86.25 346 LEU A C 1
ATOM 2914 O O . LEU A 1 346 ? -7.329 12.337 2.083 1.00 86.25 346 LEU A O 1
ATOM 2918 N N . GLU A 1 347 ? -6.855 13.460 3.958 1.00 86.75 347 GLU A N 1
ATOM 2919 C CA . GLU A 1 347 ? -6.725 14.769 3.308 1.00 86.75 347 GLU A CA 1
ATOM 2920 C C . GLU A 1 347 ? -5.482 14.864 2.415 1.00 86.75 347 GLU A C 1
ATOM 2922 O O . GLU A 1 347 ? -5.520 15.537 1.386 1.00 86.75 347 GLU A O 1
ATOM 2927 N N . GLN A 1 348 ? -4.419 14.123 2.740 1.00 86.56 348 GLN A N 1
ATOM 2928 C CA . GLN A 1 348 ? -3.182 14.099 1.953 1.00 86.56 348 GLN A CA 1
ATOM 2929 C C . GLN A 1 348 ? -3.313 13.354 0.612 1.00 86.56 348 GLN A C 1
ATOM 2931 O O . GLN A 1 348 ? -2.460 13.529 -0.251 1.00 86.56 348 GLN A O 1
ATOM 2936 N N . PHE A 1 349 ? -4.377 12.571 0.388 1.00 78.44 349 PHE A N 1
ATOM 2937 C CA . PHE A 1 349 ? -4.600 11.854 -0.880 1.00 78.44 349 PHE A CA 1
ATOM 2938 C C . PHE A 1 349 ? -5.082 12.737 -2.054 1.00 78.44 349 PHE A C 1
ATOM 2940 O O . PHE A 1 349 ? -5.247 12.231 -3.165 1.00 78.44 349 PHE A O 1
ATOM 2947 N N . GLY A 1 350 ? -5.311 14.041 -1.854 1.00 68.75 350 GLY A N 1
ATOM 2948 C CA . GLY A 1 350 ? -5.711 14.962 -2.929 1.00 68.75 350 GLY A CA 1
ATOM 2949 C C . GLY A 1 350 ? -7.053 14.612 -3.602 1.00 68.75 350 GLY A C 1
ATOM 2950 O O . GLY A 1 350 ? -7.972 14.093 -2.964 1.00 68.75 350 GLY A O 1
ATOM 2951 N N . GLU A 1 351 ? -7.182 14.906 -4.904 1.00 57.66 351 GLU A N 1
ATOM 2952 C CA . GLU A 1 351 ? -8.407 14.690 -5.707 1.00 57.66 351 GLU A CA 1
ATOM 2953 C C . GLU A 1 351 ? -8.739 13.201 -5.962 1.00 57.66 351 GLU A C 1
ATOM 2955 O O . GLU A 1 351 ? -9.856 12.865 -6.359 1.00 57.66 351 GLU A O 1
ATOM 2960 N N . SER A 1 352 ? -7.820 12.279 -5.653 1.00 56.22 352 SER A N 1
ATOM 2961 C CA . SER A 1 352 ? -7.966 10.830 -5.874 1.00 56.22 352 SER A CA 1
ATOM 2962 C C . SER A 1 352 ? -8.830 10.102 -4.829 1.00 56.22 352 SER A C 1
ATOM 2964 O O . SER A 1 352 ? -8.832 8.871 -4.779 1.00 56.22 352 SER A O 1
ATOM 2966 N N . ARG A 1 353 ? -9.624 10.818 -4.014 1.00 53.44 353 ARG A N 1
ATOM 2967 C CA . ARG A 1 353 ? -10.480 10.238 -2.949 1.00 53.44 353 ARG A CA 1
ATOM 2968 C C . ARG A 1 353 ? -11.362 9.073 -3.413 1.00 53.44 353 ARG A C 1
ATOM 2970 O O . ARG A 1 353 ? -11.576 8.135 -2.648 1.00 53.44 353 ARG A O 1
ATOM 2977 N N . ASN A 1 354 ? -11.838 9.098 -4.659 1.00 54.09 354 ASN A N 1
ATOM 2978 C CA . ASN A 1 354 ? -12.701 8.045 -5.206 1.00 54.09 354 ASN A CA 1
ATOM 2979 C C . ASN A 1 354 ? -12.001 6.677 -5.307 1.00 54.09 354 ASN A C 1
ATOM 2981 O O . ASN A 1 354 ? -12.664 5.645 -5.215 1.00 54.09 354 ASN A O 1
ATOM 2985 N N . GLN A 1 355 ? -10.670 6.654 -5.443 1.00 60.75 355 GLN A N 1
ATOM 2986 C CA . GLN A 1 355 ? -9.888 5.416 -5.533 1.00 60.75 355 GLN A CA 1
ATOM 2987 C C . GLN A 1 355 ? -9.732 4.705 -4.178 1.00 60.75 355 GLN A C 1
ATOM 2989 O O . GLN A 1 355 ? -9.395 3.523 -4.143 1.00 60.75 355 GLN A O 1
ATOM 2994 N N . HIS A 1 356 ? -10.026 5.394 -3.070 1.00 71.50 356 HIS A N 1
ATOM 2995 C CA . HIS A 1 356 ? -9.896 4.879 -1.703 1.00 71.50 356 HIS A CA 1
ATOM 2996 C C . HIS A 1 356 ? -11.249 4.693 -1.004 1.00 71.50 356 HIS A C 1
ATOM 2998 O O . HIS A 1 356 ? -11.329 4.708 0.227 1.00 71.50 356 HIS A O 1
ATOM 3004 N N . SER A 1 357 ? -12.317 4.501 -1.784 1.00 75.19 357 SER A N 1
ATOM 3005 C CA . SER A 1 357 ? -13.669 4.258 -1.268 1.00 75.19 357 SER A CA 1
ATOM 3006 C C . SER A 1 357 ? -13.721 3.089 -0.277 1.00 75.19 357 SER A C 1
ATOM 3008 O O . SER A 1 357 ? -14.429 3.180 0.722 1.00 75.19 357 SER A O 1
ATOM 3010 N N . ASP A 1 358 ? -12.902 2.054 -0.470 1.00 79.94 358 ASP A N 1
ATOM 3011 C CA . ASP A 1 358 ? -12.788 0.914 0.447 1.00 79.94 358 ASP A CA 1
ATOM 3012 C C . ASP A 1 358 ? -12.359 1.323 1.865 1.00 79.94 358 ASP A C 1
ATOM 3014 O O . ASP A 1 358 ? -12.980 0.896 2.838 1.00 79.94 358 ASP A O 1
ATOM 3018 N N . LEU A 1 359 ? -11.358 2.205 2.000 1.00 83.88 359 LEU A N 1
ATOM 3019 C CA . LEU A 1 359 ? -10.888 2.692 3.305 1.00 83.88 359 LEU A CA 1
ATOM 3020 C C . LEU A 1 359 ? -11.956 3.540 4.003 1.00 83.88 359 LEU A C 1
ATOM 3022 O O . LEU A 1 359 ? -12.132 3.452 5.218 1.00 83.88 359 LEU A O 1
ATOM 3026 N N . VAL A 1 360 ? -12.687 4.352 3.237 1.00 85.50 360 VAL A N 1
ATOM 3027 C CA . VAL A 1 360 ? -13.792 5.172 3.756 1.00 85.50 360 VAL A CA 1
ATOM 3028 C C . VAL A 1 360 ? -14.958 4.286 4.202 1.00 85.50 360 VAL A C 1
ATOM 3030 O O . VAL A 1 360 ? -15.532 4.509 5.269 1.00 85.50 360 VAL A O 1
ATOM 3033 N N . ASN A 1 361 ? -15.282 3.251 3.426 1.00 85.94 361 ASN A N 1
ATOM 3034 C CA . ASN A 1 361 ? -16.309 2.272 3.766 1.00 85.94 361 ASN A CA 1
ATOM 3035 C C . ASN A 1 361 ? -15.941 1.499 5.039 1.00 85.94 361 ASN A C 1
ATOM 3037 O O . ASN A 1 361 ? -16.782 1.342 5.927 1.00 85.94 361 ASN A O 1
ATOM 3041 N N . GLU A 1 362 ? -14.687 1.060 5.166 1.00 86.81 362 GLU A N 1
ATOM 3042 C CA . GLU A 1 362 ? -14.190 0.392 6.369 1.00 86.81 362 GLU A CA 1
ATOM 3043 C C . GLU A 1 362 ? -14.258 1.322 7.590 1.00 86.81 362 GLU A C 1
ATOM 3045 O O . GLU A 1 362 ? -14.817 0.945 8.622 1.00 86.81 362 GLU A O 1
ATOM 3050 N N . ALA A 1 363 ? -13.806 2.571 7.457 1.00 89.62 363 ALA A N 1
ATOM 3051 C CA . ALA A 1 363 ? -13.911 3.576 8.513 1.00 89.62 363 ALA A CA 1
ATOM 3052 C C . ALA A 1 363 ? -15.367 3.827 8.946 1.00 89.62 363 ALA A C 1
ATOM 3054 O O . ALA A 1 363 ? -15.649 3.937 10.140 1.00 89.62 363 ALA A O 1
ATOM 3055 N N . ALA A 1 364 ? -16.316 3.849 8.005 1.00 88.50 364 ALA A N 1
ATOM 3056 C CA . ALA A 1 364 ? -17.737 3.998 8.314 1.00 88.50 364 ALA A CA 1
ATOM 3057 C C . ALA A 1 364 ? -18.292 2.804 9.113 1.00 88.50 364 ALA A C 1
ATOM 3059 O O . ALA A 1 364 ? -19.091 2.989 10.034 1.00 88.50 364 ALA A O 1
ATOM 3060 N N . VAL A 1 365 ? -17.861 1.575 8.804 1.00 90.69 365 VAL A N 1
ATOM 3061 C CA . VAL A 1 365 ? -18.220 0.380 9.589 1.00 90.69 365 VAL A CA 1
ATOM 3062 C C . VAL A 1 365 ? -17.663 0.480 11.012 1.00 90.69 365 VAL A C 1
ATOM 3064 O O . VAL A 1 365 ? -18.377 0.187 11.975 1.00 90.69 365 VAL A O 1
ATOM 3067 N N . ILE A 1 366 ? -16.416 0.931 11.151 1.00 89.81 366 ILE A N 1
ATOM 3068 C CA . ILE A 1 366 ? -15.743 1.129 12.441 1.00 89.81 366 ILE A CA 1
ATOM 3069 C C . ILE A 1 366 ? -16.475 2.181 13.281 1.00 89.81 366 ILE A C 1
ATOM 3071 O O . ILE A 1 366 ? -16.775 1.922 14.447 1.00 89.81 366 ILE A O 1
ATOM 3075 N N . ALA A 1 367 ? -16.831 3.320 12.684 1.00 88.69 367 ALA A N 1
ATOM 3076 C CA . ALA A 1 367 ? -17.563 4.395 13.348 1.00 88.69 367 ALA A CA 1
ATOM 3077 C C . ALA A 1 367 ? -18.929 3.926 13.877 1.00 88.69 367 ALA A C 1
ATOM 3079 O O . ALA A 1 367 ? -19.223 4.109 15.056 1.00 88.69 367 ALA A O 1
ATOM 3080 N N . ARG A 1 368 ? -19.723 3.215 13.062 1.00 91.25 368 ARG A N 1
ATOM 3081 C CA . ARG A 1 368 ? -21.018 2.653 13.504 1.00 91.25 368 ARG A CA 1
ATOM 3082 C C . ARG A 1 368 ? -20.861 1.667 14.661 1.00 91.25 368 ARG A C 1
ATOM 3084 O O . ARG A 1 368 ? -21.682 1.622 15.576 1.00 91.25 368 ARG A O 1
ATOM 3091 N N . ARG A 1 369 ? -19.815 0.837 14.619 1.00 92.69 369 ARG A N 1
ATOM 3092 C CA . ARG A 1 369 ? -19.532 -0.130 15.686 1.00 92.69 3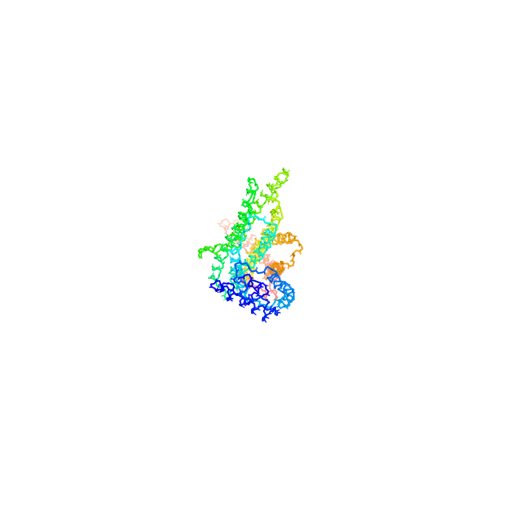69 ARG A CA 1
ATOM 3093 C C . ARG A 1 369 ? -19.123 0.578 16.980 1.00 92.69 369 ARG A C 1
ATOM 3095 O O . ARG A 1 369 ? -19.566 0.179 18.054 1.00 92.69 369 ARG A O 1
ATOM 3102 N N . TRP A 1 370 ? -18.339 1.648 16.869 1.00 92.25 370 TRP A N 1
ATOM 3103 C CA . TRP A 1 370 ? -17.968 2.507 17.988 1.00 92.25 370 TRP A CA 1
ATOM 3104 C C . TRP A 1 370 ? -19.176 3.216 18.616 1.00 92.25 370 TRP A C 1
ATOM 3106 O O . TRP A 1 370 ? -19.315 3.194 19.838 1.00 92.25 370 TRP A O 1
ATOM 3116 N N . GLU A 1 371 ? -20.087 3.772 17.814 1.00 90.31 371 GLU A N 1
ATOM 3117 C CA . GLU A 1 371 ? -21.334 4.388 18.299 1.00 90.31 371 GLU A CA 1
ATOM 3118 C C . GLU A 1 371 ? -22.167 3.390 19.109 1.00 90.31 371 GLU A C 1
ATOM 3120 O O . GLU A 1 371 ? -22.516 3.650 20.262 1.00 90.31 371 GLU A O 1
ATOM 3125 N N . LYS A 1 372 ? -22.383 2.190 18.557 1.00 91.44 372 LYS A N 1
ATOM 3126 C CA . LYS A 1 372 ? -23.100 1.113 19.249 1.00 91.44 372 LYS A CA 1
ATOM 3127 C C . LYS A 1 372 ? -22.419 0.715 20.561 1.00 91.44 372 LYS A C 1
ATOM 3129 O O . LYS A 1 372 ? -23.088 0.481 21.567 1.00 91.44 372 LYS A O 1
ATOM 3134 N N . LEU A 1 373 ? -21.089 0.641 20.582 1.00 89.81 373 LEU A N 1
ATOM 3135 C CA . LEU A 1 373 ? -20.339 0.379 21.809 1.00 89.81 373 LEU A CA 1
ATOM 3136 C C . LEU A 1 373 ? -20.550 1.505 22.837 1.00 89.81 373 LEU A C 1
ATOM 3138 O O . LEU A 1 373 ? -20.827 1.210 24.000 1.00 89.81 373 LEU A O 1
ATOM 3142 N N . CYS A 1 374 ? -20.507 2.773 22.426 1.00 86.81 374 CYS A N 1
ATOM 3143 C CA . CYS A 1 374 ? -20.759 3.921 23.303 1.00 86.81 374 CYS A CA 1
ATOM 3144 C C . CYS A 1 374 ? -22.171 3.893 23.912 1.00 86.81 374 CYS A C 1
ATOM 3146 O O . CYS A 1 374 ? -22.330 4.171 25.105 1.00 86.81 374 CYS A O 1
ATOM 3148 N N . GLU A 1 375 ? -23.186 3.490 23.143 1.00 89.19 375 GLU A N 1
ATOM 3149 C CA . GLU A 1 375 ? -24.546 3.268 23.651 1.00 89.19 375 GLU A CA 1
ATOM 3150 C C . GLU A 1 375 ? -24.570 2.163 24.714 1.00 89.19 375 GLU A C 1
ATOM 3152 O O . GLU A 1 375 ? -25.160 2.336 25.785 1.00 89.19 375 GLU A O 1
ATOM 3157 N N . THR A 1 376 ? -23.881 1.040 24.471 1.00 87.50 376 THR A N 1
ATOM 3158 C CA . THR A 1 376 ? -23.817 -0.054 25.455 1.00 87.50 376 THR A CA 1
ATOM 3159 C C . THR A 1 376 ? -23.091 0.352 26.735 1.00 87.50 376 THR A C 1
ATOM 3161 O O . THR A 1 376 ? -23.559 0.018 27.824 1.00 87.50 376 THR A O 1
ATOM 3164 N N . LEU A 1 377 ? -21.995 1.109 26.631 1.00 86.06 377 LEU A N 1
ATOM 3165 C CA . LEU A 1 377 ? -21.261 1.637 27.782 1.00 86.06 377 LEU A CA 1
ATOM 3166 C C . LEU A 1 377 ? -22.107 2.646 28.565 1.00 86.06 377 LEU A C 1
ATOM 3168 O O . LEU A 1 377 ? -22.150 2.578 29.791 1.00 86.06 377 LEU A O 1
ATOM 3172 N N . SER A 1 378 ? -22.854 3.513 27.878 1.00 85.25 378 SER A N 1
ATOM 3173 C CA . SER A 1 378 ? -23.787 4.451 28.516 1.00 85.25 378 SER A CA 1
ATOM 3174 C C . SER A 1 378 ? -24.927 3.719 29.225 1.00 85.25 378 SER A C 1
ATOM 3176 O O . SER A 1 378 ? -25.255 4.039 30.366 1.00 85.25 378 SER A O 1
ATOM 3178 N N . SER A 1 379 ? -25.490 2.675 28.609 1.00 86.75 379 SER A N 1
ATOM 3179 C CA . SER A 1 379 ? -26.498 1.823 29.246 1.00 86.75 379 SER A CA 1
ATOM 3180 C C . SER A 1 379 ? -25.941 1.088 30.468 1.00 86.75 379 SER A C 1
ATOM 3182 O O . SER A 1 379 ? -26.642 0.966 31.474 1.00 86.75 379 SER A O 1
ATOM 3184 N N . LEU A 1 380 ? -24.702 0.592 30.406 1.00 83.81 380 LEU A N 1
ATOM 3185 C CA . LEU A 1 380 ? -24.030 -0.052 31.538 1.00 83.81 380 LEU A CA 1
ATOM 3186 C C . LEU A 1 380 ? -23.803 0.947 32.670 1.00 83.81 380 LEU A C 1
ATOM 3188 O O . LEU A 1 380 ? -24.186 0.667 33.802 1.00 83.81 380 LEU A O 1
ATOM 3192 N N . ARG A 1 381 ? -23.290 2.141 32.359 1.00 82.81 381 ARG A N 1
ATOM 3193 C CA . ARG A 1 381 ? -23.131 3.237 33.319 1.00 82.81 381 ARG A CA 1
ATOM 3194 C C . ARG A 1 381 ? -24.454 3.602 33.983 1.00 82.81 381 ARG A C 1
ATOM 3196 O O . ARG A 1 381 ? -24.517 3.667 35.206 1.00 82.81 381 ARG A O 1
ATOM 3203 N N . ASN A 1 382 ? -25.522 3.748 33.202 1.00 81.88 382 ASN A N 1
ATOM 3204 C CA . ASN A 1 382 ? -26.860 3.993 33.729 1.00 81.88 382 ASN A CA 1
ATOM 3205 C C . ASN A 1 382 ? -27.366 2.823 34.574 1.00 81.88 382 ASN A C 1
ATOM 3207 O O . ASN A 1 382 ? -28.093 3.048 35.524 1.00 81.88 382 ASN A O 1
ATOM 3211 N N . THR A 1 383 ? -26.992 1.577 34.284 1.00 80.44 383 THR A N 1
ATOM 3212 C CA . THR A 1 383 ? -27.378 0.426 35.118 1.00 80.44 383 THR A CA 1
ATOM 3213 C C . THR A 1 383 ? -26.637 0.446 36.454 1.00 80.44 383 THR A C 1
ATOM 3215 O O . THR A 1 383 ? -27.258 0.239 37.492 1.00 80.44 383 THR A O 1
ATOM 3218 N N . ILE A 1 384 ? -25.339 0.765 36.443 1.00 76.69 384 ILE A N 1
ATOM 3219 C CA . ILE A 1 384 ? -24.518 0.943 37.649 1.00 76.69 384 ILE A CA 1
ATOM 3220 C C . ILE A 1 384 ? -25.071 2.102 38.499 1.00 76.69 384 ILE A C 1
ATOM 3222 O O . ILE A 1 384 ? -25.218 1.957 39.711 1.00 76.69 384 ILE A O 1
ATOM 3226 N N . GLN A 1 385 ? -25.445 3.222 37.865 1.00 73.31 385 GLN A N 1
ATOM 3227 C CA . GLN A 1 385 ? -25.948 4.430 38.532 1.00 73.31 385 GLN A CA 1
ATOM 3228 C C . GLN A 1 385 ? -27.432 4.353 38.942 1.00 73.31 385 GLN A C 1
ATOM 3230 O O . GLN A 1 385 ? -27.772 4.734 40.054 1.00 73.31 385 GLN A O 1
ATOM 3235 N N . ASN A 1 386 ? -28.335 3.824 38.113 1.00 65.19 386 ASN A N 1
ATOM 3236 C CA . ASN A 1 386 ? -29.769 3.715 38.436 1.00 65.19 386 ASN A CA 1
ATOM 3237 C C . ASN A 1 386 ? -30.055 2.616 39.461 1.00 65.19 386 ASN A C 1
ATOM 3239 O O . ASN A 1 386 ? -31.036 2.667 40.197 1.00 65.19 386 ASN A O 1
ATOM 3243 N N . GLN A 1 387 ? -29.184 1.616 39.564 1.00 53.53 387 GLN A N 1
ATOM 3244 C CA . GLN A 1 387 ? -29.214 0.707 40.700 1.00 53.53 387 GLN A CA 1
ATOM 3245 C C . GLN A 1 387 ? -28.674 1.338 41.998 1.00 53.53 387 GLN A C 1
ATOM 3247 O O . GLN A 1 387 ? -28.859 0.747 43.062 1.00 53.53 387 GLN A O 1
ATOM 3252 N N . ALA A 1 388 ? -28.050 2.520 41.930 1.00 44.50 388 ALA A N 1
ATOM 3253 C CA . ALA A 1 388 ? -27.772 3.366 43.090 1.00 44.50 388 ALA A CA 1
ATOM 3254 C C . ALA A 1 388 ? -28.984 4.238 43.487 1.00 44.50 388 ALA A C 1
ATOM 3256 O O . ALA A 1 388 ? -29.053 4.672 44.632 1.00 44.50 388 ALA A O 1
ATOM 3257 N N . THR A 1 389 ? -29.953 4.461 42.583 1.00 39.16 389 THR A N 1
ATOM 3258 C CA . THR A 1 389 ? -31.200 5.210 42.857 1.00 39.16 389 THR A CA 1
ATOM 3259 C C . THR A 1 389 ? -32.439 4.342 43.044 1.00 39.16 389 THR A C 1
ATOM 3261 O O . THR A 1 389 ? -33.449 4.844 43.533 1.00 39.16 389 THR A O 1
ATOM 3264 N N . ARG A 1 390 ? -32.390 3.033 42.759 1.00 33.59 390 ARG A N 1
ATOM 3265 C CA . ARG A 1 390 ? -33.228 2.110 43.528 1.00 33.59 390 ARG A CA 1
ATOM 3266 C C . ARG A 1 390 ? -32.645 2.125 44.930 1.00 33.59 390 ARG A C 1
ATOM 3268 O O . ARG A 1 390 ? -31.538 1.596 45.081 1.00 33.59 390 ARG A O 1
ATOM 3275 N N . PRO A 1 391 ? -33.335 2.712 45.929 1.00 32.81 391 PRO A N 1
ATOM 3276 C CA . PRO A 1 391 ? -32.922 2.463 47.287 1.00 32.81 391 PRO A CA 1
ATOM 3277 C C . PRO A 1 391 ? -32.856 0.943 47.377 1.00 32.81 391 PRO A C 1
ATOM 3279 O O . PRO A 1 391 ? -33.735 0.221 46.884 1.00 32.81 391 PRO A O 1
ATOM 3282 N N . SER A 1 392 ? -31.770 0.445 47.954 1.00 31.34 392 SER A N 1
ATOM 3283 C CA . SER A 1 392 ? -31.892 -0.775 48.721 1.00 31.34 392 SER A CA 1
ATOM 3284 C C . SER A 1 392 ? -33.275 -0.741 49.366 1.00 31.34 392 SER A C 1
ATOM 3286 O O . SER A 1 392 ? -33.679 0.284 49.920 1.00 31.34 392 SER A O 1
ATOM 3288 N N . VAL A 1 393 ? -34.013 -1.840 49.336 1.00 37.09 393 VAL A N 1
ATOM 3289 C CA . VAL A 1 393 ? -35.007 -2.055 50.387 1.00 37.09 393 VAL A CA 1
ATOM 3290 C C . VAL A 1 393 ? -34.209 -2.267 51.688 1.00 37.09 393 VAL A C 1
ATOM 3292 O O . VAL A 1 393 ? -34.208 -3.322 52.298 1.00 37.09 393 VAL A O 1
ATOM 3295 N N . THR A 1 394 ? -33.393 -1.277 52.054 1.00 36.91 394 THR A N 1
ATOM 3296 C CA . THR A 1 394 ? -33.093 -0.889 53.405 1.00 36.91 394 THR A CA 1
ATOM 3297 C C . THR A 1 394 ? -34.420 -0.380 53.903 1.00 36.91 394 THR A C 1
ATOM 3299 O O . THR A 1 394 ? -34.955 0.609 53.401 1.00 36.91 394 THR A O 1
ATOM 3302 N N . TRP A 1 395 ? -34.947 -1.122 54.858 1.00 37.25 395 TRP A N 1
ATOM 3303 C CA . TRP A 1 395 ? -35.958 -0.732 55.819 1.00 37.25 395 TRP A CA 1
ATOM 3304 C C . TRP A 1 395 ? -35.585 0.586 56.523 1.00 37.25 395 TRP A C 1
ATOM 3306 O O . TRP A 1 395 ? -35.324 0.630 57.717 1.00 37.25 395 TRP A O 1
ATOM 3316 N N . GLN A 1 396 ? -35.514 1.686 55.781 1.00 40.41 396 GLN A N 1
ATOM 3317 C CA . GLN A 1 396 ? -35.188 3.028 56.251 1.00 40.41 396 GLN A CA 1
ATOM 3318 C C . GLN A 1 396 ? -36.203 4.005 55.666 1.00 40.41 396 GLN A C 1
ATOM 3320 O O . GLN A 1 396 ? -35.897 4.859 54.841 1.00 40.41 396 GLN A O 1
ATOM 3325 N N . GLY A 1 397 ? -37.452 3.847 56.105 1.00 39.19 397 GLY A N 1
ATOM 3326 C CA . GLY A 1 397 ? -38.351 4.989 56.183 1.00 39.19 397 GLY A CA 1
ATOM 3327 C C . GLY A 1 397 ? -37.957 5.850 57.393 1.00 39.19 397 GLY A C 1
ATOM 3328 O O . GLY A 1 397 ? -37.359 5.335 58.339 1.00 39.19 397 GLY A O 1
ATOM 3329 N N . PRO A 1 398 ? -38.320 7.143 57.439 1.00 44.19 398 PRO A N 1
ATOM 3330 C CA . PRO A 1 398 ? -38.093 7.987 58.620 1.00 44.19 398 PRO A CA 1
ATOM 3331 C C . PRO A 1 398 ? -38.691 7.379 59.905 1.00 44.19 398 PRO A C 1
ATOM 3333 O O . PRO A 1 398 ? -38.170 7.593 60.997 1.00 44.19 398 PRO A O 1
ATOM 3336 N N . ALA A 1 399 ? -39.714 6.527 59.769 1.00 47.41 399 ALA A N 1
ATOM 3337 C CA . ALA A 1 399 ? -40.274 5.748 60.866 1.00 47.41 399 ALA A CA 1
ATOM 3338 C C . ALA A 1 399 ? -39.327 4.652 61.400 1.00 47.41 399 ALA A C 1
ATOM 3340 O O . ALA A 1 399 ? -39.310 4.421 62.601 1.00 47.41 399 ALA A O 1
ATOM 3341 N N . THR A 1 400 ? -38.517 3.984 60.570 1.00 47.59 400 THR A N 1
ATOM 3342 C CA . THR A 1 400 ? -37.658 2.872 61.024 1.00 47.59 400 THR A CA 1
ATOM 3343 C C . THR A 1 400 ? -36.332 3.335 61.622 1.00 47.59 400 THR A C 1
ATOM 3345 O O . THR A 1 400 ? -35.869 2.713 62.571 1.00 47.59 400 THR A O 1
ATOM 3348 N N . SER A 1 401 ? -35.764 4.468 61.186 1.00 50.44 401 SER A N 1
ATOM 3349 C CA . SER A 1 401 ? -34.602 5.068 61.871 1.00 50.44 401 SER A CA 1
ATOM 3350 C C . SER A 1 401 ? -34.967 5.582 63.269 1.00 50.44 401 SER A C 1
ATOM 3352 O O . SER A 1 401 ? -34.173 5.450 64.197 1.00 50.44 401 SER A O 1
ATOM 3354 N N . SER A 1 402 ? -36.184 6.115 63.437 1.00 55.94 402 SER A N 1
ATOM 3355 C CA . SER A 1 402 ? -36.718 6.480 64.755 1.00 55.94 402 SER A CA 1
ATOM 3356 C C . SER A 1 402 ? -36.964 5.247 65.633 1.00 55.94 402 SER A C 1
ATOM 3358 O O . SER A 1 402 ? -36.753 5.312 66.838 1.00 55.94 402 SER A O 1
ATOM 3360 N N . ARG A 1 403 ? -37.391 4.121 65.043 1.00 55.94 403 ARG A N 1
ATOM 3361 C CA . ARG A 1 403 ? -37.668 2.867 65.766 1.00 55.94 403 ARG A CA 1
ATOM 3362 C C . ARG A 1 403 ? -36.397 2.118 66.171 1.00 55.94 403 ARG A C 1
ATOM 3364 O O . ARG A 1 403 ? -36.327 1.651 67.297 1.00 55.94 403 ARG A O 1
ATOM 3371 N N . LEU A 1 404 ? -35.381 2.053 65.308 1.00 58.03 404 LEU A N 1
ATOM 3372 C CA . LEU A 1 404 ? -34.072 1.474 65.647 1.00 58.03 404 LEU A CA 1
ATOM 3373 C C . LEU A 1 404 ? -33.383 2.277 66.754 1.00 58.03 404 LEU A C 1
ATOM 3375 O O . LEU A 1 404 ? -32.889 1.693 67.711 1.00 58.03 404 LEU A O 1
ATOM 3379 N N . SER A 1 405 ? -33.455 3.611 66.682 1.00 63.75 405 SER A N 1
ATOM 3380 C CA . SER A 1 405 ? -32.988 4.481 67.764 1.00 63.75 405 SER A CA 1
ATOM 3381 C C . SER A 1 405 ? -33.750 4.242 69.072 1.00 63.75 405 SER A C 1
ATOM 3383 O O . SER A 1 405 ? -33.120 4.236 70.127 1.00 63.75 405 SER A O 1
ATOM 3385 N N . ALA A 1 406 ? -35.065 3.992 69.018 1.00 60.81 406 ALA A N 1
ATOM 3386 C CA . ALA A 1 406 ? -35.879 3.657 70.191 1.00 60.81 406 ALA A CA 1
ATOM 3387 C C . ALA A 1 406 ? -35.517 2.286 70.802 1.00 60.81 406 ALA A C 1
ATOM 3389 O O . ALA A 1 406 ? -35.474 2.147 72.021 1.00 60.81 406 ALA A O 1
ATOM 3390 N N . VAL A 1 407 ? -35.208 1.280 69.976 1.00 61.34 407 VAL A N 1
ATOM 3391 C CA . VAL A 1 407 ? -34.763 -0.047 70.444 1.00 61.34 407 VAL A CA 1
ATOM 3392 C C . VAL A 1 407 ? -33.352 0.016 71.040 1.00 61.34 407 VAL A C 1
ATOM 3394 O O . VAL A 1 407 ? -33.103 -0.590 72.079 1.00 61.34 407 VAL A O 1
ATOM 3397 N N . GLU A 1 408 ? -32.438 0.788 70.446 1.00 66.38 408 GLU A N 1
ATOM 3398 C CA . GLU A 1 408 ? -31.094 1.007 71.002 1.00 66.38 408 GLU A CA 1
ATOM 3399 C C . GLU A 1 408 ? -31.128 1.801 72.314 1.00 66.38 408 GLU A C 1
ATOM 3401 O O . GLU A 1 408 ? -30.420 1.457 73.259 1.00 66.38 408 GLU A O 1
ATOM 3406 N N . THR A 1 409 ? -31.970 2.837 72.413 1.00 66.00 409 THR A N 1
ATOM 3407 C CA . THR A 1 409 ? -32.173 3.548 73.688 1.00 66.00 409 THR A CA 1
ATOM 3408 C C . THR A 1 409 ? -32.790 2.634 74.739 1.00 66.00 409 THR A C 1
ATOM 3410 O O . THR A 1 409 ? -32.315 2.637 75.870 1.00 66.00 409 THR A O 1
ATOM 3413 N N . PHE A 1 410 ? -33.759 1.789 74.372 1.00 65.38 410 PHE A N 1
ATOM 3414 C CA . PHE A 1 410 ? -34.337 0.804 75.287 1.00 65.38 410 PHE A CA 1
ATOM 3415 C C . PHE A 1 410 ? -33.291 -0.180 75.829 1.00 65.38 410 PHE A C 1
ATOM 3417 O O . PHE A 1 410 ? -33.209 -0.400 77.037 1.00 65.38 410 PHE A O 1
ATOM 3424 N N . GLN A 1 411 ? -32.449 -0.725 74.950 1.00 69.38 411 GLN A N 1
ATOM 3425 C CA . GLN A 1 411 ? -31.396 -1.657 75.337 1.00 69.38 411 GLN A CA 1
ATOM 3426 C C . GLN A 1 411 ? -30.332 -0.996 76.231 1.00 69.38 411 GLN A C 1
ATOM 3428 O O . GLN A 1 411 ? -29.942 -1.579 77.240 1.00 69.38 411 GLN A O 1
ATOM 3433 N N . ASN A 1 412 ? -29.924 0.240 75.925 1.00 70.62 412 ASN A N 1
ATOM 3434 C CA . ASN A 1 412 ? -28.979 0.992 76.755 1.00 70.62 412 ASN A CA 1
ATOM 3435 C C . ASN A 1 412 ? -29.547 1.316 78.147 1.00 70.62 412 ASN A C 1
ATOM 3437 O O . ASN A 1 412 ? -28.820 1.218 79.134 1.00 70.62 412 ASN A O 1
ATOM 3441 N N . SER A 1 413 ? -30.834 1.670 78.241 1.00 66.19 413 SER A N 1
ATOM 3442 C CA . SER A 1 413 ? -31.496 1.925 79.526 1.00 66.19 413 SER A CA 1
ATOM 3443 C C . SER A 1 413 ? -31.611 0.659 80.383 1.00 66.19 413 SER A C 1
ATOM 3445 O O . SER A 1 413 ? -31.428 0.729 81.597 1.00 66.19 413 SER A O 1
ATOM 3447 N N . LEU A 1 414 ? -31.861 -0.503 79.767 1.00 66.25 414 LEU A N 1
ATOM 3448 C CA . LEU A 1 414 ? -31.854 -1.807 80.444 1.00 66.25 414 LEU A CA 1
ATOM 3449 C C . LEU A 1 414 ? -30.457 -2.189 80.952 1.00 66.25 414 LEU A C 1
ATOM 3451 O O . LEU A 1 414 ? -30.311 -2.582 82.107 1.00 66.25 414 LEU A O 1
ATOM 3455 N N . ASP A 1 415 ? -29.427 -2.037 80.117 1.00 70.94 415 ASP A N 1
ATOM 3456 C CA . ASP A 1 415 ? -28.048 -2.368 80.491 1.00 70.94 415 ASP A CA 1
ATOM 3457 C C . ASP A 1 415 ? -27.512 -1.442 81.602 1.00 70.94 415 ASP A C 1
ATOM 3459 O O . ASP A 1 415 ? -26.718 -1.871 82.442 1.00 70.94 415 ASP A O 1
ATOM 3463 N N . GLU A 1 416 ? -27.940 -0.176 81.632 1.00 67.69 416 GLU A N 1
ATOM 3464 C CA . GLU A 1 416 ? -27.590 0.765 82.700 1.00 67.69 416 GLU A CA 1
ATOM 3465 C C . GLU A 1 416 ? -28.309 0.436 84.017 1.00 67.69 416 GLU A C 1
ATOM 3467 O O . GLU A 1 416 ? -27.670 0.435 85.069 1.00 67.69 416 GLU A O 1
ATOM 3472 N N . LEU A 1 417 ? -29.596 0.071 83.966 1.00 65.00 417 LEU A N 1
ATOM 3473 C CA . LEU A 1 417 ? -30.335 -0.420 85.136 1.00 65.00 417 LEU A CA 1
ATOM 3474 C C . LEU A 1 417 ? -29.678 -1.669 85.737 1.00 65.00 417 LEU A C 1
ATOM 3476 O O . LEU A 1 417 ? -29.507 -1.756 86.953 1.00 65.00 417 LEU A O 1
ATOM 3480 N N . GLU A 1 418 ? -29.268 -2.621 84.898 1.00 67.19 418 GLU A N 1
ATOM 3481 C CA . GLU A 1 418 ? -28.618 -3.852 85.353 1.00 67.19 418 GLU A CA 1
ATOM 3482 C C . GLU A 1 418 ? -27.238 -3.573 85.966 1.00 67.19 418 GLU A C 1
ATOM 3484 O O . GLU A 1 418 ? -26.902 -4.129 87.014 1.00 67.19 418 GLU A O 1
ATOM 3489 N N . ARG A 1 419 ? -26.455 -2.655 85.380 1.00 68.50 419 ARG A N 1
ATOM 3490 C CA . ARG A 1 419 ? -25.183 -2.220 85.977 1.00 68.50 419 ARG A CA 1
ATOM 3491 C C . ARG A 1 419 ? -25.379 -1.579 87.341 1.00 68.50 419 ARG A C 1
ATOM 3493 O O . ARG A 1 419 ? -24.624 -1.921 88.244 1.00 68.50 419 ARG A O 1
ATOM 3500 N N . GLN A 1 420 ? -26.362 -0.693 87.488 1.00 63.88 420 GLN A N 1
ATOM 3501 C CA . GLN A 1 420 ? -26.631 -0.005 88.752 1.00 63.88 420 GLN A CA 1
ATOM 3502 C C . GLN A 1 420 ? -27.065 -0.992 89.846 1.00 63.88 420 GLN A C 1
ATOM 3504 O O . GLN A 1 420 ? -26.530 -0.946 90.954 1.00 63.88 420 GLN A O 1
ATOM 3509 N N . LEU A 1 421 ? -27.923 -1.963 89.507 1.00 62.72 421 LEU A N 1
ATOM 3510 C CA . LEU A 1 421 ? -28.301 -3.063 90.404 1.00 62.72 421 LEU A CA 1
ATOM 3511 C C . LEU A 1 421 ? -27.086 -3.916 90.827 1.00 62.72 421 LEU A C 1
ATOM 3513 O O . LEU A 1 421 ? -26.915 -4.207 92.010 1.00 62.72 421 LEU A O 1
ATOM 3517 N N . LEU A 1 422 ? -26.203 -4.269 89.885 1.00 62.94 422 LEU A N 1
ATOM 3518 C CA . LEU A 1 422 ? -25.005 -5.083 90.144 1.00 62.94 422 LEU A CA 1
ATOM 3519 C C . LEU A 1 422 ? -23.903 -4.341 90.922 1.00 62.94 422 LEU A C 1
ATOM 3521 O O . LEU A 1 422 ? -23.129 -4.972 91.650 1.00 62.94 422 LEU A O 1
ATOM 3525 N N . THR A 1 423 ? -23.776 -3.020 90.762 1.00 59.91 423 THR A N 1
ATOM 3526 C CA . THR A 1 423 ? -22.806 -2.216 91.524 1.00 59.91 423 THR A CA 1
ATOM 3527 C C . THR A 1 423 ? -23.228 -2.015 92.975 1.00 59.91 423 THR A C 1
ATOM 3529 O O . THR A 1 423 ? -22.357 -1.994 93.846 1.00 59.91 423 THR A O 1
ATOM 3532 N N . ASP A 1 424 ? -24.533 -1.954 93.248 1.00 54.69 424 ASP A N 1
ATOM 3533 C CA . ASP A 1 424 ? -25.063 -1.708 94.593 1.00 54.69 424 ASP A CA 1
ATOM 3534 C C . ASP A 1 424 ? -25.193 -2.978 95.454 1.00 54.69 424 ASP A C 1
ATOM 3536 O O . ASP A 1 424 ? -25.106 -2.898 96.679 1.00 54.69 424 ASP A O 1
ATOM 3540 N N . GLU A 1 425 ? -25.251 -4.181 94.863 1.00 53.34 425 GLU A N 1
ATOM 3541 C CA . GLU A 1 425 ? -25.069 -5.429 95.634 1.00 53.34 425 GLU A CA 1
ATOM 3542 C C . GLU A 1 425 ? -23.669 -5.520 96.274 1.00 53.34 425 GLU A C 1
ATOM 3544 O O . GLU A 1 425 ? -23.498 -6.116 97.341 1.00 53.34 425 GLU A O 1
ATOM 3549 N N . ARG A 1 426 ? -22.648 -4.900 95.662 1.00 50.84 426 ARG A N 1
ATOM 3550 C CA . ARG A 1 426 ? -21.256 -4.950 96.148 1.00 50.84 426 ARG A CA 1
ATOM 3551 C C . ARG A 1 426 ? -20.955 -3.963 97.276 1.00 50.84 426 ARG A C 1
ATOM 3553 O O . ARG A 1 426 ? -19.973 -4.166 97.988 1.00 50.84 426 ARG A O 1
ATOM 3560 N N . THR A 1 427 ? -21.771 -2.928 97.466 1.00 52.19 427 THR A N 1
ATOM 3561 C CA . THR A 1 427 ? -21.599 -1.927 98.537 1.00 52.19 427 THR A CA 1
ATOM 3562 C C . THR A 1 427 ? -22.343 -2.296 99.830 1.00 52.19 427 THR A C 1
ATOM 3564 O O . THR A 1 427 ? -22.137 -1.657 100.857 1.00 52.19 427 THR A O 1
ATOM 3567 N N . SER A 1 428 ? -23.135 -3.377 99.833 1.00 50.28 428 SER A N 1
ATOM 3568 C CA . SER A 1 428 ? -24.004 -3.799 100.948 1.00 50.28 428 SER A CA 1
ATOM 3569 C C . SER A 1 428 ? -23.363 -4.750 101.985 1.00 50.28 428 SER A C 1
ATOM 3571 O O . SER A 1 428 ? -24.080 -5.344 102.793 1.00 50.28 428 SER A O 1
ATOM 3573 N N . ALA A 1 429 ? -22.042 -4.947 101.998 1.00 52.25 429 ALA A N 1
ATOM 3574 C CA . ALA A 1 429 ? -21.423 -5.980 102.844 1.00 52.25 429 ALA A CA 1
ATOM 3575 C C . ALA A 1 429 ? -20.897 -5.512 104.221 1.00 52.25 429 ALA A C 1
ATOM 3577 O O . ALA A 1 429 ? -20.305 -6.324 104.930 1.00 52.25 429 ALA A O 1
ATOM 3578 N N . GLY A 1 430 ? -21.104 -4.262 104.650 1.00 53.47 430 GLY A N 1
ATOM 3579 C CA . GLY A 1 430 ? -20.649 -3.833 105.979 1.00 53.47 430 GLY A CA 1
ATOM 3580 C C . GLY A 1 430 ? -21.328 -2.571 106.509 1.00 53.47 430 GLY A C 1
ATOM 3581 O O . GLY A 1 430 ? -21.441 -1.593 105.783 1.00 53.47 430 GLY A O 1
ATOM 3582 N N . ASP A 1 431 ? -21.707 -2.627 107.787 1.00 51.09 431 ASP A N 1
ATOM 3583 C CA . ASP A 1 431 ? -22.193 -1.569 108.692 1.00 51.09 431 ASP A CA 1
ATOM 3584 C C . ASP A 1 431 ? -23.711 -1.292 108.765 1.00 51.09 431 ASP A C 1
ATOM 3586 O O . ASP A 1 431 ? -24.392 -1.025 107.786 1.00 51.09 431 ASP A O 1
ATOM 3590 N N . GLU A 1 432 ? -24.264 -1.335 109.986 1.00 54.56 432 GLU A N 1
ATOM 3591 C CA . GLU A 1 432 ? -25.706 -1.231 110.293 1.00 54.56 432 GLU A CA 1
ATOM 3592 C C . GLU A 1 432 ? -26.300 0.188 110.128 1.00 54.56 432 GLU A C 1
ATOM 3594 O O . GLU A 1 432 ? -27.513 0.323 109.940 1.00 54.56 432 GLU A O 1
ATOM 3599 N N . GLU A 1 433 ? -25.471 1.245 110.084 1.00 52.44 433 GLU A N 1
ATOM 3600 C CA . GLU A 1 433 ? -25.886 2.609 109.673 1.00 52.44 433 GLU A CA 1
ATOM 3601 C C . GLU A 1 433 ? -26.343 2.667 108.197 1.00 52.44 433 GLU A C 1
ATOM 3603 O O . GLU A 1 433 ? -26.983 3.629 107.768 1.00 52.44 433 GLU A O 1
ATOM 3608 N N . SER A 1 434 ? -26.078 1.593 107.446 1.00 53.97 434 SER A N 1
ATOM 3609 C CA . SER A 1 434 ? -26.458 1.374 106.053 1.00 53.97 434 SER A CA 1
ATOM 3610 C C . SER A 1 434 ? -27.957 1.125 105.842 1.00 53.97 434 SER A C 1
ATOM 3612 O O . SER A 1 434 ? -28.456 1.330 104.748 1.00 53.97 434 SER A O 1
ATOM 3614 N N . THR A 1 435 ? -28.743 0.724 106.846 1.00 56.66 435 THR A N 1
ATOM 3615 C CA . THR A 1 435 ? -30.130 0.265 106.588 1.00 56.66 435 THR A CA 1
ATOM 3616 C C . THR A 1 435 ? -31.099 1.372 106.154 1.00 56.66 435 THR A C 1
ATOM 3618 O O . THR A 1 435 ? -31.906 1.166 105.247 1.00 56.66 435 THR A O 1
ATOM 3621 N N . ASN A 1 436 ? -31.021 2.570 106.745 1.00 57.69 436 ASN A N 1
ATOM 3622 C CA . ASN A 1 436 ? -31.875 3.701 106.349 1.00 57.69 436 ASN A CA 1
ATOM 3623 C C . ASN A 1 436 ? -31.424 4.340 105.029 1.00 57.69 436 ASN A C 1
ATOM 3625 O O . ASN A 1 436 ? -32.263 4.764 104.235 1.00 57.69 436 ASN A O 1
ATOM 3629 N N . THR A 1 437 ? -30.117 4.388 104.775 1.00 57.72 437 THR A N 1
ATOM 3630 C CA . THR A 1 437 ? -29.552 4.842 103.498 1.00 57.72 437 THR A CA 1
ATOM 3631 C C . THR A 1 437 ? -29.821 3.832 102.387 1.00 57.72 437 THR A C 1
ATOM 3633 O O . THR A 1 437 ? -30.180 4.248 101.293 1.00 57.72 437 THR A O 1
ATOM 3636 N N . GLN A 1 438 ? -29.791 2.528 102.676 1.00 57.28 438 GLN A N 1
ATOM 3637 C CA . GLN A 1 438 ? -30.244 1.458 101.783 1.00 57.28 438 GLN A CA 1
ATOM 3638 C C . GLN A 1 438 ? -31.737 1.556 101.496 1.00 57.28 438 GLN A C 1
ATOM 3640 O O . GLN A 1 438 ? -32.132 1.421 100.348 1.00 57.28 438 GLN A O 1
ATOM 3645 N N . LEU A 1 439 ? -32.584 1.840 102.489 1.00 60.66 439 LEU A N 1
ATOM 3646 C CA . LEU A 1 439 ? -34.019 2.047 102.263 1.00 60.66 439 LEU A CA 1
ATOM 3647 C C . LEU A 1 439 ? -34.295 3.266 101.375 1.00 60.66 439 LEU A C 1
ATOM 3649 O O . LEU A 1 439 ? -35.133 3.182 100.479 1.00 60.66 439 LEU A O 1
ATOM 3653 N N . LEU A 1 440 ? -33.576 4.372 101.581 1.00 63.22 440 LEU A N 1
ATOM 3654 C CA . LEU A 1 440 ? -33.659 5.566 100.733 1.00 63.22 440 LEU A CA 1
ATOM 3655 C C . LEU A 1 440 ? -33.114 5.312 99.323 1.00 63.22 440 LEU A C 1
ATOM 3657 O O . LEU A 1 440 ? -33.707 5.781 98.354 1.00 63.22 440 LEU A O 1
ATOM 3661 N N . LEU A 1 441 ? -32.030 4.546 99.200 1.00 59.56 441 LEU A N 1
ATOM 3662 C CA . LEU A 1 441 ? -31.441 4.161 97.921 1.00 59.56 441 LEU A CA 1
ATOM 3663 C C . LEU A 1 441 ? -32.362 3.205 97.160 1.00 59.56 441 LEU A C 1
ATOM 3665 O O . LEU A 1 441 ? -32.651 3.452 95.999 1.00 59.56 441 LEU A O 1
ATOM 3669 N N . ILE A 1 442 ? -32.927 2.195 97.825 1.00 61.12 442 ILE A N 1
ATOM 3670 C CA . ILE A 1 442 ? -33.930 1.281 97.262 1.00 61.12 442 ILE A CA 1
ATOM 3671 C C . ILE A 1 442 ? -35.191 2.049 96.862 1.00 61.12 442 ILE A C 1
ATOM 3673 O O . ILE A 1 442 ? -35.762 1.772 95.813 1.00 61.12 442 ILE A O 1
ATOM 3677 N N . GLN A 1 443 ? -35.640 3.032 97.649 1.00 63.56 443 GLN A N 1
ATOM 3678 C CA . GLN A 1 443 ? -36.767 3.883 97.261 1.00 63.56 443 GLN A CA 1
ATOM 3679 C C . GLN A 1 443 ? -36.438 4.763 96.052 1.00 63.56 443 GLN A C 1
ATOM 3681 O O . GLN A 1 443 ? -37.281 4.898 95.169 1.00 63.56 443 GLN A O 1
ATOM 3686 N N . ASN A 1 444 ? -35.230 5.322 95.976 1.00 63.59 444 ASN A N 1
ATOM 3687 C CA . ASN A 1 444 ? -34.790 6.136 94.844 1.00 63.59 444 ASN A CA 1
ATOM 3688 C C . ASN A 1 444 ? -34.646 5.287 93.572 1.00 63.59 444 ASN A C 1
ATOM 3690 O O . ASN A 1 444 ? -35.239 5.618 92.549 1.00 63.59 444 ASN A O 1
ATOM 3694 N N . LEU A 1 445 ? -33.995 4.126 93.674 1.00 60.62 445 LEU A N 1
ATOM 3695 C CA . LEU A 1 445 ? -33.914 3.126 92.610 1.00 60.62 445 LEU A CA 1
ATOM 3696 C C . LEU A 1 445 ? -35.307 2.671 92.180 1.00 60.62 445 LEU A C 1
ATOM 3698 O O . LEU A 1 445 ? -35.578 2.584 90.992 1.00 60.62 445 LEU A O 1
ATOM 3702 N N . ARG A 1 446 ? -36.245 2.473 93.111 1.00 61.84 446 ARG A N 1
ATOM 3703 C CA . ARG A 1 446 ? -37.629 2.113 92.776 1.00 61.84 446 ARG A CA 1
ATOM 3704 C C . ARG A 1 446 ? -38.363 3.231 92.037 1.00 61.84 446 ARG A C 1
ATOM 3706 O O . ARG A 1 446 ? -39.137 2.939 91.131 1.00 61.84 446 ARG A O 1
ATOM 3713 N N . VAL A 1 447 ? -38.132 4.495 92.392 1.00 68.00 447 VAL A N 1
ATOM 3714 C CA . VAL A 1 447 ? -38.697 5.655 91.679 1.00 68.00 447 VAL A CA 1
ATOM 3715 C C . VAL A 1 447 ? -38.075 5.798 90.287 1.00 68.00 447 VAL A C 1
ATOM 3717 O O . VAL A 1 447 ? -38.805 6.027 89.325 1.00 68.00 447 VAL A O 1
ATOM 3720 N N . GLN A 1 448 ? -36.764 5.596 90.154 1.00 62.28 448 GLN A N 1
ATOM 3721 C CA . GLN A 1 448 ? -36.070 5.591 88.864 1.0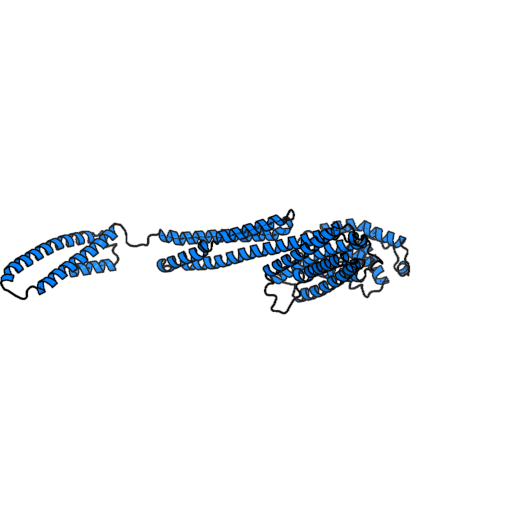0 62.28 448 GLN A CA 1
ATOM 3722 C C . GLN A 1 448 ? -36.515 4.419 87.983 1.00 62.28 448 GLN A C 1
ATOM 3724 O O . GLN A 1 448 ? -36.810 4.616 86.810 1.00 62.28 448 GLN A O 1
ATOM 3729 N N . MET A 1 449 ? -36.680 3.223 88.552 1.00 60.97 449 MET A N 1
ATOM 3730 C CA . MET A 1 449 ? -37.237 2.062 87.857 1.00 60.97 449 MET A CA 1
ATOM 3731 C C . MET A 1 449 ? -38.678 2.307 87.407 1.00 60.97 449 MET A C 1
ATOM 3733 O O . MET A 1 449 ? -39.023 1.930 86.295 1.00 60.97 449 MET A O 1
ATOM 3737 N N . LEU A 1 450 ? -39.513 2.968 88.219 1.00 63.78 450 LEU A N 1
ATOM 3738 C CA . LEU A 1 450 ? -40.881 3.345 87.838 1.00 63.78 450 LEU A CA 1
ATOM 3739 C C . LEU A 1 450 ? -40.910 4.391 86.715 1.00 63.78 450 LEU A C 1
ATOM 3741 O O . LEU A 1 450 ? -41.768 4.319 85.836 1.00 63.78 450 LEU A O 1
ATOM 3745 N N . HIS A 1 451 ? -39.989 5.355 86.731 1.00 64.62 451 HIS A N 1
ATOM 3746 C CA . HIS A 1 451 ? -39.869 6.353 85.671 1.00 64.62 451 HIS A CA 1
ATOM 3747 C C . HIS A 1 451 ? -39.409 5.708 84.359 1.00 64.62 451 HIS A C 1
ATOM 3749 O O . HIS A 1 451 ? -40.082 5.838 83.338 1.00 64.62 451 HIS A O 1
ATOM 3755 N N . ASN A 1 452 ? -38.352 4.896 84.423 1.00 61.62 452 ASN A N 1
ATOM 3756 C CA . ASN A 1 452 ? -37.851 4.141 83.281 1.00 61.62 452 ASN A CA 1
ATOM 3757 C C . ASN A 1 452 ? -38.912 3.153 82.773 1.00 61.62 452 ASN A C 1
ATOM 3759 O O . ASN A 1 452 ? -39.087 3.016 81.573 1.00 61.62 452 ASN A O 1
ATOM 3763 N N . GLN A 1 453 ? -39.703 2.530 83.652 1.00 63.00 453 GLN A N 1
ATOM 3764 C CA . GLN A 1 453 ? -40.844 1.685 83.279 1.00 63.00 453 GLN A CA 1
ATOM 3765 C C . GLN A 1 453 ? -41.900 2.441 82.466 1.00 63.00 453 GLN A C 1
ATOM 3767 O O . GLN A 1 453 ? -42.457 1.877 81.528 1.00 63.00 453 GLN A O 1
ATOM 3772 N N . GLN A 1 454 ? -42.194 3.700 82.798 1.00 65.06 454 GLN A N 1
ATOM 3773 C CA . GLN A 1 454 ? -43.139 4.512 82.026 1.00 65.06 454 GLN A CA 1
ATOM 3774 C C . GLN A 1 454 ? -42.581 4.879 80.650 1.00 65.06 454 GLN A C 1
ATOM 3776 O O . GLN A 1 454 ? -43.312 4.791 79.665 1.00 65.06 454 GLN A O 1
ATOM 3781 N N . GLU A 1 455 ? -41.297 5.230 80.565 1.00 63.94 455 GLU A N 1
ATOM 3782 C CA . GLU A 1 455 ? -40.626 5.496 79.287 1.00 63.94 455 GLU A CA 1
ATOM 3783 C C . GLU A 1 455 ? -40.575 4.240 78.410 1.00 63.94 455 GLU A C 1
ATOM 3785 O O . GLU A 1 455 ? -40.946 4.277 77.238 1.00 63.94 455 GLU A O 1
ATOM 3790 N N . ILE A 1 456 ? -40.220 3.100 79.001 1.00 60.72 456 ILE A N 1
ATOM 3791 C CA . ILE A 1 456 ? -40.194 1.786 78.353 1.00 60.72 456 ILE A CA 1
ATOM 3792 C C . ILE A 1 456 ? -41.590 1.398 77.866 1.00 60.72 456 ILE A C 1
ATOM 3794 O O . ILE A 1 456 ? -41.756 0.976 76.723 1.00 60.72 456 ILE A O 1
ATOM 3798 N N . LYS A 1 457 ? -42.623 1.592 78.691 1.00 63.91 457 LYS A N 1
ATOM 3799 C CA . LYS A 1 457 ? -44.009 1.300 78.319 1.00 63.91 457 LYS A CA 1
ATOM 3800 C C . LYS A 1 457 ? -44.507 2.215 77.199 1.00 63.91 457 LYS A C 1
ATOM 3802 O O . LYS A 1 457 ? -45.182 1.728 76.301 1.00 63.91 457 LYS A O 1
ATOM 3807 N N . ALA A 1 458 ? -44.122 3.491 77.188 1.00 66.12 458 ALA A N 1
ATOM 3808 C CA . ALA A 1 458 ? -44.427 4.406 76.087 1.00 66.12 458 ALA A CA 1
ATOM 3809 C C . ALA A 1 458 ? -43.735 3.981 74.777 1.00 66.12 458 ALA A C 1
ATOM 3811 O O . ALA A 1 458 ? -44.349 4.023 73.708 1.00 66.12 458 ALA A O 1
ATOM 3812 N N . VAL A 1 459 ? -42.486 3.502 74.853 1.00 62.59 459 VAL A N 1
ATOM 3813 C CA . VAL A 1 459 ? -41.768 2.924 73.705 1.00 62.59 459 VAL A CA 1
ATOM 3814 C C . VAL A 1 459 ? -42.470 1.653 73.212 1.00 62.59 459 VAL A C 1
ATOM 3816 O O . VAL A 1 459 ? -42.717 1.525 72.014 1.00 62.59 459 VAL A O 1
ATOM 3819 N N . LEU A 1 460 ? -42.892 0.756 74.106 1.00 59.72 460 LEU A N 1
ATOM 3820 C CA . LEU A 1 460 ? -43.635 -0.462 73.756 1.00 59.72 460 LEU A CA 1
ATOM 3821 C C . LEU A 1 460 ? -45.023 -0.171 73.170 1.00 59.72 460 LEU A C 1
ATOM 3823 O O . LEU A 1 460 ? -45.412 -0.785 72.178 1.00 59.72 460 LEU A O 1
ATOM 3827 N N . GLU A 1 461 ? -45.752 0.807 73.705 1.00 65.31 461 GLU A N 1
ATOM 3828 C CA . GLU A 1 461 ? -47.033 1.265 73.153 1.00 65.31 461 GLU A CA 1
ATOM 3829 C C . GLU A 1 461 ? -46.850 1.863 71.747 1.00 65.31 461 GLU A C 1
ATOM 3831 O O . GLU A 1 461 ? -47.645 1.579 70.851 1.00 65.31 461 GLU A O 1
ATOM 3836 N N . SER A 1 462 ? -45.746 2.581 71.500 1.00 62.81 462 SER A N 1
ATOM 3837 C CA . SER A 1 462 ? -45.402 3.100 70.166 1.00 62.81 462 SER A CA 1
ATOM 3838 C C . SER A 1 462 ? -45.024 2.010 69.147 1.00 62.81 462 SER A C 1
ATOM 3840 O O . SER A 1 462 ? -45.208 2.203 67.942 1.00 62.81 462 SER A O 1
ATOM 3842 N N . LEU A 1 463 ? -44.521 0.861 69.618 1.00 58.91 463 LEU A N 1
ATOM 3843 C CA . LEU A 1 463 ? -44.107 -0.286 68.799 1.00 58.91 463 LEU A CA 1
ATOM 3844 C C . LEU A 1 463 ? -45.215 -1.340 68.617 1.00 58.91 463 LEU A C 1
ATOM 3846 O O . LEU A 1 463 ? -45.163 -2.113 67.664 1.00 58.91 463 LEU A O 1
ATOM 3850 N N . SER A 1 464 ? -46.212 -1.371 69.505 1.00 53.19 464 SER A N 1
ATOM 3851 C CA . SER A 1 464 ? -47.313 -2.351 69.523 1.00 53.19 464 SER A CA 1
ATOM 3852 C C . SER A 1 464 ? -48.549 -1.953 68.707 1.00 53.19 464 SER A C 1
ATOM 3854 O O . SER A 1 464 ? -49.515 -2.717 68.662 1.00 53.19 464 SER A O 1
ATOM 3856 N N . SER A 1 465 ? -48.549 -0.789 68.041 1.00 57.81 465 SER A N 1
ATOM 3857 C CA . SER A 1 465 ? -49.646 -0.447 67.130 1.00 57.81 465 SER A CA 1
ATOM 3858 C C . SER A 1 465 ? -49.746 -1.511 66.029 1.00 57.81 465 SER A C 1
ATOM 3860 O O . SER A 1 465 ? -48.742 -1.960 65.478 1.00 57.81 465 SER A O 1
ATOM 3862 N N . THR A 1 466 ? -50.960 -1.966 65.728 1.00 48.34 466 THR A N 1
ATOM 3863 C CA . THR A 1 466 ? -51.221 -3.136 64.869 1.00 48.34 466 THR A CA 1
ATOM 3864 C C . THR A 1 466 ? -50.643 -3.015 63.452 1.00 48.34 466 THR A C 1
ATOM 3866 O O . THR A 1 466 ? -50.344 -4.029 62.831 1.00 48.34 466 THR A O 1
ATOM 3869 N N . GLU A 1 467 ? -50.381 -1.799 62.963 1.00 48.91 467 GLU A N 1
ATOM 3870 C CA . GLU A 1 467 ? -49.692 -1.549 61.685 1.00 48.91 467 GLU A CA 1
ATOM 3871 C C . GLU A 1 467 ? -48.170 -1.818 61.733 1.00 48.91 467 GLU A C 1
ATOM 3873 O O . GLU A 1 467 ? -47.525 -1.953 60.690 1.00 48.91 467 GLU A O 1
ATOM 3878 N N . ALA A 1 468 ? -47.567 -1.891 62.925 1.00 50.53 468 ALA A N 1
ATOM 3879 C CA . ALA A 1 468 ? -46.128 -2.071 63.123 1.00 50.53 468 ALA A CA 1
ATOM 3880 C C . ALA A 1 468 ? -45.685 -3.545 63.143 1.00 50.53 468 ALA A C 1
ATOM 3882 O O . ALA A 1 468 ? -44.550 -3.832 62.765 1.00 50.53 468 ALA A O 1
ATOM 3883 N N . GLN A 1 469 ? -46.561 -4.483 63.524 1.00 50.91 469 GLN A N 1
ATOM 3884 C CA . GLN A 1 469 ? -46.226 -5.915 63.577 1.00 50.91 469 GLN A CA 1
ATOM 3885 C C . GLN A 1 469 ? -46.250 -6.605 62.205 1.00 50.91 469 GLN A C 1
ATOM 3887 O O . GLN A 1 469 ? -45.448 -7.508 61.974 1.00 50.91 469 GLN A O 1
ATOM 3892 N N . GLU A 1 470 ? -47.111 -6.178 61.273 1.00 50.91 470 GLU A N 1
ATOM 3893 C CA . GLU A 1 470 ? -47.213 -6.808 59.942 1.00 50.91 470 GLU A CA 1
ATOM 3894 C C . GLU A 1 470 ? -46.014 -6.503 59.027 1.00 50.91 470 GLU A C 1
ATOM 3896 O O . GLU A 1 470 ? -45.753 -7.238 58.078 1.00 50.91 470 GLU A O 1
ATOM 3901 N N . ASN A 1 471 ? -45.248 -5.455 59.339 1.00 51.31 471 ASN A N 1
ATOM 3902 C CA . ASN A 1 471 ? -44.124 -4.968 58.542 1.00 51.31 471 ASN A CA 1
ATOM 3903 C C . ASN A 1 471 ? -42.821 -4.893 59.359 1.00 51.31 471 ASN A C 1
ATOM 3905 O O . ASN A 1 471 ? -42.035 -3.981 59.158 1.00 51.31 471 ASN A O 1
ATOM 3909 N N . MET A 1 472 ? -42.564 -5.793 60.308 1.00 55.66 472 MET A N 1
ATOM 3910 C CA . MET A 1 472 ? -41.270 -5.836 61.009 1.00 55.66 472 MET A CA 1
ATOM 3911 C C . MET A 1 472 ? -40.460 -7.056 60.544 1.00 55.66 472 MET A C 1
ATOM 3913 O O . MET A 1 472 ? -41.001 -8.165 60.519 1.00 55.66 472 MET A O 1
ATOM 3917 N N . PRO A 1 473 ? -39.173 -6.903 60.168 1.00 61.56 473 PRO A N 1
ATOM 3918 C CA . PRO A 1 473 ? -38.304 -8.040 59.880 1.00 61.56 473 PRO A CA 1
ATOM 3919 C C . PRO A 1 473 ? -38.325 -9.044 61.042 1.00 61.56 473 PRO A C 1
ATOM 3921 O O . PRO A 1 473 ? -38.190 -8.655 62.202 1.00 61.56 473 PRO A O 1
ATOM 3924 N N . GLN A 1 474 ? -38.459 -10.344 60.747 1.00 57.25 474 GLN A N 1
ATOM 3925 C CA . GLN A 1 474 ? -38.600 -11.400 61.769 1.00 57.25 474 GLN A CA 1
ATOM 3926 C C . GLN A 1 474 ? -37.482 -11.394 62.828 1.00 57.25 474 GLN A C 1
ATOM 3928 O O . GLN A 1 474 ? -37.691 -11.824 63.959 1.00 57.25 474 GLN A O 1
ATOM 3933 N N . GLU A 1 475 ? -36.293 -10.917 62.468 1.00 60.28 475 GLU A N 1
ATOM 3934 C CA . GLU A 1 475 ? -35.133 -10.854 63.355 1.00 60.28 475 GLU A CA 1
ATOM 3935 C C . GLU A 1 475 ? -35.202 -9.688 64.354 1.00 60.28 475 GLU A C 1
ATOM 3937 O O . GLU A 1 475 ? -34.813 -9.846 65.508 1.00 60.28 475 GLU A O 1
ATOM 3942 N N . GLU A 1 476 ? -35.773 -8.548 63.957 1.00 60.91 476 GLU A N 1
ATOM 3943 C CA . GLU A 1 476 ? -36.015 -7.405 64.849 1.00 60.91 476 GLU A CA 1
ATOM 3944 C C . GLU A 1 476 ? -37.204 -7.669 65.774 1.00 60.91 476 GLU A C 1
ATOM 3946 O O . GLU A 1 476 ? -37.130 -7.372 66.965 1.00 60.91 476 GLU A O 1
ATOM 3951 N N . ALA A 1 477 ? -38.244 -8.336 65.261 1.00 61.06 477 ALA A N 1
ATOM 3952 C CA . ALA A 1 477 ? -39.367 -8.804 66.066 1.00 61.06 477 ALA A CA 1
ATOM 3953 C C . ALA A 1 477 ? -38.897 -9.723 67.204 1.00 61.06 477 ALA A C 1
ATOM 3955 O O . ALA A 1 477 ? -39.277 -9.524 68.354 1.00 61.06 477 ALA A O 1
ATOM 3956 N N . ARG A 1 478 ? -38.002 -10.677 66.904 1.00 65.31 478 ARG A N 1
ATOM 3957 C CA . ARG A 1 478 ? -37.391 -11.557 67.914 1.00 65.31 478 ARG A CA 1
ATOM 3958 C C . ARG A 1 478 ? -36.562 -10.789 68.940 1.00 65.31 478 ARG A C 1
ATOM 3960 O O . ARG A 1 478 ? -36.680 -11.075 70.125 1.00 65.31 478 ARG A O 1
ATOM 3967 N N . LYS A 1 479 ? -35.743 -9.823 68.509 1.00 66.62 479 LYS A N 1
ATOM 3968 C CA . LYS A 1 479 ? -34.946 -8.992 69.429 1.00 66.62 479 LYS A CA 1
ATOM 3969 C C . LYS A 1 479 ? -35.834 -8.184 70.371 1.00 66.62 479 LYS A C 1
ATOM 3971 O O . LYS A 1 479 ? -35.546 -8.128 71.561 1.00 66.62 479 LYS A O 1
ATOM 3976 N N . LEU A 1 480 ? -36.920 -7.606 69.859 1.00 63.88 480 LEU A N 1
ATOM 3977 C CA . LEU A 1 480 ? -37.873 -6.862 70.676 1.00 63.88 480 LEU A CA 1
ATOM 3978 C C . LEU A 1 480 ? -38.568 -7.776 71.694 1.00 63.88 480 LEU A C 1
ATOM 3980 O O . LEU A 1 480 ? -38.638 -7.418 72.863 1.00 63.88 480 LEU A O 1
ATOM 3984 N N . THR A 1 481 ? -39.006 -8.974 71.287 1.00 64.75 481 THR A N 1
ATOM 3985 C CA . THR A 1 481 ? -39.572 -9.970 72.212 1.00 64.75 481 THR A CA 1
ATOM 3986 C C . THR A 1 481 ? -38.577 -10.360 73.306 1.00 64.75 481 THR A C 1
ATOM 3988 O O . THR A 1 481 ? -38.944 -10.340 74.473 1.00 64.75 481 THR A O 1
ATOM 3991 N N . MET A 1 482 ? -37.308 -10.618 72.967 1.00 67.50 482 MET A N 1
ATOM 3992 C CA . MET A 1 482 ? -36.277 -10.938 73.967 1.00 67.50 482 MET A CA 1
ATOM 3993 C C . MET A 1 482 ? -35.996 -9.777 74.930 1.00 67.50 482 MET A C 1
ATOM 3995 O O . MET A 1 482 ? -35.714 -10.012 76.099 1.00 67.50 482 MET A O 1
ATOM 3999 N N . LEU A 1 483 ? -36.046 -8.526 74.461 1.00 64.50 483 LEU A N 1
ATOM 4000 C CA . LEU A 1 483 ? -35.854 -7.360 75.329 1.00 64.50 483 LEU A CA 1
ATOM 4001 C C . LEU A 1 483 ? -37.061 -7.114 76.245 1.00 64.50 483 LEU A C 1
ATOM 4003 O O . LEU A 1 483 ? -36.869 -6.683 77.376 1.00 64.50 483 LEU A O 1
ATOM 4007 N N . ILE A 1 484 ? -38.280 -7.412 75.781 1.00 64.12 484 ILE A N 1
ATOM 4008 C CA . ILE A 1 484 ? -39.493 -7.389 76.614 1.00 64.12 484 ILE A CA 1
ATOM 4009 C C . ILE A 1 484 ? -39.414 -8.479 77.687 1.00 64.12 484 ILE A C 1
ATOM 4011 O O . ILE A 1 484 ? -39.594 -8.170 78.857 1.00 64.12 484 ILE A O 1
ATOM 4015 N N . GLU A 1 485 ? -39.058 -9.712 77.316 1.00 67.44 485 GLU A N 1
ATOM 4016 C CA . GLU A 1 485 ? -38.851 -10.823 78.263 1.00 67.44 485 GLU A CA 1
ATOM 4017 C C . GLU A 1 485 ? -37.707 -10.563 79.257 1.00 67.44 485 GLU A C 1
ATOM 4019 O O . GLU A 1 485 ? -37.725 -11.098 80.356 1.00 67.44 485 GLU A O 1
ATOM 4024 N N . ARG A 1 486 ? -36.694 -9.770 78.880 1.00 67.00 486 ARG A N 1
ATOM 4025 C CA . ARG A 1 486 ? -35.601 -9.348 79.779 1.00 67.00 486 ARG A CA 1
ATOM 4026 C C . ARG A 1 486 ? -36.025 -8.227 80.734 1.00 67.00 486 ARG A C 1
ATOM 4028 O O . ARG A 1 486 ? -35.361 -8.015 81.744 1.00 67.00 486 ARG A O 1
ATOM 4035 N N . TYR A 1 487 ? -37.053 -7.466 80.367 1.00 65.31 487 TYR A N 1
ATOM 4036 C CA . TYR A 1 487 ? -37.577 -6.357 81.154 1.00 65.31 487 TYR A CA 1
ATOM 4037 C C . TYR A 1 487 ? -38.638 -6.797 82.174 1.00 65.31 487 TYR A C 1
ATOM 4039 O O . TYR A 1 487 ? -38.646 -6.266 83.287 1.00 65.31 487 TYR A O 1
ATOM 4047 N N . GLU A 1 488 ? -39.541 -7.703 81.780 1.00 63.34 488 GLU A N 1
ATOM 4048 C CA . GLU A 1 488 ? -40.477 -8.388 82.692 1.00 63.34 488 GLU A CA 1
ATOM 4049 C C . GLU A 1 488 ? -39.734 -9.209 83.754 1.00 63.34 488 GLU A C 1
ATOM 4051 O O . GLU A 1 488 ? -40.193 -9.176 84.923 1.00 63.34 488 GLU A O 1
#

Secondary structure (DSSP, 8-state):
-HHHHHHHHH-TTS--TTGGGSS-HHHHHHHHHHHHHHHH-----S-SGGGSSSS--HHHHHHHHHHHHHHHHHHHHHHHHH-S-S---HHHHHHHHHHHHHHHHHHHHH----SS--HHHHHHHHHHHHHHHHHHHHHHHHHHHHHTT--SS--HHHHHHHHHHHHHHHHHHHHHHHHHGGG--HHHHHHHHHHHHHHHHHIIIII-----STTTTS---HHHHHHHHHHHHHHHHHHHHHHHHHHTTS---HHHHHT-HHHHHHHHHHHHHHHHHHHHHHHHHHHHHHHHHHHHHHHHHHHHHHTSS-HHHHHHHHHHHHIIIIIITTHHHHHHHHHHHHHHHHHTTGGGGGGGHHHHHHHHHHHHHHHHHHHHHHHHHHHHHHHHHS----S-SHHHHHHHHHHHHHHHHHHHHHHHHHHHHTT-SS-TTHHHHHHHHHHHHHHHHHHHHHHHHHHHHHH-SHHHHTTS-HHHHHHHHHHHHHH-

pLDDT: mean 75.01, std 13.93, range [31.34, 93.94]

InterPro domains:
  IPR001715 Calponin homology domain [PF00307] (2-73)
  IPR001715 Calponin homology domain [PS50021] (1-73)
  IPR036872 CH domain superfamily [G3DSA:1.10.418.10] (1-81)
  IPR036872 CH domain superfamily [SSF47576] (1-73)
  IPR052403 LINC complex-associated protein [PTHR47535] (2-125)

Sequence (488 aa):
MAFLGLVKVLNSSLVNLYQFREESTSVRLETAFRLANDHFGIPPLLDTADLEVERPDERSIMIYVSEFIRRYPAIREAESRVQEPSQVSEMAAFDRLKEWCQDIVVSLRCMTAPERPTLAYFEEYQSFQQELRRRALEYKRLKDMLEEGRFVTLKEEHFQEMDILWTKLLRAKASWHSFLFSNLQGQERLICSRFDALEDAIYEHLLLPSLPDRQSFRRGGIEVKIARYEELKSELRFISDMLHDYELAEETSDDFKLHRLSSAFASTWEFLHERWLEEKCRLLLRRQMEMIKDLETRAARWKTISLQPDPSKWRARLDEEYRTHVTHQSVHDRFQDLSRHFGECLEQFGESRNQHSDLVNEAAVIARRWEKLCETLSSLRNTIQNQATRPSVTWQGPATSSRLSAVETFQNSLDELERQLLTDERTSAGDEESTNTQLLLIQNLRVQMLHNQQEIKAVLESLSSTEAQENMPQEEARKLTMLIERYE

Organism: Ramazzottius varieornatus (NCBI:txid947166)

Radius of gyration: 45.94 Å; chains: 1; bounding box: 82×47×160 Å

Foldseek 3Di:
DVLLVLLCLLPVVQDQVVVCPPPDQLVSLVSSQVSCCPPQVQHRQDHSVQVPDPDHDPVSVVVSVVSSVVSRVVSVVVVVVVDDDDDDPLVNLLVVLLSVLVVLLVVLVPDDDDPADDLVLLVVLVVVVVVVLVSLVSQQVSVVCVLVVVDPPDDPVSLLVVLVSVVSSLVSNLVSLCRLCVPDDDLLSVLSVLVSVLVSCCCDPQSRPDDDDPPPSPDPDLVVNLVSLVVSLVSLVVSVVSVVVVVVVVDDDPSSVSNVVVVVSVVVNLSSLLVSLVSLLVNLLVVLVVLLVVLVVVLVVLVVVLPDPDCVVCLVVSVVVLCVSPPVVVSVVVSVVSVVVSVVSLVVNPPCNVVVVVSVVSVVVSVVSVVVSVVSSVVSVCSSVVVVVPPDPPVDDVVVVVLVVLLVVLVVVLVVLVVVVVVVVVVPDDDPVCPVVVVVVVVVNVVVLVVSVVSNVVSVVVCPDPVNVVPDDPVVVVSVVVSVVSSD